Protein AF-A0A927SUT5-F1 (afdb_monomer)

Nearest PDB structures (foldseek):
  4pho-assembly2_B  TM=1.653E-01  e=6.125E+00  Escherichia coli K-12

Sequence (426 aa):
MRNVQSNTYGQPAEKTIKLSTVLSALVIMLVYAAVFVAEQSLPPTSMLFTVLKKGATYALVAVSMNLLNGFTGLFSLGQAGFMLLGAYAYGILTIPVEHRDIVYQYYDGGIVQFALPVIPALIIAGLVAAAFAFLIGLPVLRLKSDYLAIATLGFAEIVRTIFQWDKLGFLTNGSNMLREYPTFTDFNIRNAEGEVTLYLSTLVPFIIAGICIALIVLLLRSSYGRAFMAIRDDEIAAEAMGINLAKHKQLSFCVSSFFAGIGGAMLAMYQNTVQAKAFTSAMTYEILLIVVIGGIGSVTGSCISSFLFVACSEWWLRFLDQKQMIGNFEVPLLRTGFRLVVFSIIIMIVVLFFRQGIMGTKELPDLFKPRRKKPKAAPAAAVAAAPVQAAAAAEAAPAAVEEAAPAEAAAEDAAEAANTQEGGEA

pLDDT: mean 76.94, std 20.01, range [29.77, 98.0]

Mean predicted aligned error: 13.37 Å

Solvent-accessible surface area (backbone atoms only — not comparable to full-atom values): 23172 Å² total; per-residue (Å²): 134,89,90,84,90,88,89,85,82,88,74,82,80,74,79,70,76,50,68,36,56,56,50,47,50,50,52,50,51,49,51,53,51,49,52,51,52,48,48,76,73,47,66,88,84,43,67,63,52,55,33,50,40,53,11,30,28,44,16,32,31,16,34,21,49,29,49,24,38,34,36,34,49,48,46,66,45,28,52,27,30,23,14,45,47,1,22,49,45,24,44,56,35,30,27,43,67,88,50,24,52,72,54,23,65,91,36,81,37,35,76,68,80,60,57,47,60,68,68,65,28,42,54,48,7,10,49,53,12,17,52,53,35,48,66,50,38,68,68,43,69,76,43,63,57,68,53,22,21,54,51,28,35,51,48,18,52,49,51,32,50,53,40,40,31,66,90,47,18,39,72,54,44,10,78,44,59,47,49,78,37,78,34,40,68,72,63,32,46,54,49,100,85,69,52,73,78,39,72,33,40,54,56,51,45,42,51,54,29,50,54,53,48,49,51,51,53,52,44,51,72,35,72,67,27,51,51,30,41,40,40,41,74,36,54,69,62,29,44,76,72,68,45,64,60,70,63,53,53,44,49,42,48,20,54,20,22,18,43,18,0,34,24,17,28,48,46,25,33,70,62,56,46,42,48,54,83,73,44,35,73,66,52,26,50,52,42,49,48,28,20,47,48,2,4,65,48,14,60,52,14,7,38,53,26,18,38,50,50,34,35,43,68,61,56,73,38,42,70,42,38,44,73,59,66,64,80,91,48,74,53,85,69,35,33,83,59,41,34,59,54,55,49,52,52,54,51,50,51,48,54,72,75,35,78,48,17,80,37,23,78,42,42,72,47,59,73,65,47,78,80,73,75,71,75,75,74,72,71,82,75,74,78,76,70,74,75,73,70,75,66,66,74,78,77,80,83,83,91,86,87,85,91,82,85,84,90,80,83,89,78,97,70,88,89,86,84,87,87,87,88,83,88,88,89,134

Foldseek 3Di:
DDDDDDDDDDDDPPPPVPVLNVVVVVVLVVVLVVLQVCQQPDDPPDCVLVLLLQLLLLLLLLLLQLLQCFQQVADALQLLLLLLQLQLLLLLQFADQVCQCVQLVVQRSADDRHHDDNVVSLQVLLVRLLVVLLVQLVVLVVDDRPSSHVSSQVNSVVSLQVLLDVVCCSRNVRQGKRARGAALQNPFDADPVRHGPGRCSSVVSNVVSVVLLVVSVVCCPDPLVVLSNVNNVPVVVSVVVVRDSSVSSSVSSSSSSSSSSSSSNSVCSSVSIDGSVVSHSVVSVLSVLLSQQLFRQESQSSSVSSSVLSCLQRPPLVVLQDQDDPDPDGPPCSHHCNSVVVSVVVSVVSCVVVVGHPQRNHYSSRVPPDPPPDPPPDPPPPVPDDDVVVVVVVPDDDDDDDDDDDDDDDDPDPDPPPPDDDDDDD

Secondary structure (DSSP, 8-state):
--------S---------HHHHHHHHHHHHHHHHHHHHHHHS-TT-HHHHHHHHHHHHHHHHHHHHIIIIIS------HHHHHHHHHHHHHHHHS-GGGHHHHTTTTTT-S------HHHHHHHHHHHHHHHHHHHHHHHTTS-HHHHHHHHHHHHHHHHHHHT-GGGHHHH-TTSPB-SS--GGGGSEE-TTS-EEE--TTHHHHHHHHHHHHHHHHHHHSHHHHHHHHHHH-HHHHHHTT--HHHHHHHHHHHHHHHHHHHHHHHHHHHS-B-GGGS-HHHHHHHHHHHHHH-TT-HHHHHHHHHHHHIIIIIITGGGGS--EETTEE-TTSSTTHHHHHHHHHHHHHHHH-TT-SSTT--HHHHTS----------TTSSSSS-STTTTTSS------------------SSS----------

Radius of gyration: 33.63 Å; Cα contacts (8 Å, |Δi|>4): 593; chains: 1; bounding box: 134×62×106 Å

Structure (mmCIF, N/CA/C/O backbone):
data_AF-A0A927SUT5-F1
#
_entry.id   AF-A0A927SUT5-F1
#
loop_
_atom_site.group_PDB
_atom_site.id
_atom_site.type_symbol
_atom_site.label_atom_id
_atom_site.label_alt_id
_atom_site.label_comp_id
_atom_site.label_asym_id
_atom_site.label_entity_id
_atom_site.label_seq_id
_atom_site.pdbx_PDB_ins_code
_atom_site.Cartn_x
_atom_site.Cartn_y
_atom_site.Cartn_z
_atom_site.occupancy
_atom_site.B_iso_or_equiv
_atom_site.auth_seq_id
_atom_site.auth_comp_id
_atom_site.auth_asym_id
_atom_site.auth_atom_id
_atom_site.pdbx_PDB_model_num
ATOM 1 N N . MET A 1 1 ? -47.927 26.052 27.378 1.00 42.19 1 MET A N 1
ATOM 2 C CA . MET A 1 1 ? -48.740 25.953 26.143 1.00 42.19 1 MET A CA 1
ATOM 3 C C . MET A 1 1 ? -48.267 27.010 25.147 1.00 42.19 1 MET A C 1
ATOM 5 O O . MET A 1 1 ? -48.210 28.162 25.551 1.00 42.19 1 MET A O 1
ATOM 9 N N . ARG A 1 2 ? -47.975 26.599 23.893 1.00 34.72 2 ARG A N 1
ATOM 10 C CA . ARG A 1 2 ? -47.467 27.375 22.721 1.00 34.72 2 ARG A CA 1
ATOM 11 C C . ARG A 1 2 ? -46.021 27.883 22.885 1.00 34.72 2 ARG A C 1
ATOM 13 O O . ARG A 1 2 ? -45.753 28.623 23.811 1.00 34.72 2 ARG A O 1
ATOM 20 N N . ASN A 1 3 ? -45.010 27.534 22.092 1.00 30.94 3 ASN A N 1
ATOM 21 C CA . ASN A 1 3 ? -44.925 27.026 20.724 1.00 30.94 3 ASN A CA 1
ATOM 22 C C . ASN A 1 3 ? -43.788 25.996 20.635 1.00 30.94 3 ASN A C 1
ATOM 24 O O . ASN A 1 3 ? -42.620 26.337 20.797 1.00 30.94 3 ASN A O 1
ATOM 28 N N . VAL A 1 4 ? -44.137 24.751 20.332 1.00 42.72 4 VAL A N 1
ATOM 29 C CA . VAL A 1 4 ? -43.224 23.733 19.808 1.00 42.72 4 VAL A CA 1
ATOM 30 C C . VAL A 1 4 ? -43.902 23.217 18.544 1.00 42.72 4 VAL A C 1
ATOM 32 O O . VAL A 1 4 ? -45.102 22.962 18.574 1.00 42.72 4 VAL A O 1
ATOM 35 N N . GLN A 1 5 ? -43.116 23.069 17.477 1.00 40.88 5 GLN A N 1
ATOM 36 C CA . GLN A 1 5 ? -43.454 22.552 16.142 1.00 40.88 5 GLN A CA 1
ATOM 37 C C . GLN A 1 5 ? -43.856 23.578 15.072 1.00 40.88 5 GLN A C 1
ATOM 39 O O . GLN A 1 5 ? -44.995 24.018 14.968 1.00 40.88 5 GLN A O 1
ATOM 44 N N . SER A 1 6 ? -42.890 23.890 14.207 1.00 35.78 6 SER A N 1
ATOM 45 C CA . SER A 1 6 ? -43.041 23.817 12.743 1.00 35.78 6 SER A CA 1
ATOM 46 C C . SER A 1 6 ? -41.722 24.218 12.080 1.00 35.78 6 SER A C 1
ATOM 48 O O . SER A 1 6 ? -41.481 25.386 11.804 1.00 35.78 6 SER A O 1
ATOM 50 N N . ASN A 1 7 ? -40.833 23.247 11.854 1.00 32.41 7 ASN A N 1
ATOM 51 C CA . ASN A 1 7 ? -39.959 23.297 10.679 1.00 32.41 7 ASN A CA 1
ATOM 52 C C . ASN A 1 7 ? -39.315 21.935 10.401 1.00 32.41 7 ASN A C 1
ATOM 54 O O . ASN A 1 7 ? -38.126 21.701 10.601 1.00 32.41 7 ASN A O 1
ATOM 58 N N . THR A 1 8 ? -40.143 21.029 9.903 1.00 43.97 8 THR A N 1
ATOM 59 C CA . THR A 1 8 ? -39.731 19.886 9.093 1.00 43.97 8 THR A CA 1
ATOM 60 C C . THR A 1 8 ? -40.652 19.904 7.889 1.00 43.97 8 THR A C 1
ATOM 62 O O . THR A 1 8 ? -41.829 19.634 8.059 1.00 43.97 8 THR A O 1
ATOM 65 N N . TYR A 1 9 ? -40.144 20.343 6.735 1.00 35.56 9 TYR A N 1
ATOM 66 C CA . TYR A 1 9 ? -40.389 19.812 5.384 1.00 35.56 9 TYR A CA 1
ATOM 67 C C . TYR A 1 9 ? -39.841 20.799 4.335 1.00 35.56 9 TYR A C 1
ATOM 69 O O . TYR A 1 9 ? -40.260 21.947 4.266 1.00 35.56 9 TYR A O 1
ATOM 77 N N . GLY A 1 10 ? -38.916 20.321 3.495 1.00 37.50 10 GLY A N 1
ATOM 78 C CA . GLY A 1 10 ? -38.758 20.830 2.128 1.00 37.50 10 GLY A CA 1
ATOM 79 C C . GLY A 1 10 ? -37.934 22.100 1.908 1.00 37.50 10 GLY A C 1
ATOM 80 O O . GLY A 1 10 ? -38.420 23.019 1.262 1.00 37.50 10 GLY A O 1
ATOM 81 N N . GLN A 1 11 ? -36.660 22.126 2.312 1.00 35.75 11 GLN A N 1
ATOM 82 C CA . GLN A 1 11 ? -35.684 22.930 1.563 1.00 35.75 11 GLN A CA 1
ATOM 83 C C . GLN A 1 11 ? -34.878 21.995 0.656 1.00 35.75 11 GLN A C 1
ATOM 85 O O . GLN A 1 11 ? -34.321 21.016 1.167 1.00 35.75 11 GLN A O 1
ATOM 90 N N . PRO A 1 12 ? -34.812 22.236 -0.670 1.00 35.72 12 PRO A N 1
ATOM 91 C CA . PRO A 1 12 ? -33.848 21.533 -1.499 1.00 35.72 12 PRO A CA 1
ATOM 92 C C . PRO A 1 12 ? -32.472 21.839 -0.913 1.00 35.72 12 PRO A C 1
ATOM 94 O O . PRO A 1 12 ? -32.138 22.997 -0.670 1.00 35.72 12 PRO A O 1
ATOM 97 N N . ALA A 1 13 ? -31.696 20.799 -0.619 1.00 41.31 13 ALA A N 1
ATOM 98 C CA . ALA A 1 13 ? -30.319 20.969 -0.197 1.00 41.31 13 ALA A CA 1
ATOM 99 C C . ALA A 1 13 ? -29.562 21.652 -1.342 1.00 41.31 13 ALA A C 1
ATOM 101 O O . ALA A 1 13 ? -29.078 20.978 -2.253 1.00 41.31 13 ALA A O 1
ATOM 102 N N . GLU A 1 14 ? -29.468 22.983 -1.320 1.00 37.78 14 GLU A N 1
ATOM 103 C CA . GLU A 1 14 ? -28.473 23.687 -2.110 1.00 37.78 14 GLU A CA 1
ATOM 104 C C . GLU A 1 14 ? -27.129 23.084 -1.710 1.00 37.78 14 GLU A C 1
ATOM 106 O O . GLU A 1 14 ? -26.627 23.280 -0.597 1.00 37.78 14 GLU A O 1
ATOM 111 N N . LYS A 1 15 ? -26.560 22.284 -2.616 1.00 45.66 15 LYS A N 1
ATOM 112 C CA . LYS A 1 15 ? -25.167 21.847 -2.569 1.00 45.66 15 LYS A CA 1
ATOM 113 C C . LYS A 1 15 ? -24.298 23.091 -2.743 1.00 45.66 15 LYS A C 1
ATOM 115 O O . LYS A 1 15 ? -23.665 23.279 -3.775 1.00 45.66 15 LYS A O 1
ATOM 120 N N . THR A 1 16 ? -24.254 23.952 -1.735 1.00 46.03 16 THR A N 1
ATOM 121 C CA . THR A 1 16 ? -23.224 24.975 -1.638 1.00 46.03 16 THR A CA 1
ATOM 122 C C . THR A 1 16 ? -21.914 24.220 -1.460 1.00 46.03 16 THR A C 1
ATOM 124 O O . THR A 1 16 ? -21.618 23.651 -0.404 1.00 46.03 16 THR A O 1
ATOM 127 N N . ILE A 1 17 ? -21.150 24.102 -2.547 1.00 56.00 17 ILE A N 1
ATOM 128 C CA . ILE A 1 17 ? -19.809 23.532 -2.487 1.00 56.00 17 ILE A CA 1
ATOM 129 C C . ILE A 1 17 ? -19.038 24.434 -1.528 1.00 56.00 17 ILE A C 1
ATOM 131 O O . ILE A 1 17 ? -18.795 25.605 -1.813 1.00 56.00 17 ILE A O 1
ATOM 135 N N . LYS A 1 18 ? -18.720 23.909 -0.340 1.00 69.06 18 LYS A N 1
ATOM 136 C CA . LYS A 1 18 ? -18.033 24.680 0.698 1.00 69.06 18 LYS A CA 1
ATOM 137 C C . LYS A 1 18 ? -16.746 25.240 0.092 1.00 69.06 18 LYS A C 1
ATOM 139 O O . LYS A 1 18 ? -15.979 24.478 -0.495 1.00 69.06 18 LYS A O 1
ATOM 144 N N . LEU A 1 19 ? -16.488 26.536 0.273 1.00 64.81 19 LEU A N 1
ATOM 145 C CA . LEU A 1 19 ? -15.305 27.230 -0.260 1.00 64.81 19 LEU A CA 1
ATOM 146 C C . LEU A 1 19 ? -13.994 26.482 0.055 1.00 64.81 19 LEU A C 1
ATOM 148 O O . LEU A 1 19 ? -13.110 26.393 -0.787 1.00 64.81 19 LEU A O 1
ATOM 152 N N . SER A 1 20 ? -13.903 25.851 1.231 1.00 63.34 20 SER A N 1
ATOM 153 C CA . SER A 1 20 ? -12.753 25.025 1.618 1.00 63.34 20 SER A CA 1
ATOM 154 C C . SER A 1 20 ? -12.563 23.769 0.760 1.00 63.34 20 SER A C 1
ATOM 156 O O . SER A 1 20 ? -11.435 23.328 0.569 1.00 63.34 20 SER A O 1
ATOM 158 N N . THR A 1 21 ? -13.646 23.197 0.226 1.00 69.94 21 THR A N 1
ATOM 159 C CA . THR A 1 21 ? -13.606 22.048 -0.694 1.00 69.94 21 THR A CA 1
ATOM 160 C C . THR A 1 21 ? -13.138 22.481 -2.079 1.00 69.94 21 THR A C 1
ATOM 162 O O . THR A 1 21 ? -12.283 21.815 -2.658 1.00 69.94 21 THR A O 1
ATOM 165 N N . VAL A 1 22 ? -13.621 23.630 -2.568 1.00 70.06 22 VAL A N 1
ATOM 166 C CA . VAL A 1 22 ? -13.143 24.231 -3.827 1.00 70.06 22 VAL A CA 1
ATOM 167 C C . VAL A 1 22 ? -11.655 24.562 -3.733 1.00 70.06 22 VAL A C 1
ATOM 169 O O . VAL A 1 22 ? -10.892 24.203 -4.622 1.00 70.06 22 VAL A O 1
ATOM 172 N N . LEU A 1 23 ? -11.218 25.163 -2.623 1.00 69.38 23 LEU A N 1
ATOM 173 C CA . LEU A 1 23 ? -9.816 25.510 -2.413 1.00 69.38 23 LEU A CA 1
ATOM 174 C C . LEU A 1 23 ? -8.923 24.263 -2.335 1.00 69.38 23 LEU A C 1
ATOM 176 O O . LEU A 1 23 ? -7.871 24.225 -2.962 1.00 69.38 23 LEU A O 1
ATOM 180 N N . SER A 1 24 ? -9.356 23.208 -1.635 1.00 69.12 24 SER A N 1
ATOM 181 C CA . SER A 1 24 ? -8.616 21.940 -1.625 1.00 69.12 24 SER A CA 1
ATOM 182 C C . SER A 1 24 ? -8.551 21.281 -3.006 1.00 69.12 24 SER A C 1
ATOM 184 O O . SER A 1 24 ? -7.509 20.747 -3.367 1.00 69.12 24 SER A O 1
ATOM 186 N N . ALA A 1 25 ? -9.624 21.355 -3.800 1.00 72.25 25 ALA A N 1
ATOM 187 C CA . ALA A 1 25 ? -9.637 20.827 -5.162 1.00 72.25 25 ALA A CA 1
ATOM 188 C C . ALA A 1 25 ? -8.707 21.625 -6.089 1.00 72.25 25 ALA A C 1
ATOM 190 O O . ALA A 1 25 ? -7.992 21.026 -6.886 1.00 72.25 25 ALA A O 1
ATOM 191 N N . LEU A 1 26 ? -8.651 22.952 -5.935 1.00 74.94 26 LEU A N 1
ATOM 192 C CA . LEU A 1 26 ? -7.698 23.813 -6.640 1.00 74.94 26 LEU A CA 1
ATOM 193 C C . LEU A 1 26 ? -6.248 23.496 -6.268 1.00 74.94 26 LEU A C 1
ATOM 195 O O . LEU A 1 26 ? -5.412 23.404 -7.157 1.00 74.94 26 LEU A O 1
ATOM 199 N N . VAL A 1 27 ? -5.947 23.283 -4.983 1.00 76.88 27 VAL A N 1
ATOM 200 C CA . VAL A 1 27 ? -4.597 22.893 -4.539 1.00 76.88 27 VAL A CA 1
ATOM 201 C C . VAL A 1 27 ? -4.201 21.539 -5.123 1.00 76.88 27 VAL A C 1
ATOM 203 O O . VAL A 1 27 ? -3.091 21.399 -5.625 1.00 76.88 27 VAL A O 1
ATOM 206 N N . ILE A 1 28 ? -5.106 20.556 -5.115 1.00 78.88 28 ILE A N 1
ATOM 207 C CA . ILE A 1 28 ? -4.854 19.253 -5.743 1.00 78.88 28 ILE A CA 1
ATOM 208 C C . ILE A 1 28 ? -4.604 19.442 -7.243 1.00 78.88 28 ILE A C 1
ATOM 210 O O . ILE A 1 28 ? -3.599 18.961 -7.751 1.00 78.88 28 ILE A O 1
ATOM 214 N N . MET A 1 29 ? -5.452 20.194 -7.945 1.00 75.25 29 MET A N 1
ATOM 215 C CA . MET A 1 29 ? -5.291 20.441 -9.380 1.00 75.25 29 MET A CA 1
ATOM 216 C C . MET A 1 29 ? -3.965 21.145 -9.703 1.00 75.25 29 MET A C 1
ATOM 218 O O . MET A 1 29 ? -3.274 20.746 -10.637 1.00 75.25 29 MET A O 1
ATOM 222 N N . LEU A 1 30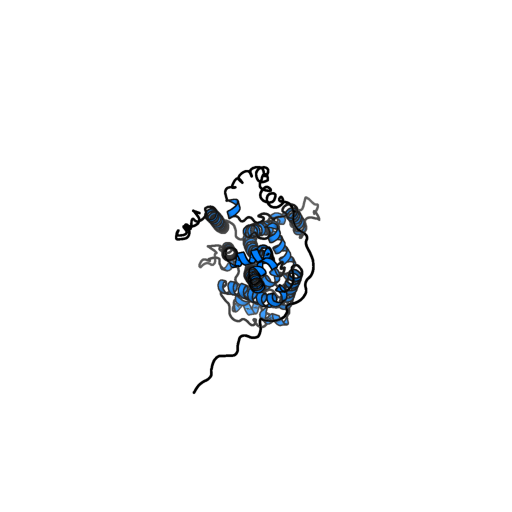 ? -3.553 22.108 -8.876 1.00 79.56 30 LEU A N 1
ATOM 223 C CA . LEU A 1 30 ? -2.265 22.788 -9.000 1.00 79.56 30 LEU A CA 1
ATOM 224 C C . LEU A 1 30 ? -1.089 21.829 -8.781 1.00 79.56 30 LEU A C 1
ATOM 226 O O . LEU A 1 30 ? -0.115 21.898 -9.522 1.00 79.56 30 LEU A O 1
ATOM 230 N N . VAL A 1 31 ? -1.180 20.903 -7.822 1.00 79.75 31 VAL A N 1
ATOM 231 C CA . VAL A 1 31 ? -0.151 19.869 -7.611 1.00 79.75 31 VAL A CA 1
ATOM 232 C C . VAL A 1 31 ? -0.038 18.951 -8.829 1.00 79.75 31 VAL A C 1
ATOM 234 O O . VAL A 1 31 ? 1.071 18.693 -9.285 1.00 79.75 31 VAL A O 1
ATOM 237 N N . TYR A 1 32 ? -1.158 18.500 -9.398 1.00 79.25 32 TYR A N 1
ATOM 238 C CA . TYR A 1 32 ? -1.142 17.675 -10.613 1.00 79.25 32 TYR A CA 1
ATOM 239 C C . TYR A 1 32 ? -0.562 18.428 -11.814 1.00 79.25 32 TYR A C 1
ATOM 241 O O . TYR A 1 32 ? 0.263 17.877 -12.541 1.00 79.25 32 TYR A O 1
ATOM 249 N N . ALA A 1 33 ? -0.938 19.697 -11.992 1.00 73.44 33 ALA A N 1
ATOM 250 C CA . ALA A 1 33 ? -0.383 20.548 -13.038 1.00 73.44 33 ALA A CA 1
ATOM 251 C C . ALA A 1 33 ? 1.126 20.774 -12.843 1.00 73.44 33 ALA A C 1
ATOM 253 O O . ALA A 1 33 ? 1.886 20.688 -13.802 1.00 73.44 33 ALA A O 1
ATOM 254 N N . ALA A 1 34 ? 1.580 20.995 -11.606 1.00 77.69 34 ALA A N 1
ATOM 255 C CA . ALA A 1 34 ? 2.995 21.157 -11.291 1.00 77.69 34 ALA A CA 1
ATOM 256 C C . ALA A 1 34 ? 3.803 19.881 -11.569 1.00 77.69 34 ALA A C 1
ATOM 258 O O . ALA A 1 34 ? 4.887 19.970 -12.137 1.00 77.69 34 ALA A O 1
ATOM 259 N N . VAL A 1 35 ? 3.272 18.700 -11.228 1.00 78.31 35 VAL A N 1
ATOM 260 C CA . VAL A 1 35 ? 3.908 17.411 -11.558 1.00 78.31 35 VAL A CA 1
ATOM 261 C C . VAL A 1 35 ? 3.995 17.224 -13.072 1.00 78.31 35 VAL A C 1
ATOM 263 O O . VAL A 1 35 ? 5.057 16.859 -13.568 1.00 78.31 35 VAL A O 1
ATOM 266 N N . PHE A 1 36 ? 2.926 17.535 -13.810 1.00 77.69 36 PHE A N 1
ATOM 267 C CA . PHE A 1 36 ? 2.922 17.448 -15.270 1.00 77.69 36 PHE A CA 1
ATOM 268 C C . PHE A 1 36 ? 3.958 18.383 -15.910 1.00 77.69 36 PHE A C 1
ATOM 270 O O . PHE A 1 36 ? 4.754 17.947 -16.737 1.00 77.69 36 PHE A O 1
ATOM 277 N N . VAL A 1 37 ? 4.007 19.651 -15.491 1.00 75.94 37 VAL A N 1
ATOM 278 C CA . VAL A 1 37 ? 4.986 20.628 -16.000 1.00 75.94 37 VAL A CA 1
ATOM 279 C C . VAL A 1 37 ? 6.417 20.235 -15.625 1.00 75.94 37 VAL A C 1
ATOM 281 O O . VAL A 1 37 ? 7.325 20.363 -16.446 1.00 75.94 37 VAL A O 1
ATOM 284 N N . ALA A 1 38 ? 6.639 19.726 -14.411 1.00 74.94 38 ALA A N 1
ATOM 285 C CA . ALA A 1 38 ? 7.949 19.235 -13.986 1.00 74.94 38 ALA A CA 1
ATOM 286 C C . ALA A 1 38 ? 8.401 18.035 -14.831 1.00 74.94 38 ALA A C 1
ATOM 288 O O . ALA A 1 38 ? 9.567 17.959 -15.205 1.00 74.94 38 ALA A O 1
ATOM 289 N N . GLU A 1 39 ? 7.475 17.138 -15.177 1.00 73.56 39 GLU A N 1
ATOM 290 C CA . GLU A 1 39 ? 7.744 15.963 -16.007 1.00 73.56 39 GLU A CA 1
ATOM 291 C C . GLU A 1 39 ? 8.102 16.318 -17.458 1.00 73.56 39 GLU A C 1
ATOM 293 O O . GLU A 1 39 ? 8.946 15.647 -18.044 1.00 73.56 39 GLU A O 1
ATOM 298 N N . GLN A 1 40 ? 7.558 17.410 -18.009 1.00 73.88 40 GLN A N 1
ATOM 299 C CA . GLN A 1 40 ? 7.928 17.873 -19.356 1.00 73.88 40 GLN A CA 1
ATOM 300 C C . GLN A 1 40 ? 9.178 18.771 -19.396 1.00 73.88 40 GLN A C 1
ATOM 302 O O . GLN A 1 40 ? 9.773 18.937 -20.457 1.00 73.88 40 GLN A O 1
ATOM 307 N N . SER A 1 41 ? 9.573 19.383 -18.274 1.00 73.88 41 SER A N 1
ATOM 308 C CA . SER A 1 41 ? 10.671 20.370 -18.237 1.00 73.88 41 SER A CA 1
ATOM 309 C C . SER A 1 41 ? 12.000 19.835 -17.700 1.00 73.88 41 SER A C 1
ATOM 311 O O . SER A 1 41 ? 13.045 20.414 -17.996 1.00 73.88 41 SER A O 1
ATOM 313 N N . LEU A 1 42 ? 11.991 18.754 -16.912 1.00 75.19 42 LEU A N 1
ATOM 314 C CA . LEU A 1 42 ? 13.189 18.208 -16.267 1.00 75.19 42 LEU A CA 1
ATOM 315 C C . LEU A 1 42 ? 13.658 16.893 -16.912 1.00 75.19 42 LEU A C 1
ATOM 317 O O . LEU A 1 42 ? 12.830 16.083 -17.327 1.00 75.19 42 LEU A O 1
ATOM 321 N N . PRO A 1 43 ? 14.979 16.612 -16.925 1.00 71.88 43 PRO A N 1
ATOM 322 C CA . PRO A 1 43 ? 15.507 15.345 -17.426 1.00 71.88 43 PRO A CA 1
ATOM 323 C C . PRO A 1 43 ? 14.942 14.141 -16.647 1.00 71.88 43 PRO A C 1
ATOM 325 O O . PRO A 1 43 ? 14.957 14.181 -15.411 1.00 71.88 43 PRO A O 1
ATOM 328 N N . PRO A 1 44 ? 14.542 13.035 -17.309 1.00 65.75 44 PRO A N 1
ATOM 329 C CA . PRO A 1 44 ? 13.954 11.846 -16.666 1.00 65.75 44 PRO A CA 1
ATOM 330 C C . PRO A 1 44 ? 14.828 11.182 -15.591 1.00 65.75 44 PRO A C 1
ATOM 332 O O . PRO A 1 44 ? 14.336 10.431 -14.753 1.00 65.75 44 PRO A O 1
ATOM 335 N N . THR A 1 45 ? 16.131 11.465 -15.598 1.00 67.56 45 THR A N 1
ATOM 336 C CA . THR A 1 45 ? 17.113 11.002 -14.608 1.00 67.56 45 THR A CA 1
ATOM 337 C C . THR A 1 45 ? 17.092 11.802 -13.307 1.00 67.56 45 THR A C 1
ATOM 339 O O . THR A 1 45 ? 17.808 11.457 -12.364 1.00 67.56 45 THR A O 1
ATOM 342 N N . SER A 1 46 ? 16.298 12.875 -13.230 1.00 76.06 46 SER A N 1
ATOM 343 C CA . SER A 1 46 ? 16.240 13.706 -12.037 1.00 76.06 46 SER A CA 1
ATOM 344 C C . SER A 1 46 ? 15.704 12.919 -10.843 1.00 76.06 46 SER A C 1
ATOM 346 O O . SER A 1 46 ? 14.734 12.161 -10.907 1.00 76.06 46 SER A O 1
ATOM 348 N N . MET A 1 47 ? 16.337 13.148 -9.700 1.00 78.75 47 MET A N 1
ATOM 349 C CA . MET A 1 47 ? 15.997 12.479 -8.451 1.00 78.75 47 MET A CA 1
ATOM 350 C C . MET A 1 47 ? 14.606 12.858 -7.920 1.00 78.75 47 MET A C 1
ATOM 352 O O . MET A 1 47 ? 14.015 12.144 -7.110 1.00 78.75 47 MET A O 1
ATOM 356 N N . LEU A 1 48 ? 14.060 13.959 -8.433 1.00 81.31 48 LEU A N 1
ATOM 357 C CA . LEU A 1 48 ? 12.701 14.409 -8.187 1.00 81.31 48 LEU A CA 1
ATOM 358 C C . LEU A 1 48 ? 11.672 13.359 -8.642 1.00 81.31 48 LEU A C 1
ATOM 360 O O . LEU A 1 48 ? 10.729 13.087 -7.903 1.00 81.31 48 LEU A O 1
ATOM 364 N N . PHE A 1 49 ? 11.883 12.685 -9.777 1.00 81.31 49 PHE A N 1
ATOM 365 C CA . PHE A 1 49 ? 10.960 11.646 -10.250 1.00 81.31 49 PHE A CA 1
ATOM 366 C C . PHE A 1 49 ? 10.975 10.390 -9.374 1.00 81.31 49 PHE A C 1
ATOM 368 O O . PHE A 1 49 ? 9.925 9.788 -9.151 1.00 81.31 49 PHE A O 1
ATOM 375 N N . THR A 1 50 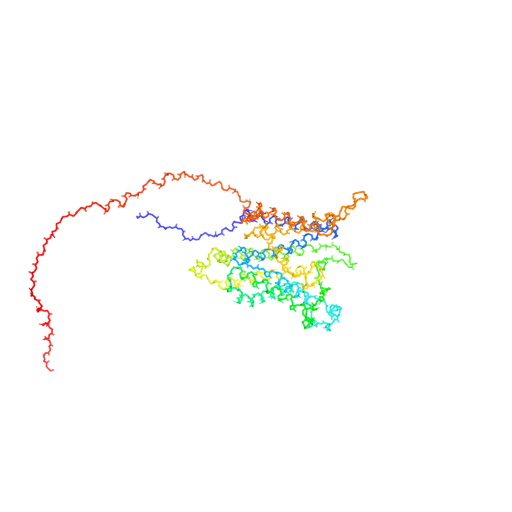? 12.128 10.031 -8.800 1.00 84.56 50 THR A N 1
ATOM 376 C CA . THR A 1 50 ? 12.220 8.974 -7.779 1.00 84.56 50 THR A CA 1
ATOM 377 C C . THR A 1 50 ? 11.356 9.312 -6.567 1.00 84.56 50 THR A C 1
ATOM 379 O O . THR A 1 50 ? 10.539 8.493 -6.140 1.00 84.56 50 THR A O 1
ATOM 382 N N . VAL A 1 51 ? 11.495 10.533 -6.041 1.00 86.50 51 VAL A N 1
ATOM 383 C CA . VAL A 1 51 ? 10.737 10.984 -4.866 1.00 86.50 51 VAL A CA 1
ATOM 384 C C . VAL A 1 51 ? 9.243 11.053 -5.163 1.00 86.50 51 VAL A C 1
ATOM 386 O O . VAL A 1 51 ? 8.442 10.632 -4.335 1.00 86.50 51 VAL A O 1
ATOM 389 N N . LEU A 1 52 ? 8.857 11.518 -6.350 1.00 88.31 52 LEU A N 1
ATOM 390 C CA . LEU A 1 52 ? 7.457 11.611 -6.750 1.00 88.31 52 LEU A CA 1
ATOM 391 C C . LEU A 1 52 ? 6.807 10.226 -6.910 1.00 88.31 52 LEU A C 1
ATOM 393 O O . LEU A 1 52 ? 5.759 9.983 -6.312 1.00 88.31 52 LEU A O 1
ATOM 397 N N . LYS A 1 53 ? 7.432 9.293 -7.641 1.00 88.75 53 LYS A N 1
ATOM 398 C CA . LYS A 1 53 ? 6.880 7.941 -7.873 1.00 88.75 53 LYS A CA 1
ATOM 399 C C . LYS A 1 53 ? 6.800 7.122 -6.581 1.00 88.75 53 LYS A C 1
ATOM 401 O O . LYS A 1 53 ? 5.744 6.573 -6.247 1.00 88.75 53 LYS A O 1
ATOM 406 N N . LYS A 1 54 ? 7.902 7.070 -5.821 1.00 90.69 54 LYS A N 1
ATOM 407 C CA . LYS A 1 54 ? 7.955 6.346 -4.542 1.00 90.69 54 LYS A CA 1
ATOM 408 C C . LYS A 1 54 ? 7.085 7.034 -3.486 1.00 90.69 54 LYS A C 1
ATOM 410 O O . LYS A 1 54 ? 6.358 6.351 -2.774 1.00 90.69 54 LYS A O 1
ATOM 415 N N . GLY A 1 55 ? 7.079 8.366 -3.441 1.00 91.88 55 GLY A N 1
ATOM 416 C CA . GLY A 1 55 ? 6.247 9.162 -2.537 1.00 91.88 55 GLY A CA 1
ATOM 417 C C . GLY A 1 55 ? 4.751 8.945 -2.752 1.00 91.88 55 GLY A C 1
ATOM 418 O O . GLY A 1 55 ? 4.042 8.690 -1.784 1.00 91.88 55 GLY A O 1
ATOM 419 N N . ALA A 1 56 ? 4.275 8.946 -4.002 1.00 92.75 56 ALA A N 1
ATOM 420 C CA . ALA A 1 56 ? 2.871 8.666 -4.318 1.00 92.75 56 ALA A CA 1
ATOM 421 C C . ALA A 1 56 ? 2.457 7.240 -3.917 1.00 92.75 56 ALA A C 1
ATOM 423 O O . ALA A 1 56 ? 1.374 7.028 -3.371 1.00 92.75 56 ALA A O 1
ATOM 424 N N . THR A 1 57 ? 3.347 6.268 -4.131 1.00 94.25 57 THR A N 1
ATOM 425 C CA . THR A 1 57 ? 3.125 4.870 -3.739 1.00 94.25 57 THR A CA 1
ATOM 426 C C . THR A 1 57 ? 3.026 4.725 -2.220 1.00 94.25 57 THR A C 1
ATOM 428 O O . THR A 1 57 ? 2.062 4.157 -1.708 1.00 94.25 57 THR A O 1
ATOM 431 N N . TYR A 1 58 ? 3.987 5.288 -1.483 1.00 94.69 58 TYR A N 1
ATOM 432 C CA . TYR A 1 58 ? 3.982 5.261 -0.020 1.00 94.69 58 TYR A CA 1
ATOM 433 C C . TYR A 1 58 ? 2.816 6.071 0.563 1.00 94.69 58 TYR A C 1
ATOM 435 O O . TYR A 1 58 ? 2.264 5.656 1.575 1.00 94.69 58 TYR A O 1
ATOM 443 N N . ALA A 1 59 ? 2.370 7.145 -0.098 1.00 95.69 59 ALA A N 1
ATOM 444 C CA . ALA A 1 59 ? 1.181 7.899 0.300 1.00 95.69 59 ALA A CA 1
ATOM 445 C C . ALA A 1 59 ? -0.085 7.041 0.266 1.00 95.69 59 ALA A C 1
ATOM 447 O O . ALA A 1 59 ? -0.849 7.049 1.230 1.00 95.69 59 ALA A O 1
ATOM 448 N N . LEU A 1 60 ? -0.291 6.258 -0.797 1.00 96.50 60 LEU A N 1
ATOM 449 C CA . LEU A 1 60 ? -1.429 5.344 -0.874 1.00 96.50 60 LEU A CA 1
ATOM 450 C C . LEU A 1 60 ? -1.405 4.315 0.265 1.00 96.50 60 LEU A C 1
ATOM 452 O O . LEU A 1 60 ? -2.413 4.119 0.943 1.00 96.50 60 LEU A O 1
ATOM 456 N N . VAL A 1 61 ? -0.250 3.691 0.494 1.00 96.75 61 VAL A N 1
ATOM 457 C CA . VAL A 1 61 ? -0.084 2.652 1.521 1.00 96.75 61 VAL A CA 1
ATOM 458 C C . VAL A 1 61 ? -0.197 3.231 2.935 1.00 96.75 61 VAL A C 1
ATOM 460 O O . VAL A 1 61 ? -0.799 2.628 3.820 1.00 96.75 61 VAL A O 1
ATOM 463 N N . ALA A 1 62 ? 0.333 4.430 3.171 1.00 96.31 62 ALA A N 1
ATOM 464 C CA . ALA A 1 62 ? 0.186 5.115 4.448 1.00 96.31 62 ALA A CA 1
ATOM 465 C C . ALA A 1 62 ? -1.286 5.445 4.719 1.00 96.31 62 ALA A C 1
ATOM 467 O O . ALA A 1 62 ? -1.788 5.184 5.810 1.00 96.31 62 ALA A O 1
ATOM 468 N N . VAL A 1 63 ? -2.022 5.944 3.721 1.00 95.75 63 VAL A N 1
ATOM 469 C CA . VAL A 1 63 ? -3.459 6.214 3.859 1.00 95.75 63 VAL A CA 1
ATOM 470 C C . VAL A 1 63 ? -4.256 4.920 4.070 1.00 95.75 63 VAL A C 1
ATOM 472 O O . VAL A 1 63 ? -5.167 4.908 4.901 1.00 95.75 63 VAL A O 1
ATOM 475 N N . SER A 1 64 ? -3.911 3.819 3.392 1.00 96.19 64 SER A N 1
ATOM 476 C CA . SER A 1 64 ? -4.571 2.524 3.604 1.00 96.19 64 SER A CA 1
ATOM 477 C C . SER A 1 64 ? -4.298 1.962 5.000 1.00 96.19 64 SER A C 1
ATOM 479 O O . SER A 1 64 ? -5.217 1.454 5.644 1.00 96.19 64 SER A O 1
ATOM 481 N N . MET A 1 65 ? -3.078 2.103 5.520 1.00 95.19 65 MET A N 1
ATOM 482 C CA . MET A 1 65 ? -2.747 1.734 6.896 1.00 95.19 65 MET A CA 1
ATOM 483 C C . MET A 1 65 ? -3.476 2.626 7.904 1.00 95.19 65 MET A C 1
ATOM 485 O O . MET A 1 65 ? -3.983 2.139 8.914 1.00 95.19 65 MET A O 1
ATOM 489 N N . ASN A 1 66 ? -3.592 3.919 7.611 1.00 93.94 66 ASN A N 1
ATOM 490 C CA . ASN A 1 66 ? -4.288 4.868 8.467 1.00 93.94 66 ASN A CA 1
ATOM 491 C C . ASN A 1 66 ? -5.805 4.611 8.513 1.00 93.94 66 ASN A C 1
ATOM 493 O O . ASN A 1 66 ? -6.419 4.783 9.562 1.00 93.94 66 ASN A O 1
ATOM 497 N N . LEU A 1 67 ? -6.417 4.125 7.425 1.00 93.88 67 LEU A N 1
ATOM 498 C CA . LEU A 1 67 ? -7.812 3.657 7.423 1.00 93.88 67 LEU A CA 1
ATOM 499 C C . LEU A 1 67 ? -8.060 2.592 8.506 1.00 93.88 67 LEU A C 1
ATOM 501 O O . LEU A 1 67 ? -9.068 2.632 9.215 1.00 93.88 67 LEU A O 1
ATOM 505 N N . LEU A 1 68 ? -7.121 1.661 8.660 1.00 93.44 68 LEU A N 1
ATOM 506 C CA . LEU A 1 68 ? -7.243 0.564 9.611 1.00 93.44 68 LEU A CA 1
ATOM 507 C C . LEU A 1 68 ? -6.851 0.993 11.031 1.00 93.44 68 LEU A C 1
ATOM 509 O O . LEU A 1 68 ? -7.679 0.964 11.942 1.00 93.44 68 LEU A O 1
ATOM 513 N N . ASN A 1 69 ? -5.614 1.463 11.191 1.00 92.38 69 ASN A N 1
ATOM 514 C CA . ASN A 1 69 ? -5.035 1.781 12.493 1.00 92.38 69 ASN A CA 1
ATOM 515 C C . ASN A 1 69 ? -5.606 3.087 13.059 1.00 92.38 69 ASN A C 1
ATOM 517 O O . ASN A 1 69 ? -5.895 3.180 14.247 1.00 92.38 69 ASN A O 1
ATOM 521 N N . GLY A 1 70 ? -5.782 4.098 12.209 1.00 89.31 70 GLY A N 1
ATOM 522 C CA . GLY A 1 70 ? -6.181 5.439 12.623 1.00 89.31 70 GLY A CA 1
ATOM 523 C C . GLY A 1 70 ? -7.683 5.662 12.689 1.00 89.31 70 GLY A C 1
ATOM 524 O O . GLY A 1 70 ? -8.147 6.264 13.652 1.00 89.31 70 GLY A O 1
ATOM 525 N N . PHE A 1 71 ? -8.455 5.199 11.702 1.00 89.94 71 PHE A N 1
ATOM 526 C CA . PHE A 1 71 ? -9.906 5.440 11.660 1.00 89.94 71 PHE A CA 1
ATOM 527 C C . PHE A 1 71 ? -10.735 4.337 12.315 1.00 89.94 71 PHE A C 1
ATOM 529 O O . PHE A 1 71 ? -11.760 4.654 12.907 1.00 89.94 71 PHE A O 1
ATOM 536 N N . THR A 1 72 ? -10.301 3.075 12.238 1.00 91.31 72 THR A N 1
ATOM 537 C CA . THR A 1 72 ? -11.019 1.943 12.859 1.00 91.31 72 THR A CA 1
ATOM 538 C C . THR A 1 72 ? -10.452 1.569 14.236 1.00 91.31 72 THR A C 1
ATOM 540 O O . THR A 1 72 ? -11.122 0.894 15.005 1.00 91.31 72 THR A O 1
ATOM 543 N N . GLY A 1 73 ? -9.224 1.989 14.565 1.00 89.25 73 GLY A N 1
ATOM 544 C CA . GLY A 1 73 ? -8.569 1.647 15.838 1.00 89.25 73 GLY A CA 1
ATOM 545 C C . GLY A 1 73 ?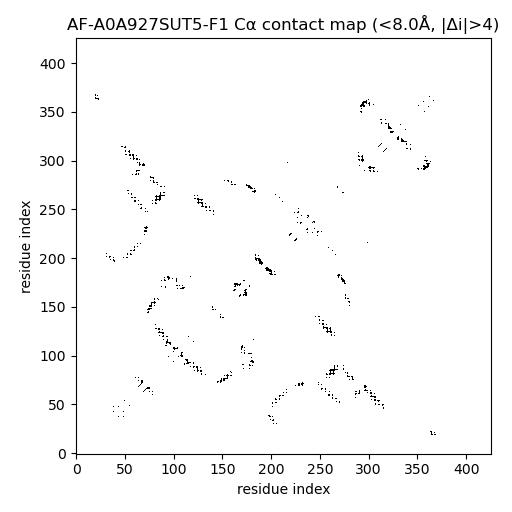 -7.964 0.244 15.888 1.00 89.25 73 GLY A C 1
ATOM 546 O O . GLY A 1 73 ? -7.550 -0.217 16.947 1.00 89.25 73 GLY A O 1
ATOM 547 N N . LEU A 1 74 ? -7.895 -0.450 14.751 1.00 90.81 74 LEU A N 1
ATOM 548 C CA . LEU A 1 74 ? -7.320 -1.787 14.667 1.00 90.81 74 LEU A CA 1
ATOM 549 C C . LEU A 1 74 ? -5.820 -1.671 14.423 1.00 90.81 74 LEU A C 1
ATOM 551 O O . LEU A 1 74 ? -5.404 -1.443 13.293 1.00 90.81 74 LEU A O 1
ATOM 555 N N . PHE A 1 75 ? -4.999 -1.822 15.461 1.00 91.94 75 PHE A N 1
ATOM 556 C CA . PHE A 1 75 ? -3.548 -1.769 15.302 1.00 91.94 75 PHE A CA 1
ATOM 557 C C . PHE A 1 75 ? -3.034 -3.027 14.581 1.00 91.94 75 PHE A C 1
ATOM 559 O O . PHE A 1 75 ? -2.927 -4.102 15.166 1.00 91.94 75 PHE A O 1
ATOM 566 N N . SER A 1 76 ? -2.746 -2.900 13.284 1.00 91.00 76 SER A N 1
ATOM 567 C CA . SER A 1 76 ? -2.250 -3.980 12.424 1.00 91.00 76 SER A CA 1
ATOM 568 C C . SER A 1 76 ? -0.885 -3.639 11.837 1.00 91.00 76 SER A C 1
ATOM 570 O O . SER A 1 76 ? -0.631 -2.501 11.431 1.00 91.00 76 SER A O 1
ATOM 572 N N . LEU A 1 77 ? -0.022 -4.654 11.750 1.00 92.00 77 LEU A N 1
ATOM 573 C CA . LEU A 1 77 ? 1.329 -4.587 11.187 1.00 92.00 77 LEU A CA 1
ATOM 574 C C . LEU A 1 77 ? 1.497 -5.512 9.960 1.00 92.00 77 LEU A C 1
ATOM 576 O O . LEU A 1 77 ? 2.609 -5.857 9.563 1.00 92.00 77 LEU A O 1
ATOM 580 N N . GLY A 1 78 ? 0.391 -5.896 9.318 1.00 91.94 78 GLY A N 1
ATOM 581 C CA . GLY A 1 78 ? 0.393 -6.806 8.163 1.00 91.94 78 GLY A CA 1
ATOM 582 C C . GLY A 1 78 ? 0.631 -6.159 6.791 1.00 91.94 78 GLY A C 1
ATOM 583 O O . GLY A 1 78 ? 0.590 -6.863 5.784 1.00 91.94 78 GLY A O 1
ATOM 584 N N . GLN A 1 79 ? 0.849 -4.839 6.715 1.00 94.00 79 GLN A N 1
ATOM 585 C CA . GLN A 1 79 ? 0.856 -4.087 5.446 1.00 94.00 79 GLN A CA 1
ATOM 586 C C . GLN A 1 79 ? 1.875 -4.624 4.431 1.00 94.00 79 GLN A C 1
ATOM 588 O O . GLN A 1 79 ? 1.505 -4.851 3.282 1.00 94.00 79 GLN A O 1
ATOM 593 N N . ALA A 1 80 ? 3.112 -4.927 4.848 1.00 94.56 80 ALA A N 1
ATOM 594 C CA . ALA A 1 80 ? 4.122 -5.500 3.952 1.00 94.56 80 ALA A CA 1
ATOM 595 C C . ALA A 1 80 ? 3.681 -6.835 3.318 1.00 94.56 80 ALA A C 1
ATOM 597 O O . ALA A 1 80 ? 3.961 -7.077 2.146 1.00 94.56 80 ALA A O 1
ATOM 598 N N . GLY A 1 81 ? 2.936 -7.671 4.050 1.00 95.31 81 GLY A N 1
ATOM 599 C CA . GLY A 1 81 ? 2.395 -8.930 3.529 1.00 95.31 81 GLY A CA 1
ATOM 600 C C . GLY A 1 81 ? 1.313 -8.712 2.469 1.00 95.31 81 GLY A C 1
ATOM 601 O O . GLY A 1 81 ? 1.343 -9.340 1.413 1.00 95.31 81 GLY A O 1
ATOM 602 N N . PHE A 1 82 ? 0.385 -7.778 2.705 1.00 96.25 82 PHE A N 1
ATOM 603 C CA . PHE A 1 82 ? -0.650 -7.430 1.720 1.00 96.25 82 PHE A CA 1
ATOM 604 C C . PHE A 1 82 ? -0.070 -6.747 0.480 1.00 96.25 82 PHE A C 1
ATOM 606 O O . PHE A 1 82 ? -0.507 -7.022 -0.638 1.00 96.25 82 PHE A O 1
ATOM 613 N N . MET A 1 83 ? 0.954 -5.913 0.661 1.00 97.00 83 MET A N 1
ATOM 614 C CA . MET A 1 83 ? 1.713 -5.340 -0.447 1.00 97.00 83 MET A CA 1
ATOM 615 C C . MET A 1 83 ? 2.438 -6.415 -1.255 1.00 97.00 83 MET A C 1
ATOM 617 O O . MET A 1 83 ? 2.403 -6.361 -2.479 1.00 97.00 83 MET A O 1
ATOM 621 N N . LEU A 1 84 ? 3.057 -7.403 -0.601 1.00 96.12 84 LEU A N 1
ATOM 622 C CA . LEU A 1 84 ? 3.705 -8.521 -1.285 1.00 96.12 84 LEU A CA 1
ATOM 623 C C . LEU A 1 84 ? 2.697 -9.290 -2.146 1.00 96.12 84 LEU A C 1
ATOM 625 O O . LEU A 1 84 ? 2.963 -9.517 -3.324 1.00 96.12 84 LEU A O 1
ATOM 629 N N . LEU A 1 85 ? 1.521 -9.626 -1.603 1.00 96.12 85 LEU A N 1
ATOM 630 C CA . LEU A 1 85 ? 0.462 -10.297 -2.367 1.00 96.12 85 LEU A CA 1
ATOM 631 C C . LEU A 1 85 ? 0.069 -9.501 -3.618 1.00 96.12 85 LEU A C 1
ATOM 633 O O . LEU A 1 85 ? -0.020 -10.072 -4.702 1.00 96.12 85 LEU A O 1
ATOM 637 N N . GLY A 1 86 ? -0.118 -8.186 -3.484 1.00 95.81 86 GLY A N 1
ATOM 638 C CA . GLY A 1 86 ? -0.452 -7.316 -4.611 1.00 95.81 86 GLY A CA 1
ATOM 639 C C . GLY A 1 86 ? 0.680 -7.173 -5.635 1.00 95.81 86 GLY A C 1
ATOM 640 O O . GLY A 1 86 ? 0.434 -7.253 -6.837 1.00 95.81 86 GLY A O 1
ATOM 641 N N . ALA A 1 87 ? 1.926 -7.026 -5.179 1.00 95.56 87 ALA A N 1
ATOM 642 C CA . ALA A 1 87 ? 3.105 -6.908 -6.037 1.00 95.56 87 ALA A CA 1
ATOM 643 C C . ALA A 1 87 ? 3.305 -8.153 -6.910 1.00 95.56 87 ALA A C 1
ATOM 645 O O . ALA A 1 87 ? 3.528 -8.041 -8.115 1.00 95.56 87 ALA A O 1
ATOM 646 N N . TYR A 1 88 ? 3.177 -9.340 -6.314 1.00 93.88 88 TYR A N 1
ATOM 647 C CA . TYR A 1 88 ? 3.273 -10.594 -7.054 1.00 93.88 88 TYR A CA 1
ATOM 648 C C . TYR A 1 88 ? 2.058 -10.848 -7.938 1.00 93.88 88 TYR A C 1
ATOM 650 O O . TYR A 1 88 ? 2.240 -11.261 -9.076 1.00 93.88 88 TYR A O 1
ATOM 658 N N . ALA A 1 89 ? 0.835 -10.579 -7.468 1.00 94.44 89 ALA A N 1
ATOM 659 C CA . ALA A 1 89 ? -0.356 -10.714 -8.305 1.00 94.44 89 ALA A CA 1
ATOM 660 C C . ALA A 1 89 ? -0.245 -9.848 -9.569 1.00 94.44 89 ALA A C 1
ATOM 662 O O . ALA A 1 89 ? -0.512 -10.327 -10.667 1.00 94.44 89 ALA A O 1
ATOM 663 N N . TYR A 1 90 ? 0.224 -8.605 -9.428 1.00 94.31 90 TYR A N 1
ATOM 664 C CA . TYR A 1 90 ? 0.495 -7.730 -10.562 1.00 94.31 90 TYR A CA 1
ATOM 665 C C . TYR A 1 90 ? 1.594 -8.285 -11.476 1.00 94.31 90 TYR A C 1
ATOM 667 O O . TYR A 1 90 ? 1.369 -8.418 -12.678 1.00 94.31 90 TYR A O 1
ATOM 675 N N . GLY A 1 91 ? 2.755 -8.647 -10.919 1.00 90.19 91 GLY A N 1
ATOM 676 C CA . GLY A 1 91 ? 3.877 -9.172 -11.699 1.00 90.19 91 GLY A CA 1
ATOM 677 C C . GLY A 1 91 ? 3.491 -10.418 -12.498 1.00 90.19 91 GLY A C 1
ATOM 678 O O . GLY A 1 91 ? 3.639 -10.440 -13.712 1.00 90.19 91 GLY A O 1
ATOM 679 N N . ILE A 1 92 ? 2.900 -11.423 -11.849 1.00 90.31 92 ILE A N 1
ATOM 680 C CA . ILE A 1 92 ? 2.523 -12.699 -12.482 1.00 90.31 92 ILE A CA 1
ATOM 681 C C . ILE A 1 92 ? 1.531 -12.487 -13.640 1.00 90.31 92 ILE A C 1
ATOM 683 O O . ILE A 1 92 ? 1.660 -13.113 -14.696 1.00 90.31 92 ILE A O 1
ATOM 687 N N . LEU A 1 93 ? 0.545 -11.602 -13.458 1.00 90.12 93 LEU A N 1
ATOM 688 C CA . LEU A 1 93 ? -0.532 -11.388 -14.430 1.00 90.12 93 LEU A CA 1
ATOM 689 C C . LEU A 1 93 ? -0.139 -10.502 -15.614 1.00 90.12 93 LEU A C 1
ATOM 691 O O . LEU A 1 93 ? -0.839 -10.528 -16.623 1.00 90.12 93 LEU A O 1
ATOM 695 N N . THR A 1 94 ? 0.930 -9.711 -15.507 1.00 89.31 94 THR A N 1
ATOM 696 C CA . THR A 1 94 ? 1.281 -8.702 -16.522 1.00 89.31 94 THR A CA 1
ATOM 697 C C . THR A 1 94 ? 2.542 -9.016 -17.318 1.00 89.31 94 THR A C 1
ATOM 699 O O . THR A 1 94 ? 2.760 -8.370 -18.340 1.00 89.31 94 THR A O 1
ATOM 702 N N . ILE A 1 95 ? 3.342 -10.013 -16.916 1.00 87.44 95 ILE A N 1
ATOM 703 C CA . ILE A 1 95 ? 4.499 -10.465 -17.707 1.00 87.44 95 ILE A CA 1
ATOM 704 C C . ILE A 1 95 ? 4.029 -10.915 -19.108 1.00 87.44 95 ILE A C 1
ATOM 706 O O . ILE A 1 95 ? 3.165 -11.798 -19.195 1.00 87.44 95 ILE A O 1
ATOM 710 N N . PRO A 1 96 ? 4.590 -10.352 -20.198 1.00 84.94 96 PRO A N 1
ATOM 711 C CA . PRO A 1 96 ? 4.318 -10.794 -21.562 1.00 84.94 96 PRO A CA 1
ATOM 712 C C . PRO A 1 96 ? 4.703 -12.260 -21.770 1.00 84.94 96 PRO A C 1
ATOM 714 O O . PRO A 1 96 ? 5.734 -12.711 -21.274 1.00 84.94 96 PRO A O 1
ATOM 717 N N . VAL A 1 97 ? 3.896 -12.993 -22.543 1.00 81.44 97 VAL A N 1
ATOM 718 C CA . VAL A 1 97 ? 4.089 -14.437 -22.786 1.00 81.44 97 VAL A CA 1
ATOM 719 C C . VAL A 1 97 ? 5.480 -14.729 -23.367 1.00 81.44 97 VAL A C 1
ATOM 721 O O . VAL A 1 97 ? 6.116 -15.691 -22.962 1.00 81.44 97 VAL A O 1
ATOM 724 N N . GLU A 1 98 ? 5.998 -13.841 -24.217 1.00 81.50 98 GLU A N 1
ATOM 725 C CA . GLU A 1 98 ? 7.320 -13.955 -24.855 1.00 81.50 98 GLU A CA 1
ATOM 726 C C . GLU A 1 98 ? 8.500 -13.898 -23.870 1.00 81.50 98 GLU A C 1
ATOM 728 O O . GLU A 1 98 ? 9.556 -14.471 -24.124 1.00 81.50 98 GLU A O 1
ATOM 733 N N . HIS A 1 99 ? 8.343 -13.211 -22.735 1.00 81.12 99 HIS A N 1
ATOM 734 C CA . HIS A 1 99 ? 9.409 -13.047 -21.742 1.00 81.12 99 HIS A CA 1
ATOM 735 C C . HIS A 1 99 ? 9.291 -14.030 -20.573 1.00 81.12 99 HIS A C 1
ATOM 737 O O . HIS A 1 99 ? 10.162 -14.056 -19.701 1.00 81.12 99 HIS A O 1
ATOM 743 N N . ARG A 1 100 ? 8.248 -14.870 -20.540 1.00 79.19 100 ARG A N 1
ATOM 744 C CA . ARG A 1 100 ? 8.033 -15.808 -19.431 1.00 79.19 100 ARG A CA 1
ATOM 745 C C . ARG A 1 100 ? 9.103 -16.875 -19.324 1.00 79.19 100 ARG A C 1
ATOM 747 O O . ARG A 1 100 ? 9.495 -17.173 -18.202 1.00 79.19 100 ARG A O 1
ATOM 754 N N . ASP A 1 101 ? 9.628 -17.369 -20.436 1.00 77.62 101 ASP A N 1
ATOM 755 C CA . ASP A 1 101 ? 10.700 -18.372 -20.414 1.00 77.62 101 ASP A CA 1
ATOM 756 C C . ASP A 1 101 ? 11.987 -17.812 -19.792 1.00 77.62 101 ASP A C 1
ATOM 758 O O . ASP A 1 101 ? 12.720 -18.516 -19.100 1.00 77.62 101 ASP A O 1
ATOM 762 N N . ILE A 1 102 ? 12.227 -16.509 -19.974 1.00 81.19 102 ILE A N 1
ATOM 763 C CA . ILE A 1 102 ? 13.370 -15.797 -19.391 1.00 81.19 102 ILE A CA 1
ATOM 764 C C . ILE A 1 102 ? 13.134 -15.550 -17.896 1.00 81.19 102 ILE A C 1
ATOM 766 O O . ILE A 1 102 ? 14.035 -15.734 -17.078 1.00 81.19 102 ILE A O 1
ATOM 770 N N . VAL A 1 103 ? 11.921 -15.136 -17.517 1.00 79.94 103 VAL A N 1
ATOM 771 C CA . VAL A 1 103 ? 11.591 -14.825 -16.118 1.00 79.94 103 VAL A CA 1
ATOM 772 C C . VAL A 1 103 ? 11.483 -16.099 -15.271 1.00 79.94 103 VAL A C 1
ATOM 774 O O . VAL A 1 103 ? 12.037 -16.145 -14.174 1.00 79.94 103 VAL A O 1
ATOM 777 N N . TYR A 1 104 ? 10.823 -17.141 -15.778 1.00 80.81 104 TYR A N 1
ATOM 778 C CA . TYR A 1 104 ? 10.612 -18.444 -15.136 1.00 80.81 104 TYR A CA 1
ATOM 779 C C . TYR A 1 104 ? 11.583 -19.510 -15.659 1.00 80.81 104 TYR A C 1
ATOM 781 O O . TYR A 1 104 ? 11.205 -20.665 -15.850 1.00 80.81 104 TYR A O 1
ATOM 789 N N . GLN A 1 105 ? 12.856 -19.144 -15.837 1.00 75.69 105 GLN A N 1
ATOM 790 C CA . GLN A 1 105 ? 13.890 -20.030 -16.389 1.00 75.69 105 GLN A CA 1
ATOM 791 C C . GLN A 1 105 ? 13.981 -21.393 -15.673 1.00 75.69 105 GLN A C 1
ATOM 793 O O . GLN A 1 105 ? 14.295 -22.405 -16.292 1.00 75.69 105 GLN A O 1
ATOM 798 N N . TYR A 1 106 ? 13.701 -21.435 -14.366 1.00 78.19 106 TYR A N 1
ATOM 799 C CA . TYR A 1 106 ? 13.790 -22.651 -13.549 1.00 78.19 106 TYR A CA 1
ATOM 800 C C . TYR A 1 106 ? 12.461 -23.412 -13.400 1.00 78.19 106 TYR A C 1
ATOM 802 O O . TYR A 1 106 ? 12.435 -24.449 -12.740 1.00 78.19 106 TYR A O 1
ATOM 810 N N . TYR A 1 107 ? 11.365 -22.904 -13.974 1.00 78.75 107 TYR A N 1
ATOM 811 C CA . TYR A 1 107 ? 10.005 -23.386 -13.708 1.00 78.75 107 TYR A CA 1
ATOM 812 C C . TYR A 1 107 ? 9.132 -23.527 -14.966 1.00 78.75 107 TYR A C 1
ATOM 814 O O . TYR A 1 107 ? 7.913 -23.383 -14.878 1.00 78.75 107 TYR A O 1
ATOM 822 N N . ASP A 1 108 ? 9.750 -23.807 -16.116 1.00 75.12 108 ASP A N 1
ATOM 823 C CA . ASP A 1 108 ? 9.062 -24.176 -17.365 1.00 75.12 108 ASP A CA 1
ATOM 824 C C . ASP A 1 108 ? 7.993 -23.151 -17.804 1.00 75.12 108 ASP A C 1
ATOM 826 O O . ASP A 1 108 ? 6.831 -23.477 -18.035 1.00 75.12 108 ASP A O 1
ATOM 830 N N . GLY A 1 109 ? 8.359 -21.862 -17.809 1.00 67.44 109 GLY A N 1
ATOM 831 C CA . GLY A 1 109 ? 7.489 -20.772 -18.280 1.00 67.44 109 GLY A CA 1
ATOM 832 C C . GLY A 1 109 ? 6.352 -20.365 -17.326 1.00 67.44 109 GLY A C 1
ATOM 833 O O . GLY A 1 109 ? 5.653 -19.386 -17.591 1.00 67.44 109 GLY A O 1
ATOM 834 N N . GLY A 1 110 ? 6.191 -21.049 -16.188 1.00 75.81 110 GLY A N 1
ATOM 835 C CA . GLY A 1 110 ? 5.180 -20.753 -15.168 1.00 75.81 110 GLY A CA 1
ATOM 836 C C . GLY A 1 110 ? 3.754 -21.206 -15.528 1.00 75.81 110 GLY A C 1
ATOM 837 O O . GLY A 1 110 ? 3.432 -21.539 -16.666 1.00 75.81 110 GLY A O 1
ATOM 838 N N . ILE A 1 111 ? 2.852 -21.227 -14.535 1.00 77.56 111 ILE A N 1
ATOM 839 C CA . ILE A 1 111 ? 1.468 -21.723 -14.733 1.00 77.56 111 ILE A CA 1
ATOM 840 C C . ILE A 1 111 ? 0.589 -20.764 -15.546 1.00 77.56 111 ILE A C 1
ATOM 842 O O . ILE A 1 111 ? -0.296 -21.192 -16.288 1.00 77.56 111 ILE A O 1
ATOM 846 N N . VAL A 1 112 ? 0.766 -19.457 -15.364 1.00 80.06 112 VAL A N 1
ATOM 847 C CA . VAL A 1 112 ? -0.082 -18.458 -16.020 1.00 80.06 112 VAL A CA 1
ATOM 848 C C . VAL A 1 112 ? 0.472 -18.212 -17.416 1.00 80.06 112 VAL A C 1
ATOM 850 O O . VAL A 1 112 ? 1.620 -17.814 -17.541 1.00 80.06 112 VAL A O 1
ATOM 853 N N . GLN A 1 113 ? -0.347 -18.428 -18.449 1.00 78.38 113 GLN A N 1
ATOM 854 C CA . GLN A 1 113 ? 0.056 -18.354 -19.866 1.00 78.38 113 GLN A CA 1
ATOM 855 C C . GLN A 1 113 ? -0.627 -17.212 -20.648 1.00 78.38 113 GLN A C 1
ATOM 857 O O . GLN A 1 113 ? -0.529 -17.125 -21.864 1.00 78.38 113 GLN A O 1
ATOM 862 N N . PHE A 1 114 ? -1.288 -16.278 -19.956 1.00 83.38 114 PHE A N 1
ATOM 863 C CA . PHE A 1 114 ? -1.870 -15.061 -20.544 1.00 83.38 114 PHE A CA 1
ATOM 864 C C . PHE A 1 114 ? -1.313 -13.796 -19.879 1.00 83.38 114 PHE A C 1
ATOM 866 O O . PHE A 1 114 ? -0.901 -13.858 -18.723 1.00 83.38 114 PHE A O 1
ATOM 873 N N . ALA A 1 115 ? -1.306 -12.663 -20.583 1.00 85.44 115 ALA A N 1
ATOM 874 C CA . ALA A 1 115 ? -0.936 -11.358 -20.032 1.00 85.44 115 ALA A CA 1
ATOM 875 C C . ALA A 1 115 ? -2.169 -10.447 -19.989 1.00 85.44 115 ALA A C 1
ATOM 877 O O . ALA A 1 115 ? -2.895 -10.322 -20.976 1.00 85.44 115 ALA A O 1
ATOM 878 N N . LEU A 1 116 ? -2.425 -9.829 -18.838 1.00 87.75 116 LEU A N 1
ATOM 879 C CA . LEU A 1 116 ? -3.501 -8.860 -18.660 1.00 87.75 116 LEU A CA 1
ATOM 880 C C . LEU A 1 116 ? -2.984 -7.428 -18.836 1.00 87.75 116 LEU A C 1
ATOM 882 O O . LEU A 1 116 ? -1.853 -7.129 -18.449 1.00 87.75 116 LEU A O 1
ATOM 886 N N . PRO A 1 117 ? -3.829 -6.504 -19.332 1.00 88.12 117 PRO A N 1
ATOM 887 C CA . PRO A 1 117 ? -3.519 -5.083 -19.290 1.00 88.12 117 PRO A CA 1
ATOM 888 C C . PRO A 1 117 ? -3.327 -4.584 -17.848 1.00 88.12 117 PRO A C 1
ATOM 890 O O . PRO A 1 117 ? -3.898 -5.126 -16.896 1.00 88.12 117 PRO A O 1
ATOM 893 N N . VAL A 1 118 ? -2.574 -3.491 -17.696 1.00 87.50 118 VAL A N 1
ATOM 894 C CA . VAL A 1 118 ? -2.151 -2.951 -16.390 1.00 87.50 118 VAL A CA 1
ATOM 895 C C . VAL A 1 118 ? -3.328 -2.629 -15.462 1.00 87.50 118 VAL A C 1
ATOM 897 O O . VAL A 1 118 ? -3.292 -2.983 -14.288 1.00 87.50 118 VAL A O 1
ATOM 900 N N . ILE A 1 119 ? -4.386 -1.980 -15.963 1.00 88.94 119 ILE A N 1
ATOM 901 C CA . ILE A 1 119 ? -5.505 -1.519 -15.119 1.00 88.94 119 ILE A CA 1
ATOM 902 C C . ILE A 1 119 ? -6.291 -2.701 -14.511 1.00 88.94 119 ILE A C 1
ATOM 904 O O . ILE A 1 119 ? -6.435 -2.734 -13.286 1.00 88.94 119 ILE A O 1
ATOM 908 N N . PRO A 1 120 ? -6.763 -3.698 -15.293 1.00 91.25 120 PRO A N 1
ATOM 909 C CA . PRO A 1 120 ? -7.359 -4.912 -14.734 1.00 91.25 120 PRO A CA 1
ATOM 910 C C . PRO A 1 120 ? -6.436 -5.639 -13.756 1.00 91.25 120 PRO A C 1
ATOM 912 O O . PRO A 1 120 ? -6.887 -6.044 -12.685 1.00 91.25 120 PRO A O 1
ATOM 915 N N . ALA A 1 121 ? -5.146 -5.764 -14.083 1.00 92.06 121 ALA A N 1
ATOM 916 C CA . ALA A 1 121 ? -4.184 -6.430 -13.211 1.00 92.06 121 ALA A CA 1
ATOM 917 C C . ALA A 1 121 ? -4.009 -5.703 -11.869 1.00 92.06 121 ALA A C 1
ATOM 919 O O . ALA A 1 121 ? -3.912 -6.352 -10.832 1.00 92.06 121 ALA A O 1
ATOM 920 N N . LEU A 1 122 ? -4.039 -4.367 -11.864 1.00 93.50 122 LEU A N 1
ATOM 921 C CA . LEU A 1 122 ? -3.972 -3.555 -10.650 1.00 93.50 122 LEU A CA 1
ATOM 922 C C . LEU A 1 122 ? -5.191 -3.784 -9.740 1.00 93.50 122 LEU A C 1
ATOM 924 O O . LEU A 1 122 ? -5.050 -3.930 -8.525 1.00 93.50 122 LEU A O 1
ATOM 928 N N . ILE A 1 123 ? -6.392 -3.852 -10.324 1.00 95.31 123 ILE A N 1
ATOM 929 C CA . ILE A 1 123 ? -7.623 -4.138 -9.575 1.00 95.31 123 ILE A CA 1
ATOM 930 C C . ILE A 1 123 ? -7.565 -5.557 -9.005 1.00 95.31 123 ILE A C 1
ATOM 932 O O . ILE A 1 123 ? -7.850 -5.752 -7.824 1.00 95.31 123 ILE A O 1
ATOM 936 N N . ILE A 1 124 ? -7.145 -6.538 -9.810 1.00 95.50 124 ILE A N 1
ATOM 937 C CA . ILE A 1 124 ? -6.993 -7.927 -9.363 1.00 95.50 124 ILE A CA 1
ATOM 938 C C . ILE A 1 124 ? -5.943 -8.028 -8.251 1.00 95.50 124 ILE A C 1
ATOM 940 O O . ILE A 1 124 ? -6.187 -8.721 -7.270 1.00 95.50 124 ILE A O 1
ATOM 944 N N . ALA A 1 125 ? -4.829 -7.295 -8.329 1.00 95.62 125 ALA A N 1
ATOM 945 C CA . ALA A 1 125 ? -3.826 -7.252 -7.266 1.00 95.62 125 ALA A CA 1
ATOM 946 C C . ALA A 1 125 ? -4.419 -6.791 -5.924 1.00 95.62 125 ALA A C 1
ATOM 948 O O . ALA A 1 125 ? -4.175 -7.414 -4.887 1.00 95.62 125 ALA A O 1
ATOM 949 N N . GLY A 1 126 ? -5.258 -5.751 -5.944 1.00 96.69 126 GLY A N 1
ATOM 950 C CA . GLY A 1 126 ? -6.015 -5.330 -4.767 1.00 96.69 126 GLY A CA 1
ATOM 951 C C . GLY A 1 126 ? -7.011 -6.394 -4.296 1.00 96.69 126 GLY A C 1
ATOM 952 O O . GLY A 1 126 ? -7.088 -6.685 -3.103 1.00 96.69 126 GLY A O 1
ATOM 953 N N . LEU A 1 127 ? -7.762 -7.013 -5.213 1.00 97.38 127 LEU A N 1
ATOM 954 C CA . LEU A 1 127 ? -8.747 -8.049 -4.877 1.00 97.38 127 LEU A CA 1
ATOM 955 C C . LEU A 1 127 ? -8.099 -9.295 -4.265 1.00 97.38 127 LEU A C 1
ATOM 957 O O . LEU A 1 127 ? -8.642 -9.843 -3.310 1.00 97.38 127 LEU A O 1
ATOM 961 N N . VAL A 1 128 ? -6.931 -9.715 -4.756 1.00 97.06 128 VAL A N 1
ATOM 962 C CA . VAL A 1 128 ? -6.156 -10.821 -4.179 1.00 97.06 128 VAL A CA 1
ATOM 963 C C . VAL A 1 128 ? -5.754 -10.478 -2.746 1.00 97.06 128 VAL A C 1
ATOM 965 O O . VAL A 1 128 ? -6.013 -11.263 -1.834 1.00 97.06 128 VAL A O 1
ATOM 968 N N . ALA A 1 129 ? -5.203 -9.284 -2.509 1.00 97.25 129 ALA A N 1
ATOM 969 C CA . ALA A 1 129 ? -4.853 -8.851 -1.158 1.00 97.25 129 ALA A CA 1
ATOM 970 C C . ALA A 1 129 ? -6.082 -8.796 -0.228 1.00 97.25 129 ALA A C 1
ATOM 972 O O . ALA A 1 129 ? -6.002 -9.238 0.919 1.00 97.25 129 ALA A O 1
ATOM 973 N N . ALA A 1 130 ? -7.231 -8.326 -0.724 1.00 97.31 130 ALA A N 1
ATOM 974 C CA . ALA A 1 130 ? -8.490 -8.288 0.019 1.00 97.31 130 ALA A CA 1
ATOM 975 C C . ALA A 1 130 ? -9.058 -9.686 0.315 1.00 97.31 130 ALA A C 1
ATOM 977 O O . ALA A 1 130 ? -9.572 -9.916 1.406 1.00 97.31 130 ALA A O 1
ATOM 978 N N . ALA A 1 131 ? -8.945 -10.631 -0.620 1.00 97.25 131 ALA A N 1
ATOM 979 C CA . ALA A 1 131 ? -9.405 -12.006 -0.446 1.00 97.25 131 ALA A CA 1
ATOM 980 C C . ALA A 1 131 ? -8.596 -12.735 0.636 1.00 97.25 131 ALA A C 1
ATOM 982 O O . ALA A 1 131 ? -9.167 -13.366 1.527 1.00 97.25 131 ALA A O 1
ATOM 983 N N . PHE A 1 132 ? -7.269 -12.586 0.616 1.00 95.75 132 PHE A N 1
ATOM 984 C CA . PHE A 1 132 ? -6.422 -13.099 1.691 1.00 95.75 132 PHE A CA 1
ATOM 985 C C . PHE A 1 132 ? -6.732 -12.396 3.012 1.00 95.75 132 PHE A C 1
ATOM 987 O O . PHE A 1 132 ? -6.931 -13.070 4.020 1.00 95.75 132 PHE A O 1
ATOM 994 N N . ALA A 1 133 ? -6.862 -11.065 3.013 1.00 96.00 133 ALA A N 1
ATOM 995 C CA . ALA A 1 133 ? -7.253 -10.311 4.200 1.00 96.00 133 ALA A CA 1
ATOM 996 C C . ALA A 1 133 ? -8.583 -10.794 4.784 1.00 96.00 133 ALA A C 1
ATOM 998 O O . ALA A 1 133 ? -8.698 -10.918 5.999 1.00 96.00 133 ALA A O 1
ATOM 999 N N . PHE A 1 134 ? -9.555 -11.143 3.941 1.00 96.38 134 PHE A N 1
ATOM 1000 C CA . PHE A 1 134 ? -10.804 -11.730 4.396 1.00 96.38 134 PHE A CA 1
ATOM 1001 C C . PHE A 1 134 ? -10.558 -13.059 5.122 1.00 96.38 134 PHE A C 1
ATOM 1003 O O . PHE A 1 134 ? -11.009 -13.239 6.253 1.00 96.38 134 PHE A O 1
ATOM 1010 N N . LEU A 1 135 ? -9.787 -13.965 4.516 1.00 95.19 135 LEU A N 1
ATOM 1011 C CA . LEU A 1 135 ? -9.490 -15.280 5.087 1.00 95.19 135 LEU A CA 1
ATOM 1012 C C . LEU A 1 135 ? -8.782 -15.185 6.449 1.00 95.19 135 LEU A C 1
ATOM 1014 O O . LEU A 1 135 ? -9.126 -15.904 7.383 1.00 95.19 135 LEU A O 1
ATOM 1018 N N . ILE A 1 136 ? -7.819 -14.273 6.576 1.00 92.56 136 ILE A N 1
ATOM 1019 C CA . ILE A 1 136 ? -7.006 -14.102 7.791 1.00 92.56 136 ILE A CA 1
ATOM 1020 C C . ILE A 1 136 ? -7.734 -13.266 8.836 1.00 92.56 136 ILE A C 1
ATOM 1022 O O . ILE A 1 136 ? -7.572 -13.492 10.032 1.00 92.56 136 ILE A O 1
ATOM 1026 N N . GLY A 1 137 ? -8.549 -12.306 8.401 1.00 91.69 137 GLY A N 1
ATOM 1027 C CA . GLY A 1 137 ? -9.332 -11.454 9.284 1.00 91.69 137 GLY A CA 1
ATOM 1028 C C . GLY A 1 137 ? -10.301 -12.262 10.149 1.00 91.69 137 GLY A C 1
ATOM 1029 O O . GLY A 1 137 ? -10.512 -11.913 11.307 1.00 91.69 137 GLY A O 1
ATOM 1030 N N . LEU A 1 138 ? -10.800 -13.404 9.656 1.00 91.75 138 LEU A N 1
ATOM 1031 C CA . LEU A 1 138 ? -11.707 -14.284 10.404 1.00 91.75 138 LEU A CA 1
ATOM 1032 C C . LEU A 1 138 ? -11.138 -14.758 11.761 1.00 91.75 138 LEU A C 1
ATOM 1034 O O . LEU A 1 138 ? -11.835 -14.597 12.771 1.00 91.75 138 LEU A O 1
ATOM 1038 N N . PRO A 1 139 ? -9.920 -15.337 11.838 1.00 91.06 139 PRO A N 1
ATOM 1039 C CA . PRO A 1 139 ? -9.290 -15.652 13.119 1.00 91.06 139 PRO A CA 1
ATOM 1040 C C . PRO A 1 139 ? -8.651 -14.430 13.788 1.00 91.06 139 PRO A C 1
ATOM 1042 O O . PRO A 1 139 ? -8.741 -14.284 15.005 1.00 91.06 139 PRO A O 1
ATOM 1045 N N . VAL A 1 140 ? -8.012 -13.548 13.017 1.00 91.12 140 VAL A N 1
ATOM 1046 C CA . VAL A 1 140 ? -7.122 -12.517 13.565 1.00 91.12 140 VAL A CA 1
ATOM 1047 C C . VAL A 1 140 ? -7.886 -11.343 14.188 1.00 91.12 140 VAL A C 1
ATOM 1049 O O . VAL A 1 140 ? -7.464 -10.830 15.220 1.00 91.12 140 VAL A O 1
ATOM 1052 N N . LEU A 1 141 ? -9.062 -10.974 13.667 1.00 89.88 141 LEU A N 1
ATOM 1053 C CA . LEU A 1 141 ? -9.889 -9.898 14.241 1.00 89.88 141 LEU A CA 1
ATOM 1054 C C . LEU A 1 141 ? -10.583 -10.274 15.558 1.00 89.88 141 LEU A C 1
ATOM 1056 O O . LEU A 1 141 ? -11.230 -9.425 16.169 1.00 89.88 141 LEU A O 1
ATOM 1060 N N . ARG A 1 142 ? -10.456 -11.529 16.010 1.00 87.44 142 ARG A N 1
ATOM 1061 C CA . ARG A 1 142 ? -10.906 -11.959 17.344 1.00 87.44 142 ARG A CA 1
ATOM 1062 C C . ARG A 1 142 ? -9.912 -11.578 18.444 1.00 87.44 142 ARG A C 1
ATOM 1064 O O . ARG A 1 142 ? -10.245 -11.663 19.623 1.00 87.44 142 ARG A O 1
ATOM 1071 N N . LEU A 1 143 ? -8.694 -11.189 18.069 1.00 90.69 143 LEU A N 1
ATOM 1072 C CA . LEU A 1 143 ? -7.632 -10.804 18.990 1.00 90.69 143 LEU A CA 1
ATOM 1073 C C . LEU A 1 143 ? -7.758 -9.328 19.387 1.00 90.69 143 LEU A C 1
ATOM 1075 O O . LEU A 1 143 ? -8.192 -8.490 18.598 1.00 90.69 143 LEU A O 1
ATOM 1079 N N . LYS A 1 144 ? -7.348 -9.002 20.616 1.00 83.19 144 LYS A N 1
ATOM 1080 C CA . LYS A 1 144 ? -7.368 -7.627 21.135 1.00 83.19 144 LYS A CA 1
ATOM 1081 C C . LYS A 1 144 ? -6.064 -6.892 20.822 1.00 83.19 144 LYS A C 1
ATOM 1083 O O . LYS A 1 144 ? -4.996 -7.446 21.070 1.00 83.19 144 LYS A O 1
ATOM 1088 N N . SER A 1 145 ? -6.180 -5.647 20.348 1.00 78.69 145 SER A N 1
ATOM 1089 C CA . SER A 1 145 ? -5.112 -4.638 20.178 1.00 78.69 145 SER A CA 1
ATOM 1090 C C . SER A 1 145 ? -3.745 -5.209 19.778 1.00 78.69 145 SER A C 1
ATOM 1092 O O . SER A 1 145 ? -3.489 -5.473 18.608 1.00 78.69 145 SER A O 1
ATOM 1094 N N . ASP A 1 146 ? -2.862 -5.450 20.742 1.00 89.38 146 ASP A N 1
ATOM 1095 C CA . ASP A 1 146 ? -1.456 -5.752 20.475 1.00 89.38 146 ASP A CA 1
ATOM 1096 C C . ASP A 1 146 ? -1.279 -7.174 19.930 1.00 89.38 146 ASP A C 1
ATOM 1098 O O . ASP A 1 146 ? -0.417 -7.432 19.089 1.00 89.38 146 ASP A O 1
ATOM 1102 N N . TYR A 1 147 ? -2.163 -8.094 20.326 1.00 91.19 147 TYR A N 1
ATOM 1103 C CA . TYR A 1 147 ? -2.195 -9.446 19.776 1.00 91.19 147 TYR A CA 1
ATOM 1104 C C . TYR A 1 147 ? -2.592 -9.446 18.298 1.00 91.19 147 TYR A C 1
ATOM 1106 O O . TYR A 1 147 ? -2.074 -10.256 17.529 1.00 91.19 147 TYR A O 1
ATOM 1114 N N . LEU A 1 148 ? -3.462 -8.518 17.880 1.00 91.75 148 LEU A N 1
ATOM 1115 C CA . LEU A 1 148 ? -3.812 -8.327 16.471 1.00 91.75 148 LEU A CA 1
ATOM 1116 C C . LEU A 1 148 ? -2.580 -7.874 15.665 1.00 91.75 148 LEU A C 1
ATOM 1118 O O . LEU A 1 148 ? -2.308 -8.413 14.588 1.00 91.75 148 LEU A O 1
ATOM 1122 N N . ALA A 1 149 ? -1.776 -6.954 16.200 1.00 92.31 149 ALA A N 1
ATOM 1123 C CA . ALA A 1 149 ? -0.541 -6.511 15.554 1.00 92.31 149 ALA A CA 1
ATOM 1124 C C . ALA A 1 149 ? 0.489 -7.640 15.409 1.00 92.31 149 ALA A C 1
ATOM 1126 O O . ALA A 1 149 ? 1.037 -7.840 14.325 1.00 92.31 149 ALA A O 1
ATOM 1127 N N . ILE A 1 150 ? 0.711 -8.417 16.472 1.00 93.38 150 ILE A N 1
ATOM 1128 C CA . ILE A 1 150 ? 1.640 -9.556 16.450 1.00 93.38 150 ILE A CA 1
ATOM 1129 C C . ILE A 1 150 ? 1.167 -10.619 15.449 1.00 93.38 150 ILE A C 1
ATOM 1131 O O . ILE A 1 150 ? 1.961 -11.103 14.642 1.00 93.38 150 ILE A O 1
ATOM 1135 N N . ALA A 1 151 ? -0.128 -10.946 15.445 1.00 94.94 151 ALA A N 1
ATOM 1136 C CA . ALA A 1 151 ? -0.687 -11.940 14.532 1.00 94.94 151 ALA A CA 1
ATOM 1137 C C . ALA A 1 151 ? -0.597 -11.505 13.061 1.00 94.94 151 ALA A C 1
ATOM 1139 O O . ALA A 1 151 ? -0.247 -12.308 12.197 1.00 94.94 151 ALA A O 1
ATOM 1140 N N . THR A 1 152 ? -0.867 -10.231 12.764 1.00 93.81 152 THR A N 1
ATOM 1141 C CA . THR A 1 152 ? -0.767 -9.693 11.395 1.00 93.81 152 THR A CA 1
ATOM 1142 C C . THR A 1 152 ? 0.675 -9.599 10.897 1.00 93.81 152 THR A C 1
ATOM 1144 O O . THR A 1 152 ? 0.920 -9.851 9.717 1.00 93.81 152 THR A O 1
ATOM 1147 N N . LEU A 1 153 ? 1.636 -9.312 11.781 1.00 93.50 153 LEU A N 1
ATOM 1148 C CA . LEU A 1 153 ? 3.066 -9.376 11.466 1.00 93.50 153 LEU A CA 1
ATOM 1149 C C . LEU A 1 153 ? 3.504 -10.816 11.176 1.00 93.50 153 LEU A C 1
ATOM 1151 O O . LEU A 1 153 ? 4.150 -11.066 10.161 1.00 93.50 153 LEU A O 1
ATOM 1155 N N . GLY A 1 154 ? 3.110 -11.769 12.027 1.00 94.38 154 GLY A N 1
ATOM 1156 C CA . GLY A 1 154 ? 3.391 -13.189 11.814 1.00 94.38 154 GLY A CA 1
ATOM 1157 C C . GLY A 1 154 ? 2.812 -13.694 10.492 1.00 94.38 154 GLY A C 1
ATOM 1158 O O . GLY A 1 154 ? 3.498 -14.377 9.738 1.00 94.38 154 GLY A O 1
ATOM 1159 N N . PHE A 1 155 ? 1.587 -13.282 10.155 1.00 92.62 155 PHE A N 1
ATOM 1160 C CA . PHE A 1 155 ? 0.997 -13.569 8.851 1.00 92.62 155 PHE A CA 1
ATOM 1161 C C . PHE A 1 155 ? 1.841 -13.015 7.694 1.00 92.62 155 PHE A C 1
ATOM 1163 O O . PHE A 1 155 ? 2.128 -13.754 6.752 1.00 92.62 155 PHE A O 1
ATOM 1170 N N . ALA A 1 156 ? 2.261 -11.747 7.756 1.00 93.44 156 ALA A N 1
ATOM 1171 C CA . ALA A 1 156 ? 3.081 -11.151 6.701 1.00 93.44 156 ALA A CA 1
ATOM 1172 C C . ALA A 1 156 ? 4.379 -11.946 6.474 1.00 93.44 156 ALA A C 1
ATOM 1174 O O . ALA A 1 156 ? 4.769 -12.184 5.330 1.00 93.44 156 ALA A O 1
ATOM 1175 N N . GLU A 1 157 ? 4.994 -12.432 7.553 1.00 94.12 157 GLU A N 1
ATOM 1176 C CA . GLU A 1 157 ? 6.197 -13.261 7.498 1.00 94.12 157 GLU A CA 1
ATOM 1177 C C . GLU A 1 157 ? 5.941 -14.662 6.922 1.00 94.12 157 GLU A C 1
ATOM 1179 O O . GLU A 1 157 ? 6.738 -15.168 6.124 1.00 94.12 157 GLU A O 1
ATOM 1184 N N . ILE A 1 158 ? 4.806 -15.276 7.271 1.00 93.44 158 ILE A N 1
ATOM 1185 C CA . ILE A 1 158 ? 4.374 -16.562 6.713 1.00 93.44 158 ILE A CA 1
ATOM 1186 C C . ILE A 1 158 ? 4.190 -16.440 5.200 1.00 93.44 158 ILE A C 1
ATOM 1188 O O . ILE A 1 158 ? 4.754 -17.244 4.460 1.00 93.44 158 ILE A O 1
ATOM 1192 N N . VAL A 1 159 ? 3.473 -15.417 4.718 1.00 92.88 159 VAL A N 1
ATOM 1193 C CA . VAL A 1 159 ? 3.306 -15.203 3.270 1.00 92.88 159 VAL A CA 1
ATOM 1194 C C . VAL A 1 159 ? 4.652 -14.999 2.597 1.00 92.88 159 VAL A C 1
ATOM 1196 O O . VAL A 1 159 ? 4.921 -15.620 1.571 1.00 92.88 159 VAL A O 1
ATOM 1199 N N . ARG A 1 160 ? 5.525 -14.173 3.180 1.00 92.94 160 ARG A N 1
ATOM 1200 C CA . ARG A 1 160 ? 6.855 -13.922 2.621 1.00 92.94 160 ARG A CA 1
ATOM 1201 C C . ARG A 1 160 ? 7.651 -15.216 2.457 1.00 92.94 160 ARG A C 1
ATOM 1203 O O . ARG A 1 160 ? 8.288 -15.406 1.425 1.00 92.94 160 ARG A O 1
ATOM 1210 N N . THR A 1 161 ? 7.586 -16.103 3.447 1.00 92.44 161 THR A N 1
ATOM 1211 C CA . THR A 1 161 ? 8.273 -17.402 3.431 1.00 92.44 161 THR A CA 1
ATOM 1212 C C . THR A 1 161 ? 7.645 -18.364 2.421 1.00 92.44 161 THR A C 1
ATOM 1214 O O . THR A 1 161 ? 8.367 -19.018 1.677 1.00 92.44 161 THR A O 1
ATOM 1217 N N . ILE A 1 162 ? 6.310 -18.403 2.325 1.00 92.31 162 ILE A N 1
ATOM 1218 C CA . ILE A 1 162 ? 5.585 -19.215 1.333 1.00 92.31 162 ILE A CA 1
ATOM 1219 C C . ILE A 1 162 ? 5.960 -18.802 -0.094 1.00 92.31 162 ILE A C 1
ATOM 1221 O O . ILE A 1 162 ? 6.172 -19.660 -0.942 1.00 92.31 162 ILE A O 1
ATOM 1225 N N . PHE A 1 163 ? 6.084 -17.503 -0.366 1.00 89.44 163 PHE A N 1
ATOM 1226 C CA . PHE A 1 163 ? 6.436 -17.012 -1.701 1.00 89.44 163 PHE A CA 1
ATOM 1227 C C . PHE A 1 163 ? 7.886 -17.315 -2.086 1.00 89.44 163 PHE A C 1
ATOM 1229 O O . PHE A 1 163 ? 8.169 -17.483 -3.269 1.00 89.44 163 PHE A O 1
ATOM 1236 N N . GLN A 1 164 ? 8.777 -17.422 -1.097 1.00 89.06 164 GLN A N 1
ATOM 1237 C CA . GLN A 1 164 ? 10.168 -17.845 -1.281 1.00 89.06 164 GLN A CA 1
ATOM 1238 C C . GLN A 1 164 ? 10.323 -19.365 -1.395 1.00 89.06 164 GLN A C 1
ATOM 1240 O O . GLN A 1 164 ? 11.420 -19.837 -1.677 1.00 89.06 164 GLN A O 1
ATOM 1245 N N . TRP A 1 165 ? 9.263 -20.137 -1.153 1.00 88.12 165 TRP A N 1
ATOM 1246 C CA . TRP A 1 165 ? 9.338 -21.588 -1.181 1.00 88.12 165 TRP A CA 1
ATOM 1247 C C . TRP A 1 165 ? 9.475 -22.101 -2.615 1.00 88.12 165 TRP A C 1
ATOM 1249 O O . TRP A 1 165 ? 8.579 -21.912 -3.434 1.00 88.12 165 TRP A O 1
ATOM 1259 N N . ASP A 1 166 ? 10.557 -22.829 -2.897 1.00 82.50 166 ASP A N 1
ATOM 1260 C CA . ASP A 1 166 ? 10.858 -23.336 -4.244 1.00 82.50 166 ASP A CA 1
ATOM 1261 C C . ASP A 1 166 ? 9.747 -24.222 -4.829 1.00 82.50 166 ASP A C 1
ATOM 1263 O O . ASP A 1 166 ? 9.501 -24.200 -6.032 1.00 82.50 166 ASP A O 1
ATOM 1267 N N . LYS A 1 167 ? 8.992 -24.952 -3.991 1.00 83.62 167 LYS A N 1
ATOM 1268 C CA . LYS A 1 167 ? 7.846 -25.749 -4.470 1.00 83.62 167 LYS A CA 1
ATOM 1269 C C . LYS A 1 167 ? 6.722 -24.896 -5.054 1.00 83.62 167 LYS A C 1
ATOM 1271 O O . LYS A 1 167 ? 5.980 -25.399 -5.885 1.00 83.62 167 LYS A O 1
ATOM 1276 N N . LEU A 1 168 ? 6.588 -23.640 -4.626 1.00 84.00 168 LEU A N 1
ATOM 1277 C CA . LEU A 1 168 ? 5.632 -22.677 -5.179 1.00 84.00 168 LEU A CA 1
ATOM 1278 C C . LEU A 1 168 ? 6.237 -21.868 -6.342 1.00 84.00 168 LEU A C 1
ATOM 1280 O O . LEU A 1 168 ? 5.578 -21.000 -6.917 1.00 84.00 168 LEU A O 1
ATOM 1284 N N . GLY A 1 169 ? 7.485 -22.151 -6.723 1.00 78.50 169 GLY A N 1
ATOM 1285 C CA . GLY A 1 169 ? 8.216 -21.374 -7.713 1.00 78.50 169 GLY A CA 1
ATOM 1286 C C . GLY A 1 169 ? 7.615 -21.400 -9.119 1.00 78.50 169 GLY A C 1
ATOM 1287 O O . GLY A 1 169 ? 7.756 -20.422 -9.848 1.00 78.50 169 GLY A O 1
ATOM 1288 N N . PHE A 1 170 ? 6.809 -22.413 -9.452 1.00 80.88 170 PHE A N 1
ATOM 1289 C CA . PHE A 1 170 ? 5.999 -22.433 -10.679 1.00 80.88 170 PHE A CA 1
ATOM 1290 C C . PHE A 1 170 ? 5.017 -21.255 -10.802 1.00 80.88 170 PHE A C 1
ATOM 1292 O O . PHE A 1 170 ? 4.550 -20.943 -11.897 1.00 80.88 170 PHE A O 1
ATOM 1299 N N . LEU A 1 171 ? 4.661 -20.619 -9.681 1.00 84.75 171 LEU A N 1
ATOM 1300 C CA . LEU A 1 171 ? 3.768 -19.466 -9.637 1.00 84.75 171 LEU A CA 1
ATOM 1301 C C . LEU A 1 171 ? 4.539 -18.198 -9.269 1.00 84.75 171 LEU A C 1
ATOM 1303 O O . LEU A 1 171 ? 4.429 -17.182 -9.952 1.00 84.75 171 LEU A O 1
ATOM 1307 N N . THR A 1 172 ? 5.338 -18.252 -8.204 1.00 84.69 172 THR A N 1
ATOM 1308 C CA . THR A 1 172 ? 5.987 -17.069 -7.616 1.00 84.69 172 THR A CA 1
ATOM 1309 C C . THR A 1 172 ? 7.434 -16.875 -8.049 1.00 84.69 172 THR A C 1
ATOM 1311 O O . THR A 1 172 ? 8.061 -15.930 -7.595 1.00 84.69 172 THR A O 1
ATOM 1314 N N . ASN A 1 173 ? 8.001 -17.753 -8.877 1.00 83.31 173 ASN A N 1
ATOM 1315 C CA . ASN A 1 173 ? 9.437 -17.789 -9.187 1.00 83.31 173 ASN A CA 1
ATOM 1316 C C . ASN A 1 173 ? 10.347 -18.015 -7.951 1.00 83.31 173 ASN A C 1
ATOM 1318 O O . ASN A 1 173 ? 11.569 -17.880 -8.029 1.00 83.31 173 ASN A O 1
ATOM 1322 N N . GLY A 1 174 ? 9.769 -18.387 -6.801 1.00 84.75 174 GLY A N 1
ATOM 1323 C CA . GLY A 1 174 ? 10.485 -18.720 -5.570 1.00 84.75 174 GLY A CA 1
ATOM 1324 C C . GLY A 1 174 ? 11.326 -17.557 -5.038 1.00 84.75 174 GLY A C 1
ATOM 1325 O O . GLY A 1 174 ? 10.835 -16.456 -4.787 1.00 84.75 174 GLY A O 1
ATOM 1326 N N . SER A 1 175 ? 12.620 -17.806 -4.838 1.00 83.94 175 SER A N 1
ATOM 1327 C CA . SER A 1 175 ? 13.580 -16.792 -4.383 1.00 83.94 175 SER A CA 1
ATOM 1328 C C . SER A 1 175 ? 14.075 -15.848 -5.493 1.00 83.94 175 SER A C 1
ATOM 1330 O O . SER A 1 175 ? 14.692 -14.818 -5.183 1.00 83.94 175 SER A O 1
ATOM 1332 N N . ASN A 1 176 ? 13.785 -16.156 -6.762 1.00 86.31 176 ASN A N 1
ATOM 1333 C CA . ASN A 1 176 ? 14.195 -15.350 -7.909 1.00 86.31 176 ASN A CA 1
ATOM 1334 C C . ASN A 1 176 ? 13.328 -14.097 -8.068 1.00 86.31 176 ASN A C 1
ATOM 1336 O O . ASN A 1 176 ? 12.235 -13.973 -7.520 1.00 86.31 176 ASN A O 1
ATOM 1340 N N . MET A 1 177 ? 13.847 -13.130 -8.822 1.00 87.94 177 MET A N 1
ATOM 1341 C CA . MET A 1 177 ? 13.154 -11.868 -9.068 1.00 87.94 177 MET A CA 1
ATOM 1342 C C . MET A 1 177 ? 12.170 -12.014 -10.228 1.00 87.94 177 MET A C 1
ATOM 1344 O O . MET A 1 177 ? 12.543 -12.500 -11.293 1.00 87.94 177 MET A O 1
ATOM 1348 N N . LEU A 1 178 ? 10.946 -11.512 -10.063 1.00 87.00 178 LEU A N 1
ATOM 1349 C CA . LEU A 1 178 ? 10.072 -11.231 -11.205 1.00 87.00 178 LEU A CA 1
ATOM 1350 C C . LEU A 1 178 ? 10.525 -9.918 -11.837 1.00 87.00 178 LEU A C 1
ATOM 1352 O O . LEU A 1 178 ? 10.828 -8.961 -11.121 1.00 87.00 178 LEU A O 1
ATOM 1356 N N . ARG A 1 179 ? 10.586 -9.883 -13.165 1.00 86.88 179 ARG A N 1
ATOM 1357 C CA . ARG A 1 179 ? 11.045 -8.755 -13.992 1.00 86.88 179 ARG A CA 1
ATOM 1358 C C . ARG A 1 179 ? 10.292 -8.795 -15.325 1.00 86.88 179 ARG A C 1
ATOM 1360 O O . ARG A 1 179 ? 9.467 -9.684 -15.511 1.00 86.88 179 ARG A O 1
ATOM 1367 N N . GLU A 1 180 ? 10.555 -7.837 -16.210 1.00 84.56 180 GLU A N 1
ATOM 1368 C CA . GLU A 1 180 ? 9.952 -7.762 -17.556 1.00 84.56 180 GLU A CA 1
ATOM 1369 C C . GLU A 1 180 ? 8.417 -7.627 -17.563 1.00 84.56 180 GLU A C 1
ATOM 1371 O O . GLU A 1 180 ? 7.753 -7.948 -18.544 1.00 84.56 180 GLU A O 1
ATOM 1376 N N . TYR A 1 181 ? 7.830 -7.139 -16.469 1.00 85.56 181 TYR A N 1
ATOM 1377 C CA . TYR A 1 181 ? 6.434 -6.707 -16.447 1.00 85.56 181 TYR A CA 1
ATOM 1378 C C . TYR A 1 181 ? 6.327 -5.211 -16.785 1.00 85.56 181 TYR A C 1
ATOM 1380 O O . TYR A 1 181 ? 7.253 -4.457 -16.476 1.00 85.56 181 TYR A O 1
ATOM 1388 N N . PRO A 1 182 ? 5.190 -4.751 -17.339 1.00 83.88 182 PRO A N 1
ATOM 1389 C CA . PRO A 1 182 ? 4.939 -3.344 -17.616 1.00 83.88 182 PRO A CA 1
ATOM 1390 C C . PRO A 1 182 ? 5.158 -2.449 -16.390 1.00 83.88 182 PRO A C 1
ATOM 1392 O O . PRO A 1 182 ? 4.603 -2.663 -15.306 1.00 83.88 182 PRO A O 1
ATOM 1395 N N . THR A 1 183 ? 5.959 -1.416 -16.587 1.00 85.31 183 THR A N 1
ATOM 1396 C CA . THR A 1 183 ? 6.396 -0.434 -15.597 1.00 85.31 183 THR A CA 1
ATOM 1397 C C . THR A 1 183 ? 5.707 0.906 -15.843 1.00 85.31 183 THR A C 1
ATOM 1399 O O . THR A 1 183 ? 4.974 1.098 -16.814 1.00 85.31 183 THR A O 1
ATOM 1402 N N . PHE A 1 184 ? 5.962 1.897 -14.988 1.00 79.31 184 PHE A N 1
ATOM 1403 C CA . PHE A 1 184 ? 5.450 3.248 -15.237 1.00 79.31 184 PHE A CA 1
ATOM 1404 C C . PHE A 1 184 ? 5.984 3.876 -16.533 1.00 79.31 184 PHE A C 1
ATOM 1406 O O . PHE A 1 184 ? 5.357 4.777 -17.082 1.00 79.31 184 PHE A O 1
ATOM 1413 N N . THR A 1 185 ? 7.131 3.416 -17.028 1.00 73.81 185 THR A N 1
ATOM 1414 C CA . THR A 1 185 ? 7.762 3.941 -18.247 1.00 73.81 185 THR A CA 1
ATOM 1415 C C . THR A 1 185 ? 7.007 3.531 -19.511 1.00 73.81 185 THR A C 1
ATOM 1417 O O . THR A 1 185 ? 7.080 4.232 -20.518 1.00 73.81 185 THR A O 1
ATOM 1420 N N . ASP A 1 186 ? 6.234 2.447 -19.455 1.00 71.06 186 ASP A N 1
ATOM 1421 C CA . ASP A 1 186 ? 5.491 1.919 -20.606 1.00 71.06 186 ASP A CA 1
ATOM 1422 C C . ASP A 1 186 ? 4.215 2.711 -20.911 1.00 71.06 186 ASP A C 1
ATOM 1424 O O . ASP A 1 186 ? 3.625 2.568 -21.976 1.00 71.06 186 ASP A O 1
ATOM 1428 N N . PHE A 1 187 ? 3.824 3.617 -20.010 1.00 74.12 187 PHE A N 1
ATOM 1429 C CA . PHE A 1 187 ? 2.760 4.595 -20.247 1.00 74.12 187 PHE A CA 1
ATOM 1430 C C . PHE A 1 187 ? 3.229 5.852 -20.984 1.00 74.12 187 PHE A C 1
ATOM 1432 O O . PHE A 1 187 ? 2.413 6.724 -21.286 1.00 74.12 187 PHE A O 1
ATOM 1439 N N . ASN A 1 188 ? 4.529 5.982 -21.247 1.00 75.62 188 ASN A N 1
ATOM 1440 C CA . ASN A 1 188 ? 5.049 7.105 -22.008 1.00 75.62 188 ASN A CA 1
ATOM 1441 C C . ASN A 1 188 ? 4.616 6.992 -23.474 1.00 75.62 188 ASN A C 1
ATOM 1443 O O . ASN A 1 188 ? 4.784 5.943 -24.097 1.00 75.62 188 ASN A O 1
ATOM 1447 N N . ILE A 1 189 ? 4.102 8.085 -24.039 1.00 72.44 189 ILE A N 1
ATOM 1448 C CA . ILE A 1 189 ? 3.731 8.115 -25.456 1.00 72.44 189 ILE A CA 1
ATOM 1449 C C . ILE A 1 189 ? 5.021 8.265 -26.258 1.00 72.44 189 ILE A C 1
ATOM 1451 O O . ILE A 1 189 ? 5.795 9.204 -26.048 1.00 72.44 189 ILE A O 1
ATOM 1455 N N . ARG A 1 190 ? 5.260 7.300 -27.146 1.00 74.06 190 ARG A N 1
ATOM 1456 C CA . ARG A 1 190 ? 6.407 7.270 -28.053 1.00 74.06 190 ARG A CA 1
ATOM 1457 C C . ARG A 1 190 ? 5.951 7.602 -29.468 1.00 74.06 190 ARG A C 1
ATOM 1459 O O . ARG A 1 190 ? 4.873 7.178 -29.882 1.00 74.06 190 ARG A O 1
ATOM 1466 N N . ASN A 1 191 ? 6.772 8.341 -30.204 1.00 65.00 191 ASN A N 1
ATOM 1467 C CA . ASN A 1 191 ? 6.574 8.548 -31.637 1.00 65.00 191 ASN A CA 1
ATOM 1468 C C . ASN A 1 191 ? 6.896 7.274 -32.434 1.00 65.00 191 ASN A C 1
ATOM 1470 O O . ASN A 1 191 ? 7.478 6.325 -31.907 1.00 65.00 191 ASN A O 1
ATOM 1474 N N . ALA A 1 192 ? 6.572 7.284 -33.732 1.00 60.50 192 ALA A N 1
ATOM 1475 C CA . ALA A 1 192 ? 6.893 6.205 -34.673 1.00 60.50 1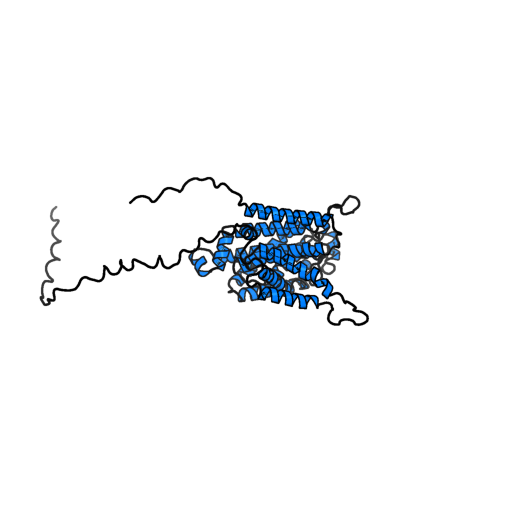92 ALA A CA 1
ATOM 1476 C C . ALA A 1 192 ? 8.402 5.867 -34.748 1.00 60.50 192 ALA A C 1
ATOM 1478 O O . ALA A 1 192 ? 8.760 4.766 -35.150 1.00 60.50 192 ALA A O 1
ATOM 1479 N N . GLU A 1 193 ? 9.273 6.785 -34.318 1.00 66.75 193 GLU A N 1
ATOM 1480 C CA . GLU A 1 193 ? 10.739 6.647 -34.284 1.00 66.75 193 GLU A CA 1
ATOM 1481 C C . GLU A 1 193 ? 11.278 6.134 -32.930 1.00 66.75 193 GLU A C 1
ATOM 1483 O O . GLU A 1 193 ? 12.481 5.970 -32.755 1.00 66.75 193 GLU A O 1
ATOM 1488 N N . GLY A 1 194 ? 10.402 5.854 -31.955 1.00 61.69 194 GLY A N 1
ATOM 1489 C CA . GLY A 1 194 ? 10.779 5.295 -30.650 1.00 61.69 194 GLY A CA 1
ATOM 1490 C C . GLY A 1 194 ? 11.203 6.321 -29.591 1.00 61.69 194 GLY A C 1
ATOM 1491 O O . GLY A 1 194 ? 11.383 5.944 -28.429 1.00 61.69 194 GLY A O 1
ATOM 1492 N N . GLU A 1 195 ? 11.297 7.606 -29.948 1.00 62.88 195 GLU A N 1
ATOM 1493 C CA . GLU A 1 195 ? 11.530 8.708 -29.009 1.00 62.88 195 GLU A CA 1
ATOM 1494 C C . GLU A 1 195 ? 10.279 9.010 -28.168 1.00 62.88 195 GLU A C 1
ATOM 1496 O O . GLU A 1 195 ? 9.151 9.031 -28.671 1.00 62.88 195 GLU A O 1
ATOM 1501 N N . VAL A 1 196 ? 10.472 9.234 -26.864 1.00 65.88 196 VAL A N 1
ATOM 1502 C CA . VAL A 1 196 ? 9.393 9.554 -25.918 1.00 65.88 196 VAL A CA 1
ATOM 1503 C C . VAL A 1 196 ? 9.011 11.027 -26.058 1.00 65.88 196 VAL A C 1
ATOM 1505 O O . VAL A 1 196 ? 9.788 11.901 -25.678 1.00 65.88 196 VAL A O 1
ATOM 1508 N N . THR A 1 197 ? 7.809 11.304 -26.563 1.00 60.41 197 THR A N 1
ATOM 1509 C CA . THR A 1 197 ? 7.292 12.674 -26.717 1.00 60.41 197 THR A CA 1
ATOM 1510 C C . THR A 1 197 ? 6.529 13.173 -25.508 1.00 60.41 197 THR A C 1
ATOM 1512 O O . THR A 1 197 ? 6.569 14.366 -25.221 1.00 60.41 197 THR A O 1
ATOM 1515 N N . LEU A 1 198 ? 5.857 12.278 -24.782 1.00 64.00 198 LEU A N 1
ATOM 1516 C CA . LEU A 1 198 ? 5.199 12.613 -23.523 1.00 64.00 198 LEU A CA 1
ATOM 1517 C C . LEU A 1 198 ? 5.612 11.624 -22.442 1.00 64.00 198 LEU A C 1
ATOM 1519 O O . LEU A 1 198 ? 5.235 10.447 -22.457 1.00 64.00 198 LEU A O 1
ATOM 1523 N N . TYR A 1 199 ? 6.358 12.139 -21.471 1.00 66.44 199 TYR A N 1
ATOM 1524 C CA . TYR A 1 199 ? 6.633 11.437 -20.228 1.00 66.44 199 TYR A CA 1
ATOM 1525 C C . TYR A 1 199 ? 5.369 11.476 -19.361 1.00 66.44 199 TYR A C 1
ATOM 1527 O O . TYR A 1 199 ? 4.934 12.544 -18.937 1.00 66.44 199 TYR A O 1
ATOM 1535 N N . LEU A 1 200 ? 4.751 10.314 -19.149 1.00 70.88 200 LEU A N 1
ATOM 1536 C CA . LEU A 1 200 ? 3.581 10.111 -18.280 1.00 70.88 200 LEU A CA 1
ATOM 1537 C C . LEU A 1 200 ? 3.913 9.253 -17.051 1.00 70.88 200 LEU A C 1
ATOM 1539 O O . LEU A 1 200 ? 3.064 9.013 -16.189 1.00 70.88 200 LEU A O 1
ATOM 1543 N N . SER A 1 201 ? 5.152 8.776 -16.968 1.00 74.19 201 SER A N 1
ATOM 1544 C CA . SER A 1 201 ? 5.609 7.812 -15.975 1.00 74.19 201 SER A CA 1
ATOM 1545 C C . SER A 1 201 ? 5.449 8.256 -14.517 1.00 74.19 201 SER A C 1
ATOM 1547 O O . SER A 1 201 ? 5.362 7.421 -13.620 1.00 74.19 201 SER A O 1
ATOM 1549 N N . THR A 1 202 ? 5.440 9.556 -14.240 1.00 77.81 202 THR A N 1
ATOM 1550 C CA . THR A 1 202 ? 5.296 10.118 -12.891 1.00 77.81 202 THR A CA 1
ATOM 1551 C C . THR A 1 202 ? 3.852 10.513 -12.620 1.00 77.81 202 THR A C 1
ATOM 1553 O O . THR A 1 202 ? 3.360 10.346 -11.504 1.00 77.81 202 THR A O 1
ATOM 1556 N N . LEU A 1 203 ? 3.138 10.960 -13.648 1.00 81.00 203 LEU A N 1
ATOM 1557 C CA . LEU A 1 203 ? 1.724 11.297 -13.559 1.00 81.00 203 LEU A CA 1
ATOM 1558 C C . LEU A 1 203 ? 0.826 10.068 -13.317 1.00 81.00 203 LEU A C 1
ATOM 1560 O O . LEU A 1 203 ? -0.117 10.151 -12.531 1.00 81.00 203 LEU A O 1
ATOM 1564 N N . VAL A 1 204 ? 1.137 8.911 -13.910 1.00 83.75 204 VAL A N 1
ATOM 1565 C CA . VAL A 1 204 ? 0.374 7.660 -13.718 1.00 83.75 204 VAL A CA 1
ATOM 1566 C C . VAL A 1 204 ? 0.272 7.231 -12.244 1.00 83.75 204 VAL A C 1
ATOM 1568 O O . VAL A 1 204 ? -0.854 7.058 -11.768 1.00 83.75 204 VAL A O 1
ATOM 1571 N N . PRO A 1 205 ? 1.371 7.092 -11.472 1.00 85.19 205 PRO A N 1
ATOM 1572 C CA . PRO A 1 205 ? 1.264 6.741 -10.058 1.00 85.19 205 PRO A CA 1
ATOM 1573 C C . PRO A 1 205 ? 0.532 7.808 -9.237 1.00 85.19 205 PRO A C 1
ATOM 1575 O O . PRO A 1 205 ? -0.183 7.454 -8.302 1.00 85.19 205 PRO A O 1
ATOM 1578 N N . PHE A 1 206 ? 0.640 9.092 -9.600 1.00 87.06 206 PHE A N 1
ATOM 1579 C CA . PHE A 1 206 ? -0.139 10.159 -8.965 1.00 87.06 206 PHE A CA 1
ATOM 1580 C C . PHE A 1 206 ? -1.639 9.987 -9.197 1.00 87.06 206 PHE A C 1
ATOM 1582 O O . PHE A 1 206 ? -2.396 10.038 -8.232 1.00 87.06 206 PHE A O 1
ATOM 1589 N N . ILE A 1 207 ? -2.064 9.724 -10.437 1.00 88.38 207 ILE A N 1
ATOM 1590 C CA . ILE A 1 207 ? -3.472 9.469 -10.772 1.00 88.38 207 ILE A CA 1
ATOM 1591 C C . ILE A 1 207 ? -3.992 8.249 -10.014 1.00 88.38 207 ILE A C 1
ATOM 1593 O O . ILE A 1 207 ? -5.038 8.333 -9.373 1.00 88.38 207 ILE A O 1
ATOM 1597 N N . ILE A 1 208 ? -3.268 7.126 -10.056 1.00 90.75 208 ILE A N 1
ATOM 1598 C CA . ILE A 1 208 ? -3.696 5.886 -9.396 1.00 90.75 208 ILE A CA 1
ATOM 1599 C C . ILE A 1 208 ? -3.831 6.108 -7.885 1.00 90.75 208 ILE A C 1
ATOM 1601 O O . ILE A 1 208 ? -4.884 5.808 -7.313 1.00 90.75 208 ILE A O 1
ATOM 1605 N N . ALA A 1 209 ? -2.807 6.681 -7.241 1.00 91.81 209 ALA A N 1
ATOM 1606 C CA . ALA A 1 209 ? -2.849 6.994 -5.816 1.00 91.81 209 ALA A CA 1
ATOM 1607 C C . ALA A 1 209 ? -3.969 7.991 -5.495 1.00 91.81 209 ALA A C 1
ATOM 1609 O O . ALA A 1 209 ? -4.707 7.792 -4.536 1.00 91.81 209 ALA A O 1
ATOM 1610 N N . GLY A 1 210 ? -4.149 9.032 -6.309 1.00 90.56 210 GLY A N 1
ATOM 1611 C CA . GLY A 1 210 ? -5.181 10.046 -6.120 1.00 90.56 210 GLY A CA 1
ATOM 1612 C C . GLY A 1 210 ? -6.597 9.496 -6.210 1.00 90.56 210 GLY A C 1
ATOM 1613 O O . GLY A 1 210 ? -7.414 9.806 -5.346 1.00 90.56 210 GLY A O 1
ATOM 1614 N N . ILE A 1 211 ? -6.882 8.644 -7.200 1.00 92.81 211 ILE A N 1
ATOM 1615 C CA . ILE A 1 211 ? -8.175 7.960 -7.326 1.00 92.81 211 ILE A CA 1
ATOM 1616 C C . ILE A 1 211 ? -8.408 7.068 -6.105 1.00 92.81 211 ILE A C 1
ATOM 1618 O O . ILE A 1 211 ? -9.463 7.151 -5.477 1.00 92.81 211 ILE A O 1
ATOM 1622 N N . CYS A 1 212 ? -7.420 6.260 -5.713 1.00 94.12 212 CYS A N 1
ATOM 1623 C CA . CYS A 1 212 ? -7.550 5.372 -4.560 1.00 94.12 212 CYS A CA 1
ATOM 1624 C C . CYS A 1 212 ? -7.757 6.145 -3.247 1.00 94.12 212 CYS A C 1
ATOM 1626 O O . CYS A 1 212 ? -8.661 5.829 -2.476 1.00 94.12 212 CYS A O 1
ATOM 1628 N N . ILE A 1 213 ? -6.986 7.209 -3.010 1.00 93.31 213 ILE A N 1
ATOM 1629 C CA . ILE A 1 213 ? -7.136 8.075 -1.834 1.00 93.31 213 ILE A CA 1
ATOM 1630 C C . ILE A 1 213 ? -8.499 8.779 -1.856 1.00 93.31 213 ILE A C 1
ATOM 1632 O O . ILE A 1 213 ? -9.153 8.868 -0.818 1.00 93.31 213 ILE A O 1
ATOM 1636 N N . ALA A 1 214 ? -8.978 9.229 -3.019 1.00 90.56 214 ALA A N 1
ATOM 1637 C CA . ALA A 1 214 ? -10.309 9.817 -3.149 1.00 90.56 214 ALA A CA 1
ATOM 1638 C C . ALA A 1 214 ? -11.416 8.817 -2.778 1.00 90.56 214 ALA A C 1
ATOM 1640 O O . ALA A 1 214 ? -12.354 9.188 -2.069 1.00 90.56 214 ALA A O 1
ATOM 1641 N N . LEU A 1 215 ? -11.286 7.547 -3.182 1.00 94.00 215 LEU A N 1
ATOM 1642 C CA . LEU A 1 215 ? -12.202 6.475 -2.778 1.00 94.00 215 LEU A CA 1
ATOM 1643 C C . LEU A 1 215 ? -12.158 6.224 -1.264 1.00 94.00 215 LEU A C 1
ATOM 1645 O O . LEU A 1 215 ? -13.212 6.086 -0.642 1.00 94.00 215 LEU A O 1
ATOM 1649 N N . ILE A 1 216 ? -10.971 6.239 -0.649 1.00 93.81 216 ILE A N 1
ATOM 1650 C CA . ILE A 1 216 ? -10.826 6.114 0.811 1.00 93.81 216 ILE A CA 1
ATOM 1651 C C . ILE A 1 216 ? -11.508 7.289 1.523 1.00 93.81 216 ILE A C 1
ATOM 1653 O O . ILE A 1 216 ? -12.287 7.082 2.451 1.00 93.81 216 ILE A O 1
ATOM 1657 N N . VAL A 1 217 ? -11.291 8.526 1.069 1.00 90.56 217 VAL A N 1
ATOM 1658 C CA . VAL A 1 217 ? -11.939 9.718 1.646 1.00 90.56 217 VAL A CA 1
ATOM 1659 C C . VAL A 1 217 ? -13.459 9.664 1.480 1.00 90.56 217 VAL A C 1
ATOM 1661 O O . VAL A 1 217 ? -14.191 10.042 2.398 1.00 90.56 217 VAL A O 1
ATOM 1664 N N . LEU A 1 218 ? -13.956 9.184 0.336 1.00 90.94 218 LEU A N 1
ATOM 1665 C CA . LEU A 1 218 ? -15.388 8.995 0.107 1.00 90.94 218 LEU A CA 1
ATOM 1666 C C . LEU A 1 218 ? -15.975 7.972 1.089 1.00 90.94 218 LEU A C 1
ATOM 1668 O O . LEU A 1 218 ? -17.031 8.218 1.674 1.00 90.94 218 LEU A O 1
ATOM 1672 N N . LEU A 1 219 ? -15.265 6.866 1.319 1.00 92.88 219 LEU A N 1
ATOM 1673 C CA . LEU A 1 219 ? -15.655 5.834 2.275 1.00 92.88 219 LEU A CA 1
ATOM 1674 C C . LEU A 1 219 ? -15.674 6.366 3.715 1.00 92.88 219 LEU A C 1
ATOM 1676 O O . LEU A 1 219 ? -16.643 6.139 4.440 1.00 92.88 219 LEU A O 1
ATOM 1680 N N . LEU A 1 220 ? -14.659 7.141 4.107 1.00 90.06 220 LEU A N 1
ATOM 1681 C CA . LEU A 1 220 ? -14.565 7.763 5.433 1.00 90.06 220 LEU A CA 1
ATOM 1682 C C . LEU A 1 220 ? -15.681 8.788 5.694 1.00 90.06 220 LEU A C 1
ATOM 1684 O O . LEU A 1 220 ? -16.131 8.944 6.827 1.00 90.06 220 LEU A O 1
ATOM 1688 N N . ARG A 1 221 ? -16.170 9.470 4.650 1.00 87.81 221 ARG A N 1
ATOM 1689 C CA . ARG A 1 221 ? -17.308 10.407 4.745 1.00 87.81 221 ARG A CA 1
ATOM 1690 C C . ARG A 1 221 ? -18.678 9.714 4.730 1.00 87.81 221 ARG A C 1
ATOM 1692 O O . ARG A 1 221 ? -19.694 10.351 5.020 1.00 87.81 221 ARG A O 1
ATOM 1699 N N . SER A 1 222 ? -18.722 8.428 4.399 1.00 92.38 222 SER A N 1
ATOM 1700 C CA . SER A 1 222 ? -19.943 7.621 4.318 1.00 92.38 222 SER A CA 1
ATOM 1701 C C . SER A 1 222 ? -20.419 7.136 5.704 1.00 92.38 222 SER A C 1
ATOM 1703 O O . SER A 1 222 ? -19.797 7.410 6.733 1.00 92.38 222 SER A O 1
ATOM 1705 N N . SER A 1 223 ? -21.573 6.457 5.760 1.00 89.38 223 SER A N 1
ATOM 1706 C CA . SER A 1 223 ? -22.068 5.784 6.973 1.00 89.38 223 SER A CA 1
ATOM 1707 C C . SER A 1 223 ? -21.090 4.738 7.507 1.00 89.38 223 SER A C 1
ATOM 1709 O O . SER A 1 223 ? -20.913 4.658 8.720 1.00 89.38 223 SER A O 1
ATOM 1711 N N . TYR A 1 224 ? -20.406 4.007 6.623 1.00 91.88 224 TYR A N 1
ATOM 1712 C CA . TYR A 1 224 ? -19.396 3.018 7.011 1.00 91.88 224 TYR A CA 1
ATOM 1713 C C . TYR A 1 224 ? -18.212 3.667 7.734 1.00 91.88 224 TYR A C 1
ATOM 1715 O O . TYR A 1 224 ? -17.791 3.178 8.777 1.00 91.88 224 TYR A O 1
ATOM 1723 N N . GLY A 1 225 ? -17.731 4.817 7.248 1.00 90.44 225 GLY A N 1
ATOM 1724 C CA . GLY A 1 225 ? -16.671 5.573 7.919 1.00 90.44 225 GLY A CA 1
ATOM 1725 C C . GLY A 1 225 ? -17.064 6.051 9.320 1.00 90.44 225 GLY A C 1
ATOM 1726 O O . GLY A 1 225 ? -16.259 5.976 10.245 1.00 90.44 225 GLY A O 1
ATOM 1727 N N . ARG A 1 226 ? -18.322 6.475 9.513 1.00 91.00 226 ARG A N 1
ATOM 1728 C CA . ARG A 1 226 ? -18.843 6.827 10.848 1.00 91.00 226 ARG A CA 1
ATOM 1729 C C . ARG A 1 226 ? -18.897 5.628 11.786 1.00 91.00 226 ARG A C 1
ATOM 1731 O O . ARG A 1 226 ? -18.553 5.776 12.953 1.00 91.00 226 ARG A O 1
ATOM 1738 N N . ALA A 1 227 ? -19.275 4.457 11.277 1.00 92.69 227 ALA A N 1
ATOM 1739 C CA . ALA A 1 227 ? -19.234 3.226 12.057 1.00 92.69 227 ALA A CA 1
ATOM 1740 C C . ALA A 1 227 ? -17.796 2.861 12.462 1.00 92.69 227 ALA A C 1
ATOM 1742 O O . ALA A 1 227 ? -17.578 2.482 13.605 1.00 92.69 227 ALA A O 1
ATOM 1743 N N . PHE A 1 228 ? -16.804 3.037 11.580 1.00 93.75 228 PHE A N 1
ATOM 1744 C CA . PHE A 1 228 ? -15.395 2.793 11.923 1.00 93.75 228 PHE A CA 1
ATOM 1745 C C . PHE A 1 228 ? -14.905 3.711 13.044 1.00 93.75 228 PHE A C 1
ATOM 1747 O O . PHE A 1 228 ? -14.296 3.230 13.994 1.00 93.75 228 PHE A O 1
ATOM 1754 N N . MET A 1 229 ? -15.234 5.005 12.973 1.00 91.62 229 MET A N 1
ATOM 1755 C CA . MET A 1 229 ? -14.879 5.961 14.025 1.00 91.62 229 MET A CA 1
ATOM 1756 C C . MET A 1 229 ? -15.576 5.644 15.353 1.00 91.62 229 MET A C 1
ATOM 1758 O O . MET A 1 229 ? -14.937 5.721 16.394 1.00 91.62 229 MET A O 1
ATOM 1762 N N . ALA A 1 230 ? -16.844 5.218 15.326 1.00 92.25 230 ALA A N 1
ATOM 1763 C CA . ALA A 1 230 ? -17.547 4.785 16.534 1.00 92.25 230 ALA A CA 1
ATOM 1764 C C . ALA A 1 230 ? -16.883 3.557 17.183 1.00 92.25 230 ALA A C 1
ATOM 1766 O O . ALA A 1 230 ? -16.704 3.535 18.394 1.00 92.25 230 ALA A O 1
ATOM 1767 N N . ILE A 1 231 ? -16.469 2.571 16.374 1.00 92.50 231 ILE A N 1
ATOM 1768 C CA . ILE A 1 231 ? -15.748 1.374 16.846 1.00 92.50 231 ILE A CA 1
ATOM 1769 C C . ILE A 1 231 ? -14.403 1.751 17.468 1.00 92.50 231 ILE A C 1
ATOM 1771 O O . ILE A 1 231 ? -14.027 1.188 18.490 1.00 92.50 231 ILE A O 1
ATOM 1775 N N . ARG A 1 232 ? -13.685 2.701 16.861 1.00 91.00 232 ARG A N 1
ATOM 1776 C CA . ARG A 1 232 ? -12.406 3.189 17.383 1.00 91.00 232 ARG A CA 1
ATOM 1777 C C . ARG A 1 232 ? -12.556 3.866 18.743 1.00 91.00 232 ARG A C 1
ATOM 1779 O O . ARG A 1 232 ? -11.672 3.719 19.581 1.00 91.00 232 ARG A O 1
ATOM 1786 N N . ASP A 1 233 ? -13.609 4.662 18.911 1.00 91.06 233 ASP A N 1
ATOM 1787 C CA . ASP A 1 233 ? -13.797 5.464 20.117 1.00 91.06 233 ASP A CA 1
ATOM 1788 C C . ASP A 1 233 ? -14.228 4.582 21.307 1.00 91.06 233 ASP A C 1
ATOM 1790 O O . ASP A 1 233 ? -13.635 4.700 22.378 1.00 91.06 233 ASP A O 1
ATOM 1794 N N . ASP A 1 234 ? -15.201 3.677 21.124 1.00 91.25 234 ASP A N 1
ATOM 1795 C CA . ASP A 1 234 ? -15.561 2.646 22.111 1.00 91.25 234 ASP A CA 1
ATOM 1796 C C . ASP A 1 234 ? -16.319 1.478 21.446 1.00 91.25 234 ASP A C 1
ATOM 1798 O O . ASP A 1 234 ? -17.447 1.626 20.964 1.00 91.25 234 ASP A O 1
ATOM 1802 N N . GLU A 1 235 ? -15.709 0.288 21.447 1.00 90.44 235 GLU A N 1
ATOM 1803 C CA . GLU A 1 235 ? -16.301 -0.920 20.862 1.00 90.44 235 GLU A CA 1
ATOM 1804 C C . GLU A 1 235 ? -17.592 -1.357 21.573 1.00 90.44 235 GLU A C 1
ATOM 1806 O O . GLU A 1 235 ? -18.540 -1.774 20.907 1.00 90.44 235 GLU A O 1
ATOM 1811 N N . ILE A 1 236 ? -17.653 -1.232 22.903 1.00 90.81 236 ILE A N 1
ATOM 1812 C CA . ILE A 1 236 ? -18.801 -1.653 23.719 1.00 90.81 236 ILE A CA 1
ATOM 1813 C C . ILE A 1 236 ? -19.970 -0.697 23.475 1.00 90.81 236 ILE A C 1
ATOM 1815 O O . ILE A 1 236 ? -21.106 -1.131 23.276 1.00 90.81 236 ILE A O 1
ATOM 1819 N N . ALA A 1 237 ? -19.697 0.610 23.428 1.00 91.06 237 ALA A N 1
ATOM 1820 C CA . ALA A 1 237 ? -20.722 1.601 23.115 1.00 91.06 237 ALA A CA 1
ATOM 1821 C C . ALA A 1 237 ? -21.238 1.451 21.674 1.00 91.06 237 ALA A C 1
ATOM 1823 O O . ALA A 1 237 ? -22.442 1.53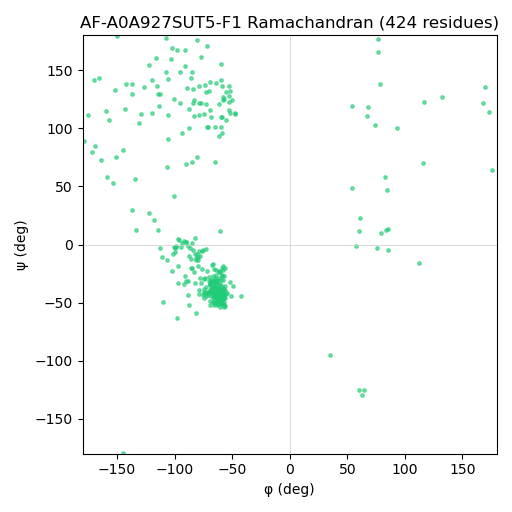7 21.435 1.00 91.06 237 ALA A O 1
ATOM 1824 N N . ALA A 1 238 ? -20.354 1.186 20.706 1.00 92.19 238 ALA A N 1
ATOM 1825 C CA . ALA A 1 238 ? -20.749 0.947 19.319 1.00 92.19 238 ALA A CA 1
ATOM 1826 C C . ALA A 1 238 ? -21.652 -0.293 19.180 1.00 92.19 238 ALA A C 1
ATOM 1828 O O . ALA A 1 238 ? -22.643 -0.255 18.442 1.00 92.19 238 ALA A O 1
ATOM 1829 N N . GLU A 1 239 ? -21.351 -1.367 19.913 1.00 92.12 239 GLU A N 1
ATOM 1830 C CA . GLU A 1 239 ? -22.173 -2.579 19.955 1.00 92.12 239 GLU A CA 1
ATOM 1831 C C . GLU A 1 239 ? -23.546 -2.321 20.592 1.00 92.12 239 GLU A C 1
ATOM 1833 O O . GLU A 1 239 ? -24.565 -2.726 20.028 1.00 92.12 239 GLU A O 1
ATOM 1838 N N . ALA A 1 240 ? -23.601 -1.557 21.689 1.00 93.62 240 ALA A N 1
ATOM 1839 C CA . ALA A 1 240 ? -24.856 -1.156 22.333 1.00 93.62 240 ALA A CA 1
ATOM 1840 C C . ALA A 1 240 ? -25.759 -0.305 21.416 1.00 93.62 240 ALA A C 1
ATOM 1842 O O . ALA A 1 240 ? -26.983 -0.363 21.516 1.00 93.62 240 ALA A O 1
ATOM 1843 N N . MET A 1 241 ? -25.166 0.441 20.478 1.00 91.31 241 MET A N 1
ATOM 1844 C CA . MET A 1 241 ? -25.880 1.212 19.451 1.00 91.31 241 MET A CA 1
ATOM 1845 C C . MET A 1 241 ? -26.312 0.368 18.233 1.00 91.31 241 MET A C 1
ATOM 1847 O O . MET A 1 241 ? -26.820 0.917 17.253 1.00 91.31 241 MET A O 1
ATOM 1851 N N . GLY A 1 242 ? -26.118 -0.957 18.267 1.00 91.69 242 GLY A N 1
ATOM 1852 C CA . GLY A 1 242 ? -26.541 -1.890 17.218 1.00 91.69 242 GLY A CA 1
ATOM 1853 C C . GLY A 1 242 ? -25.572 -2.021 16.037 1.00 91.69 242 GLY A C 1
ATOM 1854 O O . GLY A 1 242 ? -25.935 -2.587 15.001 1.00 91.69 242 GLY A O 1
ATOM 1855 N N . ILE A 1 243 ? -24.338 -1.513 16.148 1.00 92.81 243 ILE A N 1
ATOM 1856 C CA . ILE A 1 243 ? -23.320 -1.660 15.100 1.00 92.81 243 ILE A CA 1
ATOM 1857 C C . ILE A 1 243 ? -22.710 -3.060 15.187 1.00 92.81 243 ILE A C 1
ATOM 1859 O O . ILE A 1 243 ? -22.110 -3.441 16.186 1.00 92.81 243 ILE A O 1
ATOM 1863 N N . ASN A 1 244 ? -22.793 -3.831 14.100 1.00 93.38 244 ASN A N 1
ATOM 1864 C CA . ASN A 1 244 ? -22.126 -5.131 14.038 1.00 93.38 244 ASN A CA 1
ATOM 1865 C C . ASN A 1 244 ? -20.599 -4.952 13.936 1.00 93.38 244 ASN A C 1
ATOM 1867 O O . ASN A 1 244 ? -20.083 -4.674 12.846 1.00 93.38 244 ASN A O 1
ATOM 1871 N N . LEU A 1 245 ? -19.891 -5.132 15.056 1.00 91.31 245 LEU A N 1
ATOM 1872 C CA . LEU A 1 245 ? -18.439 -4.952 15.154 1.00 91.31 245 LEU A CA 1
ATOM 1873 C C . LEU A 1 245 ? -17.677 -5.841 14.165 1.00 91.31 245 LEU A C 1
ATOM 1875 O O . LEU A 1 245 ? -16.844 -5.347 13.408 1.00 91.31 245 LEU A O 1
ATOM 1879 N N . ALA A 1 246 ? -17.991 -7.139 14.122 1.00 91.12 246 ALA A N 1
ATOM 1880 C CA . ALA A 1 246 ? -17.271 -8.110 13.300 1.00 91.12 246 ALA A CA 1
ATOM 1881 C C . ALA A 1 246 ? -17.339 -7.767 11.805 1.00 91.12 246 ALA A C 1
ATOM 1883 O O . ALA A 1 246 ? -16.316 -7.766 11.121 1.00 91.12 246 ALA A O 1
ATOM 1884 N N . LYS A 1 247 ? -18.525 -7.406 11.298 1.00 92.75 247 LYS A N 1
ATOM 1885 C CA . LYS A 1 247 ? -18.708 -7.029 9.888 1.00 92.75 247 LYS A CA 1
ATOM 1886 C C . LYS A 1 247 ? -17.934 -5.763 9.528 1.00 92.75 247 LYS A C 1
ATOM 1888 O O . LYS A 1 247 ? -17.299 -5.723 8.479 1.00 92.75 247 LYS A O 1
ATOM 1893 N N . HIS A 1 248 ? -17.968 -4.740 10.382 1.00 94.75 248 HIS A N 1
ATOM 1894 C CA . HIS A 1 248 ? -17.301 -3.467 10.099 1.00 94.75 248 HIS A CA 1
ATOM 1895 C C . HIS A 1 248 ? -15.778 -3.562 10.246 1.00 94.75 248 HIS A C 1
ATOM 1897 O O . HIS A 1 248 ? -15.069 -3.026 9.399 1.00 94.75 248 HIS A O 1
ATOM 1903 N N . LYS A 1 249 ? -15.273 -4.303 11.242 1.00 94.44 249 LYS A N 1
ATOM 1904 C CA . LYS A 1 249 ? -13.840 -4.608 11.388 1.00 94.44 249 LYS A CA 1
ATOM 1905 C C . LYS A 1 249 ? -13.314 -5.419 10.200 1.00 94.44 249 LYS A C 1
ATOM 1907 O O . LYS A 1 249 ? -12.262 -5.103 9.656 1.00 94.44 249 LYS A O 1
ATOM 1912 N N . GLN A 1 250 ? -14.068 -6.424 9.751 1.00 95.31 250 GLN A N 1
ATOM 1913 C CA . GLN A 1 250 ? -13.703 -7.215 8.574 1.00 95.31 250 GLN A CA 1
ATOM 1914 C C . GLN A 1 250 ? -13.695 -6.362 7.304 1.00 95.31 250 GLN A C 1
ATOM 1916 O O . GLN A 1 250 ? -12.774 -6.467 6.496 1.00 95.31 250 GLN A O 1
ATOM 1921 N N . LEU A 1 251 ? -14.695 -5.493 7.136 1.00 95.19 251 LEU A N 1
ATOM 1922 C CA . LEU A 1 251 ? -14.772 -4.587 5.996 1.00 95.19 251 LEU A CA 1
ATOM 1923 C C . LEU A 1 251 ? -13.591 -3.610 5.975 1.00 95.19 251 LEU A C 1
ATOM 1925 O O . LEU A 1 251 ? -12.952 -3.467 4.935 1.00 95.19 251 LEU A O 1
ATOM 1929 N N . SER A 1 252 ? -13.272 -2.963 7.100 1.00 95.00 252 SER A N 1
ATOM 1930 C CA . SER A 1 252 ? -12.147 -2.023 7.160 1.00 95.00 252 SER A CA 1
ATOM 1931 C C . SER A 1 252 ? -10.809 -2.719 6.910 1.00 95.00 252 SER A C 1
ATOM 1933 O O . SER A 1 252 ? -9.975 -2.179 6.181 1.00 95.00 252 SER A O 1
ATOM 1935 N N . PHE A 1 253 ? -10.634 -3.941 7.422 1.00 96.06 253 PHE A N 1
ATOM 1936 C CA . PHE A 1 253 ? -9.458 -4.770 7.167 1.00 96.06 253 PHE A CA 1
ATOM 1937 C C . PHE A 1 253 ? -9.314 -5.120 5.682 1.00 96.06 253 PHE A C 1
ATOM 1939 O O . PHE A 1 253 ? -8.279 -4.836 5.087 1.00 96.06 253 PHE A O 1
ATOM 1946 N N . CYS A 1 254 ? -10.369 -5.637 5.044 1.00 96.88 254 CYS A N 1
ATOM 1947 C CA . CYS A 1 254 ? -10.336 -6.007 3.625 1.00 96.88 254 CYS A CA 1
ATOM 1948 C C . CYS A 1 254 ? -10.097 -4.798 2.711 1.00 96.88 254 CYS A C 1
ATOM 1950 O O . CYS A 1 254 ? -9.311 -4.884 1.770 1.00 96.88 254 CYS A O 1
ATOM 1952 N N . VAL A 1 255 ? -10.747 -3.663 2.989 1.00 96.88 255 VAL A N 1
ATOM 1953 C CA . VAL A 1 255 ? -10.590 -2.434 2.198 1.00 96.88 255 VAL A CA 1
ATOM 1954 C C . VAL A 1 255 ? -9.191 -1.837 2.377 1.00 96.88 255 VAL A C 1
ATOM 1956 O O . VAL A 1 255 ? -8.580 -1.412 1.399 1.00 96.88 255 VAL A O 1
ATOM 1959 N N . SER A 1 256 ? -8.646 -1.836 3.597 1.00 96.56 256 SER A N 1
ATOM 1960 C CA . SER A 1 256 ? -7.259 -1.416 3.841 1.00 96.56 256 SER A CA 1
ATOM 1961 C C . SER A 1 256 ? -6.276 -2.287 3.054 1.00 96.56 256 SER A C 1
ATOM 1963 O O . SER A 1 256 ? -5.444 -1.758 2.314 1.00 96.56 256 SER A O 1
ATOM 1965 N N . SER A 1 257 ? -6.424 -3.612 3.130 1.00 97.00 257 SER A N 1
ATOM 1966 C CA . SER A 1 257 ? -5.571 -4.558 2.408 1.00 97.00 257 SER A CA 1
ATOM 1967 C C . SER A 1 257 ? -5.723 -4.474 0.890 1.00 97.00 257 SER A C 1
ATOM 1969 O O . SER A 1 257 ? -4.731 -4.645 0.188 1.00 97.00 257 SER A O 1
ATOM 1971 N N . PHE A 1 258 ? -6.913 -4.153 0.370 1.00 98.00 258 PHE A N 1
ATOM 1972 C CA . PHE A 1 258 ? -7.128 -3.890 -1.057 1.00 98.00 258 PHE A CA 1
ATOM 1973 C C . PHE A 1 258 ? -6.224 -2.758 -1.559 1.00 98.00 258 PHE A C 1
ATOM 1975 O O . PHE A 1 258 ? -5.466 -2.928 -2.516 1.00 98.00 258 PHE A O 1
ATOM 1982 N N . PHE A 1 259 ? -6.252 -1.609 -0.877 1.00 97.62 259 PHE A N 1
ATOM 1983 C CA . PHE A 1 259 ? -5.425 -0.460 -1.248 1.00 97.62 259 PHE A CA 1
ATOM 1984 C C . PHE A 1 259 ? -3.936 -0.691 -0.964 1.00 97.62 259 PHE A C 1
ATOM 1986 O O . PHE A 1 259 ? -3.096 -0.218 -1.728 1.00 97.62 259 PHE A O 1
ATOM 1993 N N . ALA A 1 260 ? -3.599 -1.470 0.067 1.00 96.94 260 ALA A N 1
ATOM 1994 C CA . ALA A 1 260 ? -2.228 -1.916 0.307 1.00 96.94 260 ALA A CA 1
ATOM 1995 C C . ALA A 1 260 ? -1.710 -2.802 -0.838 1.00 96.94 260 ALA A C 1
ATOM 1997 O O . ALA A 1 260 ? -0.584 -2.621 -1.292 1.00 96.94 260 ALA A O 1
ATOM 1998 N N . GLY A 1 261 ? -2.542 -3.711 -1.358 1.00 97.06 261 GLY A N 1
ATOM 1999 C CA . GLY A 1 261 ? -2.224 -4.546 -2.518 1.00 97.06 261 GLY A CA 1
ATOM 2000 C C . GLY A 1 261 ? -1.965 -3.721 -3.779 1.00 97.06 261 GLY A C 1
ATOM 2001 O O . GLY A 1 261 ? -0.953 -3.927 -4.448 1.00 97.06 261 GLY A O 1
ATOM 2002 N N . ILE A 1 262 ? -2.807 -2.718 -4.053 1.00 97.12 262 ILE A N 1
ATOM 2003 C CA . ILE A 1 262 ? -2.569 -1.753 -5.141 1.00 97.12 262 ILE A CA 1
ATOM 2004 C C . ILE A 1 262 ? -1.249 -1.002 -4.925 1.00 97.12 262 ILE A C 1
ATOM 2006 O O . ILE A 1 262 ? -0.457 -0.870 -5.855 1.00 97.12 262 ILE A O 1
ATOM 2010 N N . GLY A 1 263 ? -0.969 -0.556 -3.697 1.00 95.94 263 GLY A N 1
ATOM 2011 C CA . GLY A 1 263 ? 0.304 0.079 -3.352 1.00 95.94 263 GLY A CA 1
ATOM 2012 C C . GLY A 1 263 ? 1.513 -0.844 -3.548 1.00 95.94 263 GLY A C 1
ATOM 2013 O O . GLY A 1 263 ? 2.565 -0.394 -3.992 1.00 95.94 263 GLY A O 1
ATOM 2014 N N . GLY A 1 264 ? 1.362 -2.145 -3.294 1.00 94.88 264 GLY A N 1
ATOM 2015 C CA . GLY A 1 264 ? 2.366 -3.164 -3.603 1.00 94.88 264 GLY A CA 1
ATOM 2016 C C . GLY A 1 264 ? 2.620 -3.320 -5.104 1.00 94.88 264 GLY A C 1
ATOM 2017 O O . GLY A 1 264 ? 3.773 -3.343 -5.530 1.00 94.88 264 GLY A O 1
ATOM 2018 N N . ALA A 1 265 ? 1.560 -3.347 -5.915 1.00 95.62 265 ALA A N 1
ATOM 2019 C CA . ALA A 1 265 ? 1.661 -3.363 -7.374 1.00 95.62 265 ALA A CA 1
ATOM 2020 C C . ALA A 1 265 ? 2.345 -2.096 -7.915 1.00 95.62 265 ALA A C 1
ATOM 2022 O O . ALA A 1 265 ? 3.264 -2.178 -8.726 1.00 95.62 265 ALA A O 1
ATOM 2023 N N . MET A 1 266 ? 1.982 -0.919 -7.399 1.00 94.12 266 MET A N 1
ATOM 2024 C CA . MET A 1 266 ? 2.659 0.338 -7.737 1.00 94.12 266 MET A CA 1
ATOM 2025 C C . MET A 1 266 ? 4.140 0.319 -7.343 1.00 94.12 266 MET A C 1
ATOM 2027 O O . MET A 1 266 ? 4.993 0.813 -8.080 1.00 94.12 266 MET A O 1
ATOM 2031 N N . LEU A 1 267 ? 4.465 -0.276 -6.195 1.00 93.94 267 LEU A N 1
ATOM 2032 C CA . LEU A 1 267 ? 5.843 -0.403 -5.748 1.00 93.94 267 LEU A CA 1
ATOM 2033 C C . LEU A 1 267 ? 6.654 -1.338 -6.659 1.00 93.94 267 LEU A C 1
ATOM 2035 O O . LEU A 1 267 ? 7.817 -1.042 -6.934 1.00 93.94 267 LEU A O 1
ATOM 2039 N N . ALA A 1 268 ? 6.046 -2.418 -7.157 1.00 93.12 268 ALA A N 1
ATOM 2040 C CA . ALA A 1 268 ? 6.637 -3.282 -8.177 1.00 93.12 268 ALA A CA 1
ATOM 2041 C C . ALA A 1 268 ? 6.937 -2.495 -9.462 1.00 93.12 268 ALA A C 1
ATOM 2043 O O . ALA A 1 268 ? 8.077 -2.465 -9.919 1.00 93.12 268 ALA A O 1
ATOM 2044 N N . MET A 1 269 ? 5.951 -1.756 -9.980 1.00 91.06 269 MET A N 1
ATOM 2045 C CA . MET A 1 269 ? 6.108 -0.905 -11.169 1.00 91.06 269 MET A CA 1
ATOM 2046 C C . MET A 1 269 ? 7.187 0.177 -11.018 1.00 91.06 269 MET A C 1
ATOM 2048 O O . MET A 1 269 ? 7.747 0.619 -12.018 1.00 91.06 269 MET A O 1
ATOM 2052 N N . TYR A 1 270 ? 7.466 0.629 -9.790 1.00 89.88 270 TYR A N 1
ATOM 2053 C CA . TYR A 1 270 ? 8.559 1.560 -9.499 1.00 89.88 270 TYR A CA 1
ATOM 2054 C C . TYR A 1 270 ? 9.928 0.863 -9.453 1.00 89.88 270 TYR A C 1
ATOM 2056 O O . TYR A 1 270 ? 10.906 1.410 -9.959 1.00 89.88 270 TYR A O 1
ATOM 2064 N N . GLN A 1 271 ? 10.019 -0.316 -8.829 1.00 88.88 271 GLN A N 1
ATOM 2065 C CA . GLN A 1 271 ? 11.287 -1.034 -8.647 1.00 88.88 271 GLN A CA 1
ATOM 2066 C C . GLN A 1 271 ? 11.718 -1.846 -9.877 1.00 88.88 271 GLN A C 1
ATOM 2068 O O . GLN A 1 271 ? 12.860 -2.306 -9.918 1.00 88.88 271 GLN A O 1
ATOM 2073 N N . ASN A 1 272 ? 10.824 -2.057 -10.851 1.00 88.38 272 ASN A N 1
ATOM 2074 C CA . ASN A 1 272 ? 11.001 -2.880 -12.064 1.00 88.38 272 ASN A CA 1
ATOM 2075 C C . ASN A 1 272 ? 11.373 -4.351 -11.799 1.00 88.38 272 ASN A C 1
ATOM 2077 O O . ASN A 1 272 ? 11.546 -5.144 -12.722 1.00 88.38 272 ASN A O 1
ATOM 2081 N N . THR A 1 273 ? 11.520 -4.723 -10.530 1.00 89.56 273 THR A N 1
ATOM 2082 C CA . THR A 1 273 ? 11.797 -6.071 -10.061 1.00 89.56 273 THR A CA 1
ATOM 2083 C C . THR A 1 273 ? 11.018 -6.313 -8.774 1.00 89.56 273 THR A C 1
ATOM 2085 O O . THR A 1 273 ? 10.907 -5.423 -7.931 1.00 89.56 273 THR A O 1
ATOM 2088 N N . VAL A 1 274 ? 10.429 -7.500 -8.631 1.00 91.25 274 VAL A N 1
ATOM 2089 C CA . VAL A 1 274 ? 9.772 -7.920 -7.384 1.00 91.25 274 VAL A CA 1
ATOM 2090 C C . VAL A 1 274 ? 10.540 -9.088 -6.801 1.00 91.25 274 VAL A C 1
ATOM 2092 O O . VAL A 1 274 ? 10.784 -10.077 -7.487 1.00 91.25 274 VAL A O 1
ATOM 2095 N N . GLN A 1 275 ? 10.881 -8.984 -5.519 1.00 91.50 275 GLN A N 1
ATOM 2096 C CA . GLN A 1 275 ? 11.407 -10.093 -4.736 1.00 91.50 275 GLN A CA 1
ATOM 2097 C C . GLN A 1 275 ? 10.746 -10.102 -3.360 1.00 91.50 275 GLN A C 1
ATOM 2099 O O . GLN A 1 275 ? 10.620 -9.063 -2.711 1.00 91.50 275 GLN A O 1
ATOM 2104 N N . ALA A 1 276 ? 10.384 -11.285 -2.864 1.00 90.44 276 ALA A N 1
ATOM 2105 C CA . ALA A 1 276 ? 9.707 -11.422 -1.572 1.00 90.44 276 ALA A CA 1
ATOM 2106 C C . ALA A 1 276 ? 10.583 -10.917 -0.415 1.00 90.44 276 ALA A C 1
ATOM 2108 O O . ALA A 1 276 ? 10.074 -10.382 0.563 1.00 90.44 276 ALA A O 1
ATOM 2109 N N . LYS A 1 277 ? 11.911 -11.029 -0.543 1.00 89.56 277 LYS A N 1
ATOM 2110 C CA . LYS A 1 277 ? 12.883 -10.560 0.454 1.00 89.56 277 LYS A CA 1
ATOM 2111 C C . LYS A 1 277 ? 12.818 -9.049 0.713 1.00 89.56 277 LYS A C 1
ATOM 2113 O O . LYS A 1 277 ? 13.222 -8.624 1.788 1.00 89.56 277 LYS A O 1
ATOM 2118 N N . ALA A 1 278 ? 12.311 -8.249 -0.227 1.00 89.00 278 ALA A N 1
ATOM 2119 C CA . ALA A 1 278 ? 12.173 -6.804 -0.041 1.00 89.00 278 ALA A CA 1
ATOM 2120 C C . ALA A 1 278 ? 11.030 -6.433 0.925 1.00 89.00 278 ALA A C 1
ATOM 2122 O O . ALA A 1 278 ? 11.112 -5.424 1.622 1.00 89.00 278 ALA A O 1
ATOM 2123 N N . PHE A 1 279 ? 9.987 -7.264 1.021 1.00 92.38 279 PHE A N 1
ATOM 2124 C CA . PHE A 1 279 ? 8.801 -7.007 1.845 1.00 92.38 279 PHE A CA 1
ATOM 2125 C C . PHE A 1 279 ? 8.983 -7.562 3.259 1.00 92.38 279 PHE A C 1
ATOM 2127 O O . PHE A 1 279 ? 8.369 -8.553 3.653 1.00 92.38 279 PHE A O 1
ATOM 2134 N N . THR A 1 280 ? 9.878 -6.943 4.021 1.00 92.31 280 THR A N 1
ATOM 2135 C CA . THR A 1 280 ? 10.152 -7.328 5.412 1.00 92.31 280 THR A CA 1
ATOM 2136 C C . THR A 1 280 ? 9.279 -6.557 6.401 1.00 92.31 280 THR A C 1
ATOM 2138 O O . THR A 1 280 ? 8.705 -5.519 6.070 1.00 92.31 280 THR A O 1
ATOM 2141 N N . SER A 1 281 ? 9.243 -7.002 7.659 1.00 89.38 281 SER A N 1
ATOM 2142 C CA . SER A 1 281 ? 8.593 -6.263 8.752 1.00 89.38 281 SER A CA 1
ATOM 2143 C C . SER A 1 281 ? 9.147 -4.844 8.932 1.00 89.38 281 SER A C 1
ATOM 2145 O O . SER A 1 281 ? 8.410 -3.958 9.359 1.00 89.38 281 SER A O 1
ATOM 2147 N N . ALA A 1 282 ? 10.410 -4.598 8.553 1.00 91.38 282 ALA A N 1
ATOM 2148 C CA . ALA A 1 282 ? 10.999 -3.258 8.566 1.00 91.38 282 ALA A CA 1
ATOM 2149 C C . ALA A 1 282 ? 10.203 -2.281 7.688 1.00 91.38 282 ALA A C 1
ATOM 2151 O O . ALA A 1 282 ? 9.931 -1.162 8.109 1.00 91.38 282 ALA A O 1
ATOM 2152 N N . MET A 1 283 ? 9.729 -2.739 6.527 1.00 92.50 283 MET A N 1
ATOM 2153 C CA . MET A 1 283 ? 8.905 -1.936 5.628 1.00 92.50 283 MET A CA 1
ATOM 2154 C C . MET A 1 283 ? 7.563 -1.548 6.266 1.00 92.50 283 MET A C 1
ATOM 2156 O O . MET A 1 283 ? 7.130 -0.405 6.141 1.00 92.50 283 MET A O 1
ATOM 2160 N N . THR A 1 284 ? 6.913 -2.459 7.001 1.00 93.44 284 THR A N 1
ATOM 2161 C CA . THR A 1 284 ? 5.704 -2.112 7.765 1.00 93.44 284 THR A CA 1
ATOM 2162 C C . THR A 1 284 ? 6.006 -1.025 8.797 1.00 93.44 284 THR A C 1
ATOM 2164 O O . THR A 1 284 ? 5.212 -0.097 8.945 1.00 93.44 284 THR A O 1
ATOM 2167 N N . TYR A 1 285 ? 7.135 -1.111 9.510 1.00 91.31 285 TYR A N 1
ATOM 2168 C CA . TYR A 1 285 ? 7.509 -0.088 10.489 1.00 91.31 285 TYR A CA 1
ATOM 2169 C C . TYR A 1 285 ? 7.810 1.265 9.837 1.00 91.31 285 TYR A C 1
ATOM 2171 O O . TYR A 1 285 ? 7.421 2.290 10.388 1.00 91.31 285 TYR A O 1
ATOM 2179 N N . GLU A 1 286 ? 8.421 1.290 8.651 1.00 91.31 286 GLU A N 1
ATOM 2180 C CA . GLU A 1 286 ? 8.584 2.524 7.871 1.00 91.31 286 GLU A CA 1
ATOM 2181 C C . GLU A 1 286 ? 7.229 3.158 7.530 1.00 91.31 286 GLU A C 1
ATOM 2183 O O . GLU A 1 286 ? 7.027 4.350 7.759 1.00 91.31 286 GLU A O 1
ATOM 2188 N N . ILE A 1 287 ? 6.267 2.363 7.049 1.00 93.94 287 ILE A N 1
ATOM 2189 C CA . ILE A 1 287 ? 4.910 2.844 6.742 1.00 93.94 287 ILE A CA 1
ATOM 2190 C C . ILE A 1 287 ? 4.213 3.334 8.020 1.00 93.94 287 ILE A C 1
ATOM 2192 O O . ILE A 1 287 ? 3.583 4.393 8.013 1.00 93.94 287 ILE A O 1
ATOM 2196 N N . LEU A 1 288 ? 4.359 2.613 9.136 1.00 92.44 288 LEU A N 1
ATOM 2197 C CA . LEU A 1 288 ? 3.818 3.032 10.427 1.00 92.44 288 LEU A CA 1
ATOM 2198 C C . LEU A 1 288 ? 4.390 4.389 10.848 1.00 92.44 288 LEU A C 1
ATOM 2200 O O . LEU A 1 288 ? 3.632 5.265 11.256 1.00 92.44 288 LEU A O 1
ATOM 2204 N N . LEU A 1 289 ? 5.707 4.580 10.729 1.00 91.00 289 LEU A N 1
ATOM 2205 C CA . LEU A 1 289 ? 6.362 5.848 11.048 1.00 91.00 289 LEU A CA 1
ATOM 2206 C C . LEU A 1 289 ? 5.810 6.984 10.191 1.00 91.00 289 LEU A C 1
ATOM 2208 O O . LEU A 1 289 ? 5.512 8.049 10.721 1.00 91.00 289 LEU A O 1
ATOM 2212 N N . ILE A 1 290 ? 5.597 6.754 8.896 1.00 92.62 290 ILE A N 1
ATOM 2213 C CA . ILE A 1 290 ? 4.977 7.739 8.004 1.00 92.62 290 ILE A CA 1
ATOM 2214 C C . ILE A 1 290 ? 3.578 8.130 8.496 1.00 92.62 290 ILE A C 1
ATOM 2216 O O . ILE A 1 290 ? 3.261 9.322 8.545 1.00 92.62 290 ILE A O 1
ATOM 2220 N N . VAL A 1 291 ? 2.753 7.161 8.901 1.00 92.25 291 VAL A N 1
ATOM 2221 C CA . VAL A 1 291 ? 1.409 7.426 9.445 1.00 92.25 291 VAL A CA 1
ATOM 2222 C C . VAL A 1 291 ? 1.485 8.202 10.762 1.00 92.25 291 VAL A C 1
ATOM 2224 O O . VAL A 1 291 ? 0.760 9.179 10.939 1.00 92.25 291 VAL A O 1
ATOM 2227 N N . VAL A 1 292 ? 2.388 7.825 11.669 1.00 89.88 292 VAL A N 1
ATOM 2228 C CA . VAL A 1 292 ? 2.574 8.504 12.962 1.00 89.88 292 VAL A CA 1
ATOM 2229 C C . VAL A 1 292 ? 3.060 9.943 12.770 1.00 89.88 292 VAL A C 1
ATOM 2231 O O . VAL A 1 292 ? 2.520 10.858 13.389 1.00 89.88 292 VAL A O 1
ATOM 2234 N N . ILE A 1 293 ? 4.021 10.166 11.870 1.00 89.94 293 ILE A N 1
ATOM 2235 C CA . ILE A 1 293 ? 4.526 11.502 11.525 1.00 89.94 293 ILE A CA 1
ATOM 2236 C C . ILE A 1 293 ? 3.428 12.343 10.877 1.00 89.94 293 ILE A C 1
ATOM 2238 O O . ILE A 1 293 ? 3.315 13.529 11.170 1.00 89.94 293 ILE A O 1
ATOM 2242 N N . GLY A 1 294 ? 2.605 11.758 10.006 1.00 87.62 294 GLY A N 1
ATOM 2243 C CA . GLY A 1 294 ? 1.477 12.456 9.387 1.00 87.62 294 GLY A CA 1
ATOM 2244 C C . GLY A 1 294 ? 0.385 12.833 10.392 1.00 87.62 294 GLY A C 1
ATOM 2245 O O . GLY A 1 294 ? -0.177 13.928 10.319 1.00 87.62 294 GLY A O 1
ATOM 2246 N N . GLY A 1 295 ? 0.145 11.952 11.360 1.00 88.62 295 GLY A N 1
ATOM 2247 C CA . GLY A 1 295 ? -0.912 12.036 12.360 1.00 88.62 295 GLY A CA 1
ATOM 2248 C C . GLY A 1 295 ? -1.891 10.872 12.209 1.00 88.62 295 GLY A C 1
ATOM 2249 O O . GLY A 1 295 ? -2.507 10.687 11.154 1.00 88.62 295 GLY A O 1
ATOM 2250 N N . ILE A 1 296 ? -2.054 10.094 13.283 1.00 86.06 296 ILE A N 1
ATOM 2251 C CA . ILE A 1 296 ? -2.997 8.970 13.330 1.00 86.06 296 ILE A CA 1
ATOM 2252 C C . ILE A 1 296 ? -4.419 9.512 13.125 1.00 86.06 296 ILE A C 1
ATOM 2254 O O . ILE A 1 296 ? -4.899 10.346 13.891 1.00 86.06 296 ILE A O 1
ATOM 2258 N N . GLY A 1 297 ? -5.095 9.035 12.081 1.00 83.94 297 GLY A N 1
ATOM 2259 C CA . GLY A 1 297 ? -6.427 9.497 11.693 1.00 83.94 297 GLY A CA 1
ATOM 2260 C C . GLY A 1 297 ? -6.458 10.742 10.797 1.00 83.94 297 GLY A C 1
ATOM 2261 O O . GLY A 1 297 ? -7.537 11.302 10.633 1.00 83.94 297 GLY A O 1
ATOM 2262 N N . SER A 1 298 ? -5.331 11.174 10.205 1.00 89.12 298 SER A N 1
ATOM 2263 C CA . SER A 1 298 ? -5.316 12.194 9.137 1.00 89.12 298 SER A CA 1
ATOM 2264 C C . SER A 1 298 ? -4.867 11.634 7.785 1.00 89.12 298 SER A C 1
ATOM 2266 O O . SER A 1 298 ? -3.740 11.151 7.624 1.00 89.12 298 SER A O 1
ATOM 2268 N N . VAL A 1 299 ? -5.743 11.719 6.780 1.00 89.62 299 VAL A N 1
ATOM 2269 C CA . VAL A 1 299 ? -5.440 11.300 5.401 1.00 89.62 299 VAL A CA 1
ATOM 2270 C C . VAL A 1 299 ? -4.428 12.252 4.776 1.00 89.62 299 VAL A C 1
ATOM 2272 O O . VAL A 1 299 ? -3.419 11.821 4.223 1.00 89.62 299 VAL A O 1
ATOM 2275 N N . THR A 1 300 ? -4.664 13.559 4.893 1.00 87.38 300 THR A N 1
ATOM 2276 C CA . THR A 1 300 ? -3.780 14.567 4.293 1.00 87.38 300 THR A CA 1
ATOM 2277 C C . THR A 1 300 ? -2.419 14.629 4.977 1.00 87.38 300 THR A C 1
ATOM 2279 O O . THR A 1 300 ? -1.408 14.777 4.288 1.00 87.38 300 THR A O 1
ATOM 2282 N N . GLY A 1 301 ? -2.374 14.421 6.296 1.00 87.31 301 GLY A N 1
ATOM 2283 C CA . GLY A 1 301 ? -1.130 14.251 7.040 1.00 87.31 301 GLY A CA 1
ATOM 2284 C C . GLY A 1 301 ? -0.306 13.070 6.530 1.00 87.31 301 GLY A C 1
ATOM 2285 O O . GLY A 1 301 ? 0.885 13.239 6.283 1.00 87.31 301 GLY A O 1
ATOM 2286 N N . SER A 1 302 ? -0.947 11.919 6.286 1.00 91.81 302 SER A N 1
ATOM 2287 C CA . SER A 1 302 ? -0.287 10.717 5.744 1.00 91.81 302 SER A CA 1
ATOM 2288 C C . SER A 1 302 ? 0.294 10.947 4.342 1.00 91.81 302 SER A C 1
ATOM 2290 O O . SER A 1 302 ? 1.387 10.473 4.035 1.00 91.81 302 SER A O 1
ATOM 2292 N N . CYS A 1 303 ? -0.393 11.711 3.485 1.00 91.50 303 CYS A N 1
ATOM 2293 C CA . CYS A 1 303 ? 0.136 12.072 2.168 1.00 91.50 303 CYS A CA 1
ATOM 2294 C C . CYS A 1 303 ? 1.382 12.960 2.282 1.00 91.50 303 CYS A C 1
ATOM 2296 O O . CYS A 1 303 ? 2.407 12.663 1.672 1.00 91.50 303 CYS A O 1
ATOM 2298 N N . ILE A 1 304 ? 1.313 14.034 3.077 1.00 90.12 304 ILE A N 1
ATOM 2299 C CA . ILE A 1 304 ? 2.424 14.985 3.243 1.00 90.12 304 ILE A CA 1
ATOM 2300 C C . ILE A 1 304 ? 3.636 14.290 3.870 1.00 90.12 304 ILE A C 1
ATOM 2302 O O . ILE A 1 304 ? 4.756 14.454 3.382 1.00 90.12 304 ILE A O 1
ATOM 2306 N N . SER A 1 305 ? 3.424 13.487 4.916 1.00 90.75 305 SER A N 1
ATOM 2307 C CA . SER A 1 305 ? 4.506 12.760 5.578 1.00 90.75 305 SER A CA 1
ATOM 2308 C C . SER A 1 305 ? 5.154 11.730 4.662 1.00 90.75 305 SER A C 1
ATOM 2310 O O . SER A 1 305 ? 6.363 11.563 4.740 1.00 90.75 305 SER A O 1
ATOM 2312 N N . SER A 1 306 ? 4.406 11.092 3.756 1.00 92.38 306 SER A N 1
ATOM 2313 C CA . SER A 1 306 ? 4.969 10.139 2.789 1.00 92.38 306 SER A CA 1
ATOM 2314 C C . SER A 1 306 ? 5.951 10.812 1.837 1.00 92.38 306 SER A C 1
ATOM 2316 O O . SER A 1 306 ? 7.067 10.327 1.655 1.00 92.38 306 SER A O 1
ATOM 2318 N N . PHE A 1 307 ? 5.577 11.964 1.270 1.00 91.06 307 PHE A N 1
ATOM 2319 C CA . PHE A 1 307 ? 6.486 12.733 0.418 1.00 91.06 307 PHE A CA 1
ATOM 2320 C C . PHE A 1 307 ? 7.678 13.273 1.204 1.00 91.06 307 PHE A C 1
ATOM 2322 O O . PHE A 1 307 ? 8.799 13.198 0.711 1.00 91.06 307 PHE A O 1
ATOM 2329 N N . LEU A 1 308 ? 7.464 13.762 2.429 1.00 89.62 308 LEU A N 1
ATOM 2330 C CA . LEU A 1 308 ? 8.546 14.247 3.285 1.00 89.62 308 LEU A CA 1
ATOM 2331 C C . LEU A 1 308 ? 9.523 13.121 3.650 1.00 89.62 308 LEU A C 1
ATOM 2333 O O . LEU A 1 308 ? 10.730 13.299 3.544 1.00 89.62 308 LEU A O 1
ATOM 2337 N N . PHE A 1 309 ? 9.007 11.954 4.037 1.00 90.75 309 PHE A N 1
ATOM 2338 C CA . PHE A 1 309 ? 9.798 10.781 4.398 1.00 90.75 309 PHE A CA 1
ATOM 2339 C C . PHE A 1 309 ? 10.647 10.320 3.217 1.00 90.75 309 PHE A C 1
ATOM 2341 O O . PHE A 1 309 ? 11.858 10.181 3.363 1.00 90.75 309 PHE A O 1
ATOM 2348 N N . VAL A 1 310 ? 10.035 10.161 2.038 1.00 90.00 310 VAL A N 1
ATOM 2349 C CA . VAL A 1 310 ? 10.743 9.735 0.825 1.00 90.00 310 VAL A CA 1
ATOM 2350 C C . VAL A 1 310 ? 11.735 10.804 0.351 1.00 90.00 310 VAL A C 1
ATOM 2352 O O . VAL A 1 310 ? 12.846 10.462 -0.045 1.00 90.00 310 VAL A O 1
ATOM 2355 N N . ALA A 1 311 ? 11.394 12.094 0.425 1.00 87.81 311 ALA A N 1
ATOM 2356 C CA . ALA A 1 311 ? 12.315 13.180 0.082 1.00 87.81 311 ALA A CA 1
ATOM 2357 C C . ALA A 1 311 ? 13.530 13.209 1.020 1.00 87.81 311 ALA A C 1
ATOM 2359 O O . ALA A 1 311 ? 14.661 13.308 0.548 1.00 87.81 311 ALA A O 1
ATOM 2360 N N . CYS A 1 312 ? 13.316 13.053 2.330 1.00 86.56 312 CYS A N 1
ATOM 2361 C CA . CYS A 1 312 ? 14.381 12.930 3.322 1.00 86.56 312 CYS A CA 1
ATOM 2362 C C . CYS A 1 312 ? 15.269 11.710 3.056 1.00 86.56 312 CYS A C 1
ATOM 2364 O O . CYS A 1 312 ? 16.491 11.851 2.976 1.00 86.56 312 CYS A O 1
ATOM 2366 N N . SER A 1 313 ? 14.668 10.523 2.926 1.00 83.81 313 SER A N 1
ATOM 2367 C CA . SER A 1 313 ? 15.399 9.257 2.848 1.00 83.81 313 SER A CA 1
ATOM 2368 C C . SER A 1 313 ? 16.120 9.084 1.517 1.00 83.81 313 SER A C 1
ATOM 2370 O O . SER A 1 313 ? 17.251 8.605 1.486 1.00 83.81 313 SER A O 1
ATOM 2372 N N . GLU A 1 314 ? 15.483 9.458 0.408 1.00 82.94 314 GLU A N 1
ATOM 2373 C CA . GLU A 1 314 ? 16.069 9.279 -0.913 1.00 82.94 314 GLU A CA 1
ATOM 2374 C C . GLU A 1 314 ? 16.934 10.465 -1.287 1.00 82.94 314 GLU A C 1
ATOM 2376 O O . GLU A 1 314 ? 18.086 10.243 -1.630 1.00 82.94 314 GLU A O 1
ATOM 2381 N N . TRP A 1 315 ? 16.433 11.701 -1.200 1.00 82.44 315 TRP A N 1
ATOM 2382 C CA . TRP A 1 315 ? 17.073 12.868 -1.812 1.00 82.44 315 TRP A CA 1
ATOM 2383 C C . TRP A 1 315 ? 17.922 13.685 -0.842 1.00 82.44 315 TRP A C 1
ATOM 2385 O O . TRP A 1 315 ? 19.137 13.772 -1.029 1.00 82.44 315 TRP A O 1
ATOM 2395 N N . TRP A 1 316 ? 17.319 14.281 0.188 1.00 83.31 316 TRP A N 1
ATOM 2396 C CA . TRP A 1 316 ? 18.006 15.274 1.014 1.00 83.31 316 TRP A CA 1
ATOM 2397 C C . TRP A 1 316 ? 19.181 14.704 1.785 1.00 83.31 316 TRP A C 1
ATOM 2399 O O . TRP A 1 316 ? 20.174 15.397 1.919 1.00 83.31 316 TRP A O 1
ATOM 2409 N N . LEU A 1 317 ? 19.119 13.459 2.258 1.00 80.50 317 LEU A N 1
ATOM 2410 C CA . LEU A 1 317 ? 20.211 12.875 3.040 1.00 80.50 317 LEU A CA 1
ATOM 2411 C C . LEU A 1 317 ? 21.231 12.110 2.185 1.00 80.50 317 LEU A C 1
ATOM 2413 O O . LEU A 1 317 ? 22.167 11.530 2.730 1.00 80.50 317 LEU A O 1
ATOM 2417 N N . ARG A 1 318 ? 21.096 12.088 0.850 1.00 78.19 318 ARG A N 1
ATOM 2418 C CA . ARG A 1 318 ? 21.993 11.298 -0.015 1.00 78.19 318 ARG A CA 1
ATOM 2419 C C . ARG A 1 318 ? 23.432 11.804 -0.028 1.00 78.19 318 ARG A C 1
ATOM 2421 O O . ARG A 1 318 ? 24.341 10.998 -0.206 1.00 78.19 318 ARG A O 1
ATOM 2428 N N . PHE A 1 319 ? 23.653 13.097 0.213 1.00 77.50 319 PHE A N 1
ATOM 2429 C CA . PHE A 1 319 ? 25.007 13.651 0.324 1.00 77.50 319 PHE A CA 1
ATOM 2430 C C . PHE A 1 319 ? 25.801 13.034 1.490 1.00 77.50 319 PHE A C 1
ATOM 2432 O O . PHE A 1 319 ? 27.024 12.998 1.435 1.00 77.50 319 PHE A O 1
ATOM 2439 N N . LEU A 1 320 ? 25.118 12.501 2.513 1.00 75.12 320 LEU A N 1
ATOM 2440 C CA . LEU A 1 320 ? 25.744 11.853 3.672 1.00 75.12 320 LEU A CA 1
ATOM 2441 C C . LEU A 1 320 ? 26.264 10.440 3.378 1.00 75.12 320 LEU A C 1
ATOM 2443 O O . LEU A 1 320 ? 27.121 9.946 4.105 1.00 75.12 320 LEU A O 1
ATOM 2447 N N . ASP A 1 321 ? 25.752 9.792 2.330 1.00 69.94 321 ASP A N 1
ATOM 2448 C CA . ASP A 1 321 ? 26.228 8.480 1.873 1.00 69.94 321 ASP A CA 1
ATOM 2449 C C . ASP A 1 321 ? 27.392 8.600 0.875 1.00 69.94 321 ASP A C 1
ATOM 2451 O O . ASP A 1 321 ? 28.017 7.597 0.522 1.00 69.94 321 ASP A O 1
ATOM 2455 N N . GLN A 1 322 ? 27.696 9.811 0.400 1.00 68.19 322 GLN A N 1
ATOM 2456 C CA . GLN A 1 322 ? 28.845 10.041 -0.463 1.00 68.19 322 GLN A CA 1
ATOM 2457 C C . GLN A 1 322 ? 30.100 10.197 0.390 1.00 68.19 322 GLN A C 1
ATOM 2459 O O . GLN A 1 322 ? 30.176 11.069 1.254 1.00 68.19 322 GLN A O 1
ATOM 2464 N N . LYS A 1 323 ? 31.109 9.367 0.104 1.00 62.69 323 LYS A N 1
ATOM 2465 C CA . LYS A 1 323 ? 32.453 9.525 0.664 1.00 62.69 323 LYS A CA 1
ATOM 2466 C C . LYS A 1 323 ? 32.988 10.897 0.251 1.00 62.69 323 LYS A C 1
ATOM 2468 O O . LYS A 1 323 ? 33.403 11.085 -0.891 1.00 62.69 323 LYS A O 1
ATOM 2473 N N . GLN A 1 324 ? 32.930 11.863 1.158 1.00 62.75 324 GLN A N 1
ATOM 2474 C CA . GLN A 1 324 ? 33.516 13.181 0.952 1.00 62.75 324 GLN A CA 1
ATOM 2475 C C . GLN A 1 324 ? 34.975 13.126 1.404 1.00 62.75 324 GLN A C 1
ATOM 2477 O O . GLN A 1 324 ? 35.268 12.884 2.575 1.00 62.75 324 GLN A O 1
ATOM 2482 N N . MET A 1 325 ? 35.882 13.334 0.454 1.00 58.16 325 MET A N 1
ATOM 2483 C CA . MET A 1 325 ? 37.304 13.520 0.720 1.00 58.16 325 MET A CA 1
ATOM 2484 C C . MET A 1 325 ? 37.541 14.985 1.087 1.00 58.16 325 MET A C 1
ATOM 2486 O O . MET A 1 325 ? 37.431 15.860 0.229 1.00 58.16 325 MET A O 1
ATOM 2490 N N . ILE A 1 326 ? 37.866 15.268 2.348 1.00 59.41 326 ILE A N 1
ATOM 2491 C CA . ILE A 1 326 ? 38.395 16.577 2.752 1.00 59.41 326 ILE A CA 1
ATOM 2492 C C . ILE A 1 326 ? 39.923 16.471 2.714 1.00 59.41 326 ILE A C 1
ATOM 2494 O O . ILE A 1 326 ? 40.564 15.944 3.623 1.00 59.41 326 ILE A O 1
ATOM 2498 N N . GLY A 1 327 ? 40.508 16.904 1.594 1.00 70.88 327 GLY A N 1
ATOM 2499 C CA . GLY A 1 327 ? 41.944 16.768 1.328 1.00 70.88 327 GLY A CA 1
ATOM 2500 C C . GLY A 1 327 ? 42.383 15.301 1.211 1.00 70.88 327 GLY A C 1
ATOM 2501 O O . GLY A 1 327 ? 41.822 14.550 0.419 1.00 70.88 327 GLY A O 1
ATOM 2502 N N . ASN A 1 328 ? 43.377 14.894 2.011 1.00 65.88 328 ASN A N 1
ATOM 2503 C CA . ASN A 1 328 ? 43.923 13.527 2.073 1.00 65.88 328 ASN A CA 1
ATOM 2504 C C . ASN A 1 328 ? 43.340 12.676 3.219 1.00 65.88 328 ASN A C 1
ATOM 2506 O O . ASN A 1 328 ? 43.815 11.564 3.447 1.00 65.88 328 ASN A O 1
ATOM 2510 N N . PHE A 1 329 ? 42.362 13.189 3.973 1.00 62.44 329 PHE A N 1
ATOM 2511 C CA . PHE A 1 329 ? 41.775 12.476 5.106 1.00 62.44 329 PHE A CA 1
ATOM 2512 C C . PHE A 1 329 ? 40.381 11.964 4.736 1.00 62.44 329 PHE A C 1
ATOM 2514 O O . PHE A 1 329 ? 39.441 12.741 4.552 1.00 62.44 329 PHE A O 1
ATOM 2521 N N . GLU A 1 330 ? 40.242 10.642 4.623 1.00 65.00 330 GLU A N 1
ATOM 2522 C CA . GLU A 1 330 ? 38.930 10.015 4.479 1.00 65.00 330 GLU A CA 1
ATOM 2523 C C . GLU A 1 330 ? 38.177 10.156 5.804 1.00 65.00 330 GLU A C 1
ATOM 2525 O O . GLU A 1 330 ? 38.590 9.582 6.812 1.00 65.00 330 GLU A O 1
ATOM 2530 N N . VAL A 1 331 ? 37.064 10.896 5.829 1.00 66.00 331 VAL A N 1
ATOM 2531 C CA . VAL A 1 331 ? 36.208 10.951 7.022 1.00 66.00 331 VAL A CA 1
ATOM 2532 C C . VAL A 1 331 ? 35.546 9.573 7.189 1.00 66.00 331 VAL A C 1
ATOM 2534 O O . VAL A 1 331 ? 34.663 9.232 6.398 1.00 66.00 331 VAL A O 1
ATOM 2537 N N . PRO A 1 332 ? 35.903 8.762 8.208 1.00 64.25 332 PRO A N 1
ATOM 2538 C CA . PRO A 1 332 ? 35.457 7.366 8.287 1.00 64.25 332 PRO A CA 1
ATOM 2539 C C . PRO A 1 332 ? 33.950 7.221 8.527 1.00 64.25 332 PRO A C 1
ATOM 2541 O O . PRO A 1 332 ? 33.399 6.144 8.310 1.00 64.25 332 PRO A O 1
ATOM 2544 N N . LEU A 1 333 ? 33.304 8.296 8.992 1.00 65.25 333 LEU A N 1
ATOM 2545 C CA . LEU A 1 333 ? 31.881 8.368 9.323 1.00 65.25 333 LEU A CA 1
ATOM 2546 C C . LEU A 1 333 ? 30.968 8.509 8.094 1.00 65.25 333 LEU A C 1
ATOM 2548 O O . LEU A 1 333 ? 29.846 8.016 8.140 1.00 65.25 333 LEU A O 1
ATOM 2552 N N . LEU A 1 334 ? 31.425 9.118 6.993 1.00 65.75 334 LEU A N 1
ATOM 2553 C CA . LEU A 1 334 ? 30.627 9.289 5.767 1.00 65.75 334 LEU A CA 1
ATOM 2554 C C . LEU A 1 334 ? 30.730 8.036 4.884 1.00 65.75 334 LEU A C 1
ATOM 2556 O O . LEU A 1 334 ? 31.397 8.014 3.848 1.00 65.75 334 LEU A O 1
ATOM 2560 N N . ARG A 1 335 ? 30.104 6.952 5.351 1.00 67.19 335 ARG A N 1
ATOM 2561 C CA . ARG A 1 335 ? 30.000 5.662 4.654 1.00 67.19 335 ARG A CA 1
ATOM 2562 C C . ARG A 1 335 ? 28.549 5.342 4.324 1.00 67.19 335 ARG A C 1
ATOM 2564 O O . ARG A 1 335 ? 27.632 5.832 4.980 1.00 67.19 335 ARG A O 1
ATOM 2571 N N . THR A 1 336 ? 28.365 4.439 3.362 1.00 66.06 336 THR A N 1
ATOM 2572 C CA . THR A 1 336 ? 27.071 3.839 3.023 1.00 66.06 336 THR A CA 1
ATOM 2573 C C . THR A 1 336 ? 26.360 3.363 4.291 1.00 66.06 336 THR A C 1
ATOM 2575 O O . THR A 1 336 ? 26.836 2.443 4.956 1.00 66.06 336 THR A O 1
ATOM 2578 N N . GLY A 1 337 ? 25.240 4.002 4.636 1.00 70.81 337 GLY A N 1
ATOM 2579 C CA . GLY A 1 337 ? 24.437 3.668 5.815 1.00 70.81 337 GLY A CA 1
ATOM 2580 C C . GLY A 1 337 ? 24.435 4.735 6.912 1.00 70.81 337 GLY A C 1
ATOM 2581 O O . GLY A 1 337 ? 23.519 4.733 7.735 1.00 70.81 337 GLY A O 1
ATOM 2582 N N . PHE A 1 338 ? 25.365 5.700 6.899 1.00 80.62 338 PHE A N 1
ATOM 2583 C CA . PHE A 1 338 ? 25.334 6.834 7.834 1.00 80.62 338 PHE A CA 1
ATOM 2584 C C . PHE A 1 338 ? 24.055 7.668 7.669 1.00 80.62 338 PHE A C 1
ATOM 2586 O O . PHE A 1 338 ? 23.461 8.110 8.656 1.00 80.62 338 PHE A O 1
ATOM 2593 N N . ARG A 1 339 ? 23.550 7.771 6.432 1.00 82.69 339 ARG A N 1
ATOM 2594 C CA . ARG A 1 339 ? 22.241 8.359 6.129 1.00 82.69 339 ARG A CA 1
ATOM 2595 C C . ARG A 1 339 ? 21.110 7.771 6.974 1.00 82.69 339 ARG A C 1
ATOM 2597 O O . ARG A 1 339 ? 20.290 8.534 7.473 1.00 82.69 339 ARG A O 1
ATOM 2604 N N . LEU A 1 340 ? 21.057 6.448 7.152 1.00 80.75 340 LEU A N 1
ATOM 2605 C CA . LEU A 1 340 ? 19.971 5.784 7.888 1.00 80.75 340 LEU A CA 1
ATOM 2606 C C . LEU A 1 340 ? 20.010 6.108 9.388 1.00 80.75 340 LEU A C 1
ATOM 2608 O O . LEU A 1 340 ? 18.960 6.227 10.022 1.00 80.75 340 LEU A O 1
ATOM 2612 N N . VAL A 1 341 ? 21.205 6.316 9.947 1.00 84.12 341 VAL A N 1
ATOM 2613 C CA . VAL A 1 341 ? 21.379 6.724 11.349 1.00 84.12 341 VAL A CA 1
ATOM 2614 C C . VAL A 1 341 ? 20.880 8.152 11.554 1.00 84.12 341 VAL A C 1
ATOM 2616 O O . VAL A 1 341 ? 20.034 8.391 12.414 1.00 84.12 341 VAL A O 1
ATOM 2619 N N . VAL A 1 342 ? 21.343 9.094 10.727 1.00 85.12 342 VAL A N 1
ATOM 2620 C CA . VAL A 1 342 ? 20.904 10.499 10.795 1.00 85.12 342 VAL A CA 1
ATOM 2621 C C . VAL A 1 342 ? 19.401 10.609 10.550 1.00 85.12 342 VAL A C 1
ATOM 2623 O O . VAL A 1 342 ? 18.705 11.325 11.268 1.00 85.12 342 VAL A O 1
ATOM 2626 N N . PHE A 1 343 ? 18.880 9.841 9.594 1.00 84.00 343 PHE A N 1
ATOM 2627 C CA . PHE A 1 343 ? 17.450 9.752 9.335 1.00 84.00 343 PHE A CA 1
ATOM 2628 C C . PHE A 1 343 ? 16.672 9.293 10.575 1.00 84.00 343 PHE A C 1
ATOM 2630 O O . PHE A 1 343 ? 15.705 9.943 10.963 1.00 84.00 343 PHE A O 1
ATOM 2637 N N . SER A 1 344 ? 17.134 8.242 11.257 1.00 84.38 344 SER A N 1
ATOM 2638 C CA . SER A 1 344 ? 16.495 7.734 12.479 1.00 84.38 344 SER A CA 1
ATOM 2639 C C . SER A 1 344 ? 16.464 8.779 13.603 1.00 84.38 344 SER A C 1
ATOM 2641 O O . SER A 1 344 ? 15.459 8.896 14.303 1.00 84.38 344 SER A O 1
ATOM 2643 N N . ILE A 1 345 ? 17.521 9.588 13.746 1.00 88.25 345 ILE A N 1
ATOM 2644 C CA . ILE A 1 345 ? 17.575 10.692 14.722 1.00 88.25 345 ILE A CA 1
ATOM 2645 C C . ILE A 1 345 ? 16.562 11.788 14.369 1.00 88.25 345 ILE A C 1
ATOM 2647 O O . ILE A 1 345 ? 15.830 12.247 15.245 1.00 88.25 345 ILE A O 1
ATOM 2651 N N . ILE A 1 346 ? 16.481 12.191 13.096 1.00 85.69 346 ILE A N 1
ATOM 2652 C CA . ILE A 1 346 ? 15.508 13.197 12.640 1.00 85.69 346 ILE A CA 1
ATOM 2653 C C . ILE A 1 346 ? 14.085 12.724 12.940 1.00 85.69 346 ILE A C 1
ATOM 2655 O O . ILE A 1 346 ? 13.284 13.477 13.492 1.00 85.69 346 ILE A O 1
ATOM 2659 N N . ILE A 1 347 ? 13.779 11.465 12.630 1.00 84.12 347 ILE A N 1
ATOM 2660 C CA . ILE A 1 347 ? 12.461 10.883 12.885 1.00 84.12 347 ILE A CA 1
ATOM 2661 C C . ILE A 1 347 ? 12.172 10.821 14.390 1.00 84.12 347 ILE A C 1
ATOM 2663 O O . ILE A 1 347 ? 11.075 11.186 14.804 1.00 84.12 347 ILE A O 1
ATOM 2667 N N . MET A 1 348 ? 13.153 10.452 15.220 1.00 85.94 348 MET A N 1
ATOM 2668 C CA . MET A 1 348 ? 13.019 10.466 16.681 1.00 85.94 348 MET A CA 1
ATOM 2669 C C . MET A 1 348 ? 12.661 11.863 17.204 1.00 85.94 348 MET A C 1
ATOM 2671 O O . MET A 1 348 ? 11.729 12.012 17.990 1.00 85.94 348 MET A O 1
ATOM 2675 N N . ILE A 1 349 ? 13.352 12.903 16.729 1.00 87.12 349 ILE A N 1
ATOM 2676 C CA . ILE A 1 349 ? 13.055 14.299 17.078 1.00 87.12 349 ILE A CA 1
ATOM 2677 C C . ILE A 1 349 ? 11.625 14.649 16.656 1.00 87.12 349 ILE A C 1
ATOM 2679 O O . ILE A 1 349 ? 10.853 15.164 17.463 1.00 87.12 349 ILE A O 1
ATOM 2683 N N . VAL A 1 350 ? 11.234 14.332 15.420 1.00 83.06 350 VAL A N 1
ATOM 2684 C CA . VAL A 1 350 ? 9.881 14.629 14.934 1.00 83.06 350 VAL A CA 1
ATOM 2685 C C . VAL A 1 350 ? 8.824 13.947 15.803 1.00 83.06 350 VAL A C 1
ATOM 2687 O O . VAL A 1 350 ? 7.879 14.606 16.221 1.00 83.06 350 VAL A O 1
ATOM 2690 N N . VAL A 1 351 ? 8.996 12.674 16.153 1.00 80.00 351 VAL A N 1
ATOM 2691 C CA . VAL A 1 351 ? 8.037 11.945 16.999 1.00 80.00 351 VAL A CA 1
ATOM 2692 C C . VAL A 1 351 ? 7.978 12.512 18.427 1.00 80.00 351 VAL A C 1
ATOM 2694 O O . VAL A 1 351 ? 6.893 12.604 19.002 1.00 80.00 351 VAL A O 1
ATOM 2697 N N . LEU A 1 352 ? 9.110 12.947 18.996 1.00 83.81 352 LEU A N 1
ATOM 2698 C CA . LEU A 1 352 ? 9.160 13.531 20.344 1.00 83.81 352 LEU A CA 1
ATOM 2699 C C . LEU A 1 352 ? 8.511 14.922 20.414 1.00 83.81 352 LEU A C 1
ATOM 2701 O O . LEU A 1 352 ? 7.782 15.214 21.365 1.00 83.81 352 LEU A O 1
ATOM 2705 N N . PHE A 1 353 ? 8.750 15.776 19.415 1.00 82.31 353 PHE A N 1
ATOM 2706 C CA . PHE A 1 353 ? 8.244 17.154 19.404 1.00 82.31 353 PHE A CA 1
ATOM 2707 C C . PHE A 1 353 ? 6.842 17.282 18.783 1.00 82.31 353 PHE A C 1
ATOM 2709 O O . PHE A 1 353 ? 6.049 18.110 19.231 1.00 82.31 353 PHE A O 1
ATOM 2716 N N . PHE A 1 354 ? 6.486 16.436 17.811 1.00 78.75 354 PHE A N 1
ATOM 2717 C CA . PHE A 1 354 ? 5.182 16.428 17.139 1.00 78.75 354 PHE A CA 1
ATOM 2718 C C . PHE A 1 354 ? 4.334 15.230 17.588 1.00 78.75 354 PHE A C 1
ATOM 2720 O O . PHE A 1 354 ? 3.992 14.356 16.797 1.00 78.75 354 PHE A O 1
ATOM 2727 N N . ARG A 1 355 ? 3.927 15.215 18.866 1.00 74.94 355 ARG A N 1
ATOM 2728 C CA . ARG A 1 355 ? 3.157 14.109 19.487 1.00 74.94 355 ARG A CA 1
ATOM 2729 C C . ARG A 1 355 ? 1.812 13.796 18.811 1.00 74.94 355 ARG A C 1
ATOM 2731 O O . ARG A 1 355 ? 1.272 12.716 19.015 1.00 74.94 355 ARG A O 1
ATOM 2738 N N . GLN A 1 356 ? 1.252 14.736 18.048 1.00 74.38 356 GLN A N 1
ATOM 2739 C CA . GLN A 1 356 ? 0.014 14.545 17.278 1.00 74.38 356 GLN A CA 1
ATOM 2740 C C . GLN A 1 356 ? 0.278 14.267 15.784 1.00 74.38 356 GLN A C 1
ATOM 2742 O O . GLN A 1 356 ? -0.666 14.049 15.033 1.00 74.38 356 GLN A O 1
ATOM 2747 N N . GLY A 1 357 ? 1.536 14.269 15.337 1.00 78.44 357 GLY A N 1
ATOM 2748 C CA . GLY A 1 357 ? 1.902 14.327 13.921 1.00 78.44 357 GLY A CA 1
ATOM 2749 C C . GLY A 1 357 ? 1.763 15.736 13.329 1.00 78.44 357 GLY A C 1
ATOM 2750 O O . GLY A 1 357 ? 1.330 16.676 13.997 1.00 78.44 357 GLY A O 1
ATOM 2751 N N . ILE A 1 358 ? 2.145 15.888 12.060 1.00 75.44 358 ILE A N 1
ATOM 2752 C CA . ILE A 1 358 ? 2.189 17.164 11.327 1.00 75.44 358 ILE A CA 1
ATOM 2753 C C . ILE A 1 358 ? 0.793 17.790 11.211 1.00 75.44 358 ILE A C 1
ATOM 2755 O O . ILE A 1 358 ? 0.641 19.001 11.373 1.00 75.44 358 ILE A O 1
ATOM 2759 N N . MET A 1 359 ? -0.229 16.974 10.942 1.00 73.44 359 MET A N 1
ATOM 2760 C CA . MET A 1 359 ? -1.596 17.449 10.702 1.00 73.44 359 MET A CA 1
ATOM 2761 C C . MET A 1 359 ? -2.548 17.163 11.877 1.00 73.44 359 MET A C 1
ATOM 2763 O O . MET A 1 359 ? -3.635 17.744 11.952 1.00 73.44 359 MET A O 1
ATOM 2767 N N . GLY A 1 360 ? -2.155 16.309 12.831 1.00 71.00 360 GLY A N 1
ATOM 2768 C CA . GLY A 1 360 ? -3.032 15.911 13.932 1.00 71.00 360 GLY A CA 1
ATOM 2769 C C . GLY A 1 360 ? -4.269 15.176 13.426 1.00 71.00 360 GLY A C 1
ATOM 2770 O O . GLY A 1 360 ? -4.178 14.269 12.608 1.00 71.00 360 GLY A O 1
ATOM 2771 N N . THR A 1 361 ? -5.437 15.621 13.887 1.00 63.00 361 THR A N 1
ATOM 2772 C CA . THR A 1 361 ? -6.758 15.204 13.387 1.00 63.00 361 THR A CA 1
ATOM 2773 C C . THR A 1 361 ? -7.338 16.167 12.347 1.00 63.00 361 THR A C 1
ATOM 2775 O O . THR A 1 361 ? -8.490 16.020 11.942 1.00 63.00 361 THR A O 1
ATOM 2778 N N . LYS A 1 362 ? -6.586 17.200 11.945 1.00 63.28 362 LYS A N 1
ATOM 2779 C CA . LYS A 1 362 ? -7.055 18.185 10.967 1.00 63.28 362 LYS A CA 1
ATOM 2780 C C . LYS A 1 362 ? -6.775 17.674 9.563 1.00 63.28 362 LYS A C 1
ATOM 2782 O O . LYS A 1 362 ? -5.733 17.081 9.297 1.00 63.28 362 LYS A O 1
ATOM 2787 N N . GLU A 1 363 ? -7.694 17.957 8.652 1.00 75.44 363 GLU A N 1
ATOM 2788 C CA . GLU A 1 363 ? -7.494 17.722 7.224 1.00 75.44 363 GLU A CA 1
ATOM 2789 C C . GLU A 1 363 ? -7.190 19.045 6.502 1.00 75.44 363 GLU A C 1
ATOM 2791 O O . GLU A 1 363 ? -7.552 20.114 6.999 1.00 75.44 363 GLU A O 1
ATOM 2796 N N . LEU A 1 364 ? -6.575 19.010 5.308 1.00 64.50 364 LEU A N 1
ATOM 2797 C CA . LEU A 1 364 ? -6.332 20.216 4.482 1.00 64.50 364 LEU A CA 1
ATOM 2798 C C . LEU A 1 364 ? -7.530 21.192 4.427 1.00 64.50 364 LEU A C 1
ATOM 2800 O O . LEU A 1 364 ? -7.319 22.388 4.621 1.00 64.50 364 LEU A O 1
ATOM 2804 N N . PRO A 1 365 ? -8.792 20.745 4.248 1.00 59.69 365 PRO A N 1
ATOM 2805 C CA . PRO A 1 365 ? -9.943 21.650 4.225 1.00 59.69 365 PRO A CA 1
ATOM 2806 C C . PRO A 1 365 ? -10.234 22.352 5.562 1.00 59.69 365 PRO A C 1
ATOM 2808 O O . PRO A 1 365 ? -10.918 23.376 5.569 1.00 59.69 365 PRO A O 1
ATOM 2811 N N . ASP A 1 366 ? -9.757 21.816 6.688 1.00 61.66 366 ASP A N 1
ATOM 2812 C CA . ASP A 1 366 ? -9.933 22.406 8.018 1.00 61.66 366 ASP A CA 1
ATOM 2813 C C . ASP A 1 366 ? -8.897 23.489 8.328 1.00 61.66 366 ASP A C 1
ATOM 2815 O O . ASP A 1 366 ? -9.189 24.387 9.118 1.00 61.66 366 ASP A O 1
ATOM 2819 N N . LEU A 1 367 ? -7.729 23.464 7.675 1.00 60.25 367 LEU A N 1
ATOM 2820 C CA . LEU A 1 367 ? -6.734 24.540 7.770 1.00 60.25 367 LEU A CA 1
ATOM 2821 C C . LEU A 1 367 ? -7.214 25.839 7.115 1.00 60.25 367 LEU A C 1
ATOM 2823 O O . LEU A 1 367 ? -6.872 26.921 7.583 1.00 60.25 367 LEU A O 1
ATOM 2827 N N . PHE A 1 368 ? -8.049 25.735 6.080 1.00 59.38 368 PHE A N 1
ATOM 2828 C CA . PHE A 1 368 ? -8.591 26.886 5.353 1.00 59.38 368 PHE A CA 1
ATOM 2829 C C . PHE A 1 368 ? -9.918 27.414 5.917 1.00 59.38 368 PHE A C 1
ATOM 2831 O O . PHE A 1 368 ? -10.491 28.358 5.369 1.00 59.38 368 PHE A O 1
ATOM 2838 N N . LYS A 1 369 ? -10.441 26.836 7.008 1.00 57.59 369 LYS A N 1
ATOM 2839 C CA . LYS A 1 369 ? -11.620 27.398 7.679 1.00 57.59 369 LYS A CA 1
ATOM 2840 C C . LYS A 1 369 ? -11.217 28.677 8.421 1.00 57.59 369 LYS A C 1
ATOM 2842 O O . LYS A 1 369 ? -10.262 28.636 9.200 1.00 57.59 369 LYS A O 1
ATOM 2847 N N . PRO A 1 370 ? -11.954 29.797 8.267 1.00 48.97 370 PRO A N 1
ATOM 2848 C CA . PRO A 1 370 ? -11.710 30.974 9.084 1.00 48.97 370 PRO A CA 1
ATOM 2849 C C . PRO A 1 370 ? -11.843 30.565 10.548 1.00 48.97 370 PRO A C 1
ATOM 2851 O O . PRO A 1 370 ? -12.838 29.955 10.951 1.00 48.97 370 PRO A O 1
ATOM 2854 N N . ARG A 1 371 ? -10.795 30.845 11.328 1.00 48.22 371 ARG A N 1
ATOM 2855 C CA . ARG A 1 371 ? -10.696 30.498 12.745 1.00 48.22 371 ARG A CA 1
ATOM 2856 C C . ARG A 1 371 ? -11.873 31.158 13.459 1.00 48.22 371 ARG A C 1
ATOM 2858 O O . ARG A 1 371 ? -11.825 32.345 13.769 1.00 48.22 371 ARG A O 1
ATOM 2865 N N . ARG A 1 372 ? -12.963 30.410 13.662 1.00 42.78 372 ARG A N 1
ATOM 2866 C CA . ARG A 1 372 ? -14.152 30.904 14.360 1.00 42.78 372 ARG A CA 1
ATOM 2867 C C . ARG A 1 372 ? -13.659 31.321 15.743 1.00 42.78 372 ARG A C 1
ATOM 2869 O O . ARG A 1 372 ? -13.228 30.463 16.515 1.00 42.78 372 ARG A O 1
ATOM 2876 N N . LYS A 1 373 ? -13.620 32.631 16.022 1.00 35.28 373 LYS A N 1
ATOM 2877 C CA . LYS A 1 373 ? -13.361 33.137 17.374 1.00 35.28 373 LYS A CA 1
ATOM 2878 C C . LYS A 1 373 ? -14.358 32.400 18.260 1.00 35.28 373 LYS A C 1
ATOM 2880 O O . LYS A 1 373 ? -15.561 32.557 18.061 1.00 35.28 373 LYS A O 1
ATOM 2885 N N . LYS A 1 374 ? -13.874 31.534 19.161 1.00 34.47 374 LYS A N 1
ATOM 2886 C CA . LYS A 1 374 ? -14.734 30.980 20.210 1.00 34.47 374 LYS A CA 1
ATOM 2887 C C . LYS A 1 374 ? -15.421 32.195 20.841 1.00 34.47 374 LYS A C 1
ATOM 2889 O O . LYS A 1 374 ? -14.686 33.114 21.220 1.00 34.47 374 LYS A O 1
ATOM 2894 N N . PRO A 1 375 ? -16.765 32.273 20.903 1.00 39.31 375 PRO A N 1
ATOM 2895 C CA . PRO A 1 375 ? -17.386 33.275 21.749 1.00 39.31 375 PRO A CA 1
ATOM 2896 C C . PRO A 1 375 ? -16.750 33.093 23.123 1.00 39.31 375 PRO A C 1
ATOM 2898 O O . PRO A 1 375 ? -16.673 31.970 23.629 1.00 39.31 375 PRO A O 1
ATOM 2901 N N . LYS A 1 376 ? -16.140 34.172 23.623 1.00 37.53 376 LYS A N 1
ATOM 2902 C CA . LYS A 1 376 ? -15.494 34.228 24.931 1.00 37.53 376 LYS A CA 1
ATOM 2903 C C . LYS A 1 376 ? -16.504 33.618 25.894 1.00 37.53 376 LYS A C 1
ATOM 2905 O O . LYS A 1 376 ? -17.599 34.162 26.012 1.00 37.53 376 LYS A O 1
ATOM 2910 N N . ALA A 1 377 ? -16.195 32.445 26.450 1.00 42.88 377 ALA A N 1
ATOM 2911 C CA . ALA A 1 377 ? -17.072 31.818 27.422 1.00 42.88 377 ALA A CA 1
ATOM 2912 C C . ALA A 1 377 ? -17.332 32.883 28.487 1.00 42.88 377 ALA A C 1
ATOM 2914 O O . ALA A 1 377 ? -16.381 33.389 29.093 1.00 42.88 377 ALA A O 1
ATOM 2915 N N . ALA A 1 378 ? -18.590 33.307 28.617 1.00 42.44 378 ALA A N 1
ATOM 2916 C CA . ALA A 1 378 ? -18.986 34.129 29.742 1.00 42.44 378 ALA A CA 1
ATOM 2917 C C . ALA A 1 378 ? -18.533 33.379 31.005 1.00 42.44 378 ALA A C 1
ATOM 2919 O O . ALA A 1 378 ? -18.639 32.147 31.033 1.00 42.44 378 ALA A O 1
ATOM 2920 N N . PRO A 1 379 ? -17.937 34.068 31.991 1.00 38.22 379 PRO A N 1
ATOM 2921 C CA . PRO A 1 379 ? -17.382 33.408 33.160 1.00 38.22 379 PRO A CA 1
ATOM 2922 C C . PRO A 1 379 ? -18.438 32.495 33.784 1.00 38.22 379 PRO A C 1
A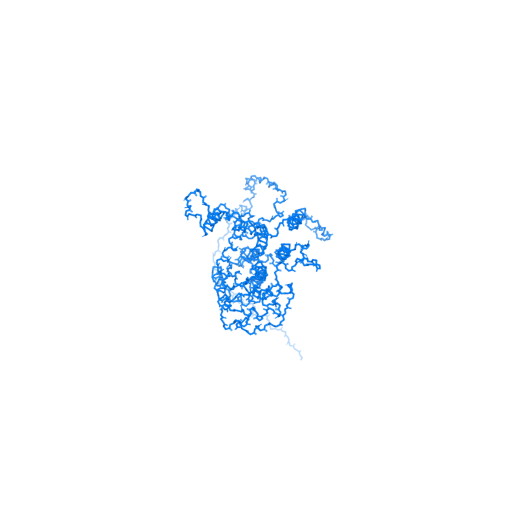TOM 2924 O O . PRO A 1 379 ? -19.579 32.902 33.996 1.00 38.22 379 PRO A O 1
ATOM 2927 N N . ALA A 1 380 ? -18.029 31.261 34.083 1.00 44.06 380 ALA A N 1
ATOM 2928 C CA . ALA A 1 380 ? -18.832 30.184 34.663 1.00 44.06 380 ALA A CA 1
ATOM 2929 C C . ALA A 1 380 ? -19.434 30.503 36.055 1.00 44.06 380 ALA A C 1
ATOM 2931 O O . ALA A 1 380 ? -19.955 29.618 36.721 1.00 44.06 380 ALA A O 1
ATOM 2932 N N . ALA A 1 381 ? -19.390 31.763 36.494 1.00 40.91 381 ALA A N 1
ATOM 2933 C CA . ALA A 1 381 ? -19.900 32.233 37.774 1.00 40.91 381 ALA A CA 1
ATOM 2934 C C . ALA A 1 381 ? -21.403 32.580 37.759 1.00 40.91 381 ALA A C 1
ATOM 2936 O O . ALA A 1 381 ? -21.984 32.743 38.823 1.00 40.91 381 ALA A O 1
ATOM 2937 N N . ALA A 1 382 ? -22.055 32.672 36.592 1.00 40.81 382 ALA A N 1
ATOM 2938 C CA . ALA A 1 382 ? -23.464 33.089 36.509 1.00 40.81 382 ALA A CA 1
ATOM 2939 C C . ALA A 1 382 ? -24.483 31.939 36.363 1.00 40.81 382 ALA A C 1
ATOM 2941 O O . ALA A 1 382 ? -25.680 32.192 36.416 1.00 40.81 382 ALA A O 1
ATOM 2942 N N . VAL A 1 383 ? -24.043 30.684 36.196 1.00 41.84 383 VAL A N 1
ATOM 2943 C CA . VAL A 1 383 ? -24.948 29.512 36.081 1.00 41.84 383 VAL A CA 1
ATOM 2944 C C . VAL A 1 383 ? -25.029 28.715 37.395 1.00 41.84 383 VAL A C 1
ATOM 2946 O O . VAL A 1 383 ? -25.881 27.850 37.547 1.00 41.84 383 VAL A O 1
ATOM 2949 N N . ALA A 1 384 ? -24.191 29.039 38.386 1.00 43.91 384 ALA A N 1
ATOM 2950 C CA . ALA A 1 384 ? -24.186 28.375 39.694 1.00 43.91 384 ALA A CA 1
ATOM 2951 C C . ALA A 1 384 ? -25.144 29.004 40.729 1.00 43.91 384 ALA A C 1
ATOM 2953 O O . ALA A 1 384 ? -25.248 28.502 41.846 1.00 43.91 384 ALA A O 1
ATOM 2954 N N . ALA A 1 385 ? -25.862 30.079 40.388 1.00 43.66 385 ALA A N 1
ATOM 2955 C CA . ALA A 1 385 ? -26.803 30.733 41.294 1.00 43.66 385 ALA A CA 1
ATOM 2956 C C . ALA A 1 385 ? -28.262 30.419 40.910 1.00 43.66 385 ALA A C 1
ATOM 2958 O O . ALA A 1 385 ? -28.888 31.158 40.158 1.00 43.66 385 ALA A O 1
ATOM 2959 N N . ALA A 1 386 ? -28.772 29.342 41.519 1.00 37.66 386 ALA A N 1
ATOM 2960 C CA . ALA A 1 386 ? -30.181 28.960 41.702 1.00 37.66 386 ALA A CA 1
ATOM 2961 C C . ALA A 1 386 ? -30.948 28.325 40.508 1.00 37.66 386 ALA A C 1
ATOM 2963 O O . ALA A 1 386 ? -30.823 28.786 39.377 1.00 37.66 386 ALA A O 1
ATOM 2964 N N . PRO A 1 387 ? -31.777 27.275 40.759 1.00 43.44 387 PRO A N 1
ATOM 2965 C CA . PRO A 1 387 ? -32.373 26.933 42.053 1.00 43.44 387 PRO A CA 1
ATOM 2966 C C . PRO A 1 387 ? -31.991 25.541 42.594 1.00 43.44 387 PRO A C 1
ATOM 2968 O O . PRO A 1 387 ? -32.477 24.515 42.134 1.00 43.44 387 PRO A O 1
ATOM 2971 N N . VAL A 1 388 ? -31.247 25.542 43.706 1.00 43.09 388 VAL A N 1
ATOM 2972 C CA . VAL A 1 388 ? -31.366 24.526 44.778 1.00 43.09 388 VAL A CA 1
ATOM 2973 C C . VAL A 1 388 ? -32.625 24.795 45.637 1.00 43.09 388 VAL A C 1
ATOM 2975 O O . VAL A 1 388 ? -33.039 23.973 46.444 1.00 43.09 388 VAL A O 1
ATOM 2978 N N . GLN A 1 389 ? -33.331 25.907 45.403 1.00 42.53 389 GLN A N 1
ATOM 2979 C CA . GLN A 1 389 ? -34.557 26.272 46.125 1.00 42.53 389 GLN A CA 1
ATOM 2980 C C . GLN A 1 389 ? -35.815 25.480 45.716 1.00 42.53 389 GLN A C 1
ATOM 2982 O O . GLN A 1 389 ? -36.841 25.626 46.368 1.00 42.53 389 GLN A O 1
ATOM 2987 N N . ALA A 1 390 ? -35.755 24.610 44.700 1.00 40.22 390 ALA A N 1
ATOM 2988 C CA . ALA A 1 390 ? -36.870 23.712 44.374 1.00 40.22 390 ALA A CA 1
ATOM 2989 C C . ALA A 1 390 ? -36.865 22.407 45.198 1.00 40.22 390 ALA A C 1
ATOM 2991 O O . ALA A 1 390 ? -37.906 21.775 45.331 1.00 40.22 390 ALA A O 1
ATOM 2992 N N . ALA A 1 391 ? -35.722 22.016 45.778 1.00 38.84 391 ALA A N 1
ATOM 2993 C CA . ALA A 1 391 ? -35.612 20.794 46.581 1.00 38.84 391 ALA A CA 1
ATOM 2994 C C . ALA A 1 391 ? -35.873 21.033 48.081 1.00 38.84 391 ALA A C 1
ATOM 2996 O O . ALA A 1 391 ? -36.359 20.143 48.766 1.00 38.84 391 ALA A O 1
ATOM 2997 N N . ALA A 1 392 ? -35.628 22.247 48.586 1.00 38.25 392 ALA A N 1
ATOM 2998 C CA . ALA A 1 392 ? -35.793 22.569 50.008 1.00 38.25 392 ALA A CA 1
ATOM 2999 C C . ALA A 1 392 ? -37.243 22.896 50.430 1.00 38.25 392 ALA A C 1
ATOM 3001 O O . ALA A 1 392 ? -37.518 23.023 51.618 1.00 38.25 392 ALA A O 1
ATOM 3002 N N . ALA A 1 393 ? -38.185 23.021 49.487 1.00 37.34 393 ALA A N 1
ATOM 3003 C CA . ALA A 1 393 ? -39.602 23.257 49.793 1.00 37.34 393 ALA A CA 1
ATOM 3004 C C . ALA A 1 393 ? -40.404 21.962 50.047 1.00 37.34 393 ALA A C 1
ATOM 3006 O O . ALA A 1 393 ? -41.584 22.036 50.377 1.00 37.34 393 ALA A O 1
ATOM 3007 N N . ALA A 1 394 ? -39.783 20.785 49.902 1.00 41.31 394 ALA A N 1
ATOM 3008 C CA . ALA A 1 394 ? -40.428 19.489 50.125 1.00 41.31 394 ALA A CA 1
ATOM 3009 C C . ALA A 1 394 ? -40.113 18.863 51.500 1.00 41.31 394 ALA A C 1
ATOM 3011 O O . ALA A 1 394 ? -40.663 17.815 51.821 1.00 41.31 394 ALA A O 1
ATOM 3012 N N . GLU A 1 395 ? -39.265 19.491 52.322 1.00 42.62 395 GLU A N 1
ATOM 3013 C CA . GLU A 1 395 ? -38.728 18.884 53.554 1.00 42.62 395 GLU A CA 1
ATOM 3014 C C . GLU A 1 395 ? -39.040 19.687 54.833 1.00 42.62 395 GLU A C 1
ATOM 3016 O O . GLU A 1 395 ? -38.312 19.627 55.820 1.00 42.62 395 GLU A O 1
ATOM 3021 N N . ALA A 1 396 ? -40.134 20.456 54.846 1.00 42.94 396 ALA A N 1
ATOM 3022 C CA . ALA A 1 396 ? -40.561 21.183 56.043 1.00 42.94 396 ALA A CA 1
ATOM 3023 C C . ALA A 1 396 ? -42.092 21.263 56.179 1.00 42.94 396 ALA A C 1
ATOM 3025 O O . ALA A 1 396 ? -42.702 22.287 55.881 1.00 42.94 396 ALA A O 1
ATOM 3026 N N . ALA A 1 397 ? -42.707 20.190 56.686 1.00 34.41 397 ALA A N 1
ATOM 3027 C CA . ALA A 1 397 ? -43.942 20.253 57.474 1.00 34.41 397 ALA A CA 1
ATOM 3028 C C . ALA A 1 397 ? -43.984 19.056 58.459 1.00 34.41 397 ALA A C 1
ATOM 3030 O O . ALA A 1 397 ? -43.657 17.945 58.040 1.00 34.41 397 ALA A O 1
ATOM 3031 N N . PRO A 1 398 ? -44.305 19.259 59.755 1.00 42.97 398 PRO A N 1
ATOM 3032 C CA . PRO A 1 398 ? -43.946 18.328 60.825 1.00 42.97 398 PRO A CA 1
ATOM 3033 C C . PRO A 1 398 ? -45.069 17.358 61.232 1.00 42.97 398 PRO A C 1
ATOM 3035 O O . PRO A 1 398 ? -46.239 17.537 60.906 1.00 42.97 398 PRO A O 1
ATOM 3038 N N . ALA A 1 399 ? -44.666 16.345 62.001 1.00 37.44 399 ALA A N 1
ATOM 3039 C CA . ALA A 1 399 ? -45.500 15.360 62.680 1.00 37.44 399 ALA A CA 1
ATOM 3040 C C . ALA A 1 399 ? -46.334 15.937 63.845 1.00 37.44 399 ALA A C 1
ATOM 3042 O O . ALA A 1 399 ? -45.810 16.716 64.639 1.00 37.44 399 ALA A O 1
ATOM 3043 N N . ALA A 1 400 ? -47.590 15.482 63.952 1.00 32.84 400 ALA A N 1
ATOM 3044 C CA . ALA A 1 400 ? -48.422 15.241 65.153 1.00 32.84 400 ALA A CA 1
ATOM 3045 C C . ALA A 1 400 ? -49.830 14.885 64.617 1.00 32.84 400 ALA A C 1
ATOM 3047 O O . ALA A 1 400 ? -50.388 15.676 63.864 1.00 32.84 400 ALA A O 1
ATOM 3048 N N . VAL A 1 401 ? -50.403 13.688 64.763 1.00 32.78 401 VAL A N 1
ATOM 3049 C CA . VAL A 1 401 ? -51.136 13.042 65.885 1.00 32.78 401 VAL A CA 1
ATOM 3050 C C . VAL A 1 401 ? -51.719 11.773 65.184 1.00 32.78 401 VAL A C 1
ATOM 3052 O O . VAL A 1 401 ? -52.084 11.880 64.018 1.00 32.78 401 VAL A O 1
ATOM 3055 N N . GLU A 1 402 ? -51.730 10.524 65.654 1.00 31.05 402 GLU A N 1
ATOM 3056 C CA . GLU A 1 402 ? -52.202 9.964 66.920 1.00 31.05 402 GLU A CA 1
ATOM 3057 C C . GLU A 1 402 ? -51.743 8.498 67.021 1.00 31.05 402 GLU A C 1
ATOM 3059 O O . GLU A 1 402 ? -51.763 7.749 66.042 1.00 31.05 402 GLU A O 1
ATOM 3064 N N . GLU A 1 403 ? -51.358 8.098 68.225 1.00 33.47 403 GLU A N 1
ATOM 3065 C CA . GLU A 1 403 ? -51.117 6.725 68.649 1.00 33.47 403 GLU A CA 1
ATOM 3066 C C . GLU A 1 403 ? -52.402 6.208 69.313 1.00 33.47 403 GLU A C 1
ATOM 3068 O O . GLU A 1 403 ? -52.858 6.798 70.289 1.00 33.47 403 GLU A O 1
ATOM 3073 N N . ALA A 1 404 ? -52.981 5.116 68.806 1.00 29.77 404 ALA A N 1
ATOM 3074 C CA . ALA A 1 404 ? -53.934 4.293 69.554 1.00 29.77 404 ALA A CA 1
ATOM 3075 C C . ALA A 1 404 ? -53.988 2.867 68.975 1.00 29.77 404 ALA A C 1
ATOM 3077 O O . ALA A 1 404 ? -54.543 2.617 67.908 1.00 29.77 404 ALA A O 1
ATOM 3078 N N . ALA A 1 405 ? -53.413 1.920 69.711 1.00 32.38 405 ALA A N 1
ATOM 3079 C CA . ALA A 1 405 ? -53.874 0.529 69.780 1.00 32.38 405 ALA A CA 1
ATOM 3080 C C . ALA A 1 405 ? -54.651 0.375 71.120 1.00 32.38 405 ALA A C 1
ATOM 3082 O O . ALA A 1 405 ? -54.493 1.277 71.950 1.00 32.38 405 ALA A O 1
ATOM 3083 N N . PRO A 1 406 ? -55.404 -0.713 71.434 1.00 45.34 406 PRO A N 1
ATOM 3084 C CA . PRO A 1 406 ? -55.427 -2.038 70.787 1.00 45.34 406 PRO A CA 1
ATOM 3085 C C . PRO A 1 406 ? -56.815 -2.764 70.716 1.00 45.34 406 PRO A C 1
ATOM 3087 O O . PRO A 1 406 ? -57.810 -2.292 71.246 1.00 45.34 406 PRO A O 1
ATOM 3090 N N . ALA A 1 407 ? -56.807 -3.976 70.132 1.00 31.25 407 ALA A N 1
ATOM 3091 C CA . ALA A 1 407 ? -57.615 -5.176 70.460 1.00 31.25 407 ALA A CA 1
ATOM 3092 C C . ALA A 1 407 ? -59.155 -5.235 70.245 1.00 31.25 407 ALA A C 1
ATOM 3094 O O . ALA A 1 407 ? -59.912 -4.723 71.053 1.00 31.25 407 ALA A O 1
ATOM 3095 N N . GLU A 1 408 ? -59.586 -6.051 69.266 1.00 32.31 408 GLU A N 1
ATOM 3096 C CA . GLU A 1 408 ? -60.745 -6.990 69.277 1.00 32.31 408 GLU A CA 1
ATOM 3097 C C . GLU A 1 408 ? -60.697 -7.762 67.932 1.00 32.31 408 GLU A C 1
ATOM 3099 O O . GLU A 1 408 ? -60.606 -7.148 66.877 1.00 32.31 408 GLU A O 1
ATOM 3104 N N . ALA A 1 409 ? -60.414 -9.067 67.851 1.00 29.77 409 ALA A N 1
ATOM 3105 C CA . ALA A 1 409 ? -61.257 -10.220 68.181 1.00 29.77 409 ALA A CA 1
ATOM 3106 C C . ALA A 1 409 ? -62.625 -10.231 67.461 1.00 29.77 409 ALA A C 1
ATOM 3108 O O . ALA A 1 409 ? -63.462 -9.377 67.709 1.00 29.77 409 ALA A O 1
ATOM 3109 N N . ALA A 1 410 ? -62.839 -11.291 66.666 1.00 30.28 410 ALA A N 1
ATOM 3110 C CA . ALA A 1 410 ? -64.117 -11.813 66.160 1.00 30.28 410 ALA A CA 1
ATOM 3111 C C . ALA A 1 410 ? -64.844 -11.041 65.036 1.00 30.28 410 ALA A C 1
ATOM 3113 O O . ALA A 1 410 ? -65.557 -10.082 65.290 1.00 30.28 410 ALA A O 1
ATOM 3114 N N . ALA A 1 411 ? -64.743 -11.555 63.804 1.00 36.06 411 ALA A N 1
ATOM 3115 C CA . ALA A 1 411 ? -65.880 -11.820 62.901 1.00 36.06 411 ALA A CA 1
ATOM 3116 C C . ALA A 1 411 ? -65.344 -12.302 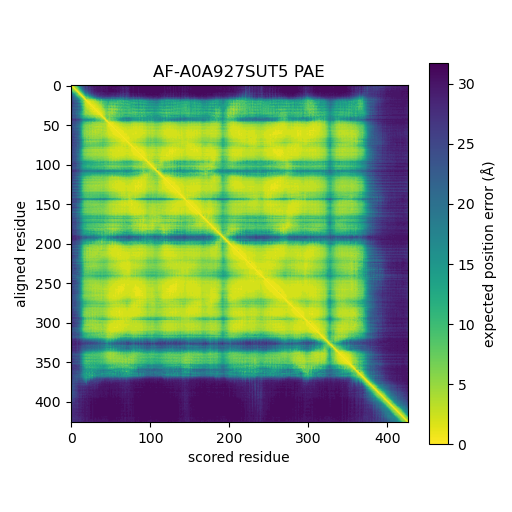61.542 1.00 36.06 411 ALA A C 1
ATOM 3118 O O . ALA A 1 411 ? -65.478 -11.653 60.508 1.00 36.06 411 ALA A O 1
ATOM 3119 N N . GLU A 1 412 ? -64.692 -13.459 61.570 1.00 39.28 412 GLU A N 1
ATOM 3120 C CA . GLU A 1 412 ? -64.584 -14.337 60.413 1.00 39.28 412 GLU A CA 1
ATOM 3121 C C . GLU A 1 412 ? -65.906 -15.115 60.357 1.00 39.28 412 GLU A C 1
ATOM 3123 O O . GLU A 1 412 ? -65.997 -16.230 60.850 1.00 39.28 412 GLU A O 1
ATOM 3128 N N . ASP A 1 413 ? -66.979 -14.456 59.913 1.00 36.44 413 ASP A N 1
ATOM 3129 C CA . ASP A 1 413 ? -68.240 -15.108 59.556 1.00 36.44 413 ASP A CA 1
ATOM 3130 C C . ASP A 1 413 ? -69.131 -14.136 58.763 1.00 36.44 413 ASP A C 1
ATOM 3132 O O . ASP A 1 413 ? -69.188 -12.944 59.064 1.00 36.44 413 ASP A O 1
ATOM 3136 N N . ALA A 1 414 ? -69.855 -14.666 57.775 1.00 35.12 414 ALA A N 1
A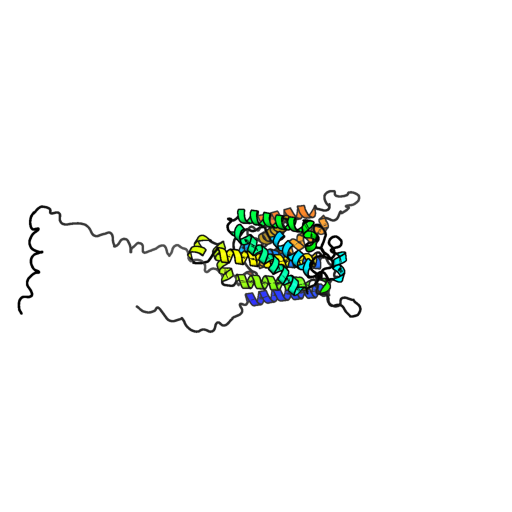TOM 3137 C CA . ALA A 1 414 ? -70.897 -14.001 56.973 1.00 35.12 414 ALA A CA 1
ATOM 3138 C C . ALA A 1 414 ? -70.503 -13.164 55.729 1.00 35.12 414 ALA A C 1
ATOM 3140 O O . ALA A 1 414 ? -71.088 -12.109 55.480 1.00 35.12 414 ALA A O 1
ATOM 3141 N N . ALA A 1 415 ? -69.634 -13.681 54.850 1.00 34.28 415 ALA A N 1
ATOM 3142 C CA . ALA A 1 415 ? -69.610 -13.230 53.443 1.00 34.28 415 ALA A CA 1
ATOM 3143 C C . ALA A 1 415 ? -69.546 -14.356 52.390 1.00 34.28 415 ALA A C 1
ATOM 3145 O O . ALA A 1 415 ? -69.358 -14.081 51.208 1.00 34.28 415 ALA A O 1
ATOM 3146 N N . GLU A 1 416 ? -69.769 -15.614 52.784 1.00 36.72 416 GLU A N 1
ATOM 3147 C CA . GLU A 1 416 ? -69.764 -16.764 51.868 1.00 36.72 416 GLU A CA 1
ATOM 3148 C C . GLU A 1 416 ? -70.970 -17.685 52.119 1.00 36.72 416 GLU A C 1
ATOM 3150 O O . GLU A 1 416 ? -70.845 -18.865 52.413 1.00 36.72 416 GLU A O 1
ATOM 3155 N N . ALA A 1 417 ? -72.178 -17.121 52.053 1.00 38.88 417 ALA A N 1
ATOM 3156 C CA . ALA A 1 417 ? -73.427 -17.889 52.018 1.00 38.88 417 ALA A CA 1
ATOM 3157 C C . ALA A 1 417 ? -74.569 -17.048 51.425 1.00 38.88 417 ALA A C 1
ATOM 3159 O O . ALA A 1 417 ? -75.579 -16.791 52.070 1.00 38.88 417 ALA A O 1
ATOM 3160 N N . ALA A 1 418 ? -74.397 -16.568 50.194 1.00 37.31 418 ALA A N 1
ATOM 3161 C CA . ALA A 1 418 ? -75.483 -15.955 49.428 1.00 37.31 418 ALA A CA 1
ATOM 3162 C C . ALA A 1 418 ? -75.232 -16.095 47.922 1.00 37.31 418 ALA A C 1
ATOM 3164 O O . ALA A 1 418 ? -75.218 -15.114 47.186 1.00 37.31 418 ALA A O 1
ATOM 3165 N N . ASN A 1 419 ? -74.980 -17.321 47.456 1.00 38.62 419 ASN A N 1
ATOM 3166 C CA . ASN A 1 419 ? -75.087 -17.623 46.032 1.00 38.62 419 ASN A CA 1
ATOM 3167 C C . ASN A 1 419 ? -75.461 -19.094 45.818 1.00 38.62 419 ASN A C 1
ATOM 3169 O O . ASN A 1 419 ? -74.617 -19.936 45.530 1.00 38.62 419 ASN A O 1
ATOM 3173 N N . THR A 1 420 ? -76.727 -19.423 46.067 1.00 38.66 420 THR A N 1
ATOM 3174 C CA . THR A 1 420 ? -77.399 -20.642 45.583 1.00 38.66 420 THR A CA 1
ATOM 3175 C C . THR A 1 420 ? -78.890 -20.492 45.861 1.00 38.66 420 THR A C 1
ATOM 3177 O O . THR A 1 420 ? -79.373 -20.918 46.901 1.00 38.66 420 THR A O 1
ATOM 3180 N N . GLN A 1 421 ? -79.611 -19.832 44.953 1.00 35.66 421 GLN A N 1
ATOM 3181 C CA . GLN A 1 421 ? -81.047 -20.037 44.722 1.00 35.66 421 GLN A CA 1
ATOM 3182 C C . GLN A 1 421 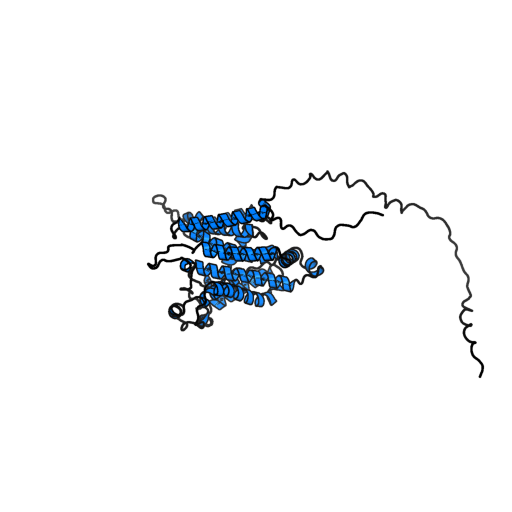? -81.479 -19.250 43.473 1.00 35.66 421 GLN A C 1
ATOM 3184 O O . GLN A 1 421 ? -82.051 -18.173 43.557 1.00 35.66 421 GLN A O 1
ATOM 3189 N N . GLU A 1 422 ? -81.208 -19.814 42.298 1.00 36.72 422 GLU A N 1
ATOM 3190 C CA . GLU A 1 422 ? -82.020 -19.590 41.101 1.00 36.72 422 GLU A CA 1
ATOM 3191 C C . GLU A 1 422 ? -82.202 -20.941 40.402 1.00 36.72 422 GLU A C 1
ATOM 3193 O O . GLU A 1 422 ? -81.229 -21.659 40.172 1.00 36.72 422 GLU A O 1
ATOM 3198 N N . GLY A 1 423 ? -83.453 -21.280 40.076 1.00 33.66 423 GLY A N 1
ATOM 3199 C CA . GLY A 1 423 ? -83.770 -22.285 39.061 1.00 33.66 423 GLY A CA 1
ATOM 3200 C C . GLY A 1 423 ? -84.482 -23.543 39.552 1.00 33.66 423 GLY A C 1
ATOM 3201 O O . GLY A 1 423 ? -83.913 -24.630 39.513 1.00 33.66 423 GLY A O 1
ATOM 3202 N N . GLY A 1 424 ? -85.751 -23.408 39.940 1.00 31.11 424 GLY A N 1
ATOM 3203 C CA . GLY A 1 424 ? -86.730 -24.489 39.862 1.00 31.11 424 GLY A CA 1
ATOM 3204 C C . GLY A 1 424 ? -87.832 -24.117 38.865 1.00 31.11 424 GLY A C 1
ATOM 3205 O O . GLY A 1 424 ? -88.289 -22.980 38.899 1.00 31.11 424 GLY A O 1
ATOM 3206 N N . GLU A 1 425 ? -88.212 -25.092 38.030 1.00 36.47 425 GLU A N 1
ATOM 3207 C CA . GLU A 1 425 ? -89.514 -25.336 37.370 1.00 36.47 425 GLU A CA 1
ATOM 3208 C C . GLU A 1 425 ? -89.460 -25.644 35.859 1.00 36.47 425 GLU A C 1
ATOM 3210 O O . GLU A 1 425 ? -88.962 -24.855 35.055 1.00 36.47 425 GLU A O 1
ATOM 3215 N N . ALA A 1 426 ? -90.110 -26.783 35.553 1.00 33.72 426 ALA A N 1
ATOM 3216 C CA . ALA A 1 426 ? -90.534 -27.386 34.280 1.00 33.72 426 ALA A CA 1
ATOM 3217 C C . ALA A 1 426 ? -89.618 -28.456 33.662 1.00 33.72 426 ALA A C 1
ATOM 3219 O O . ALA A 1 426 ? -88.623 -28.113 32.987 1.00 33.72 426 ALA A O 1
#